Protein AF-0000000084361034 (afdb_homodimer)

Radius of gyration: 26.68 Å; Cα contacts (8 Å, |Δi|>4): 525; chains: 2; bounding box: 54×85×68 Å

Organism: NCBI:txid28181

Structure (mmCIF, N/CA/C/O backbone):
data_AF-0000000084361034-model_v1
#
loop_
_entity.id
_entity.type
_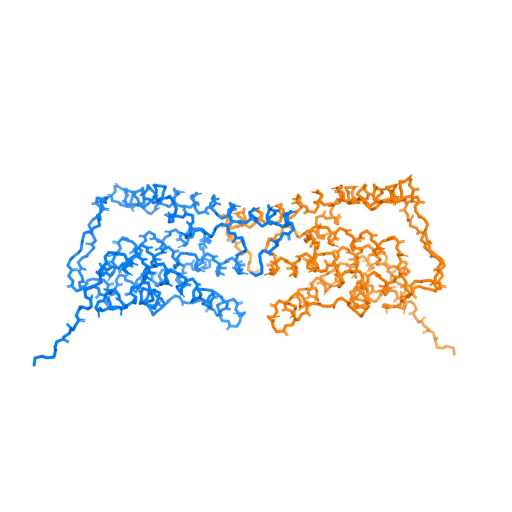entity.pdbx_description
1 polymer 'Fido domain-containing protein'
#
loop_
_atom_site.group_PDB
_atom_site.id
_atom_site.type_symbol
_atom_site.label_atom_id
_atom_site.label_alt_id
_atom_site.label_comp_id
_atom_site.label_asym_id
_atom_site.label_entity_id
_atom_site.label_seq_id
_atom_site.pdbx_PDB_ins_code
_atom_site.Cartn_x
_atom_site.Cartn_y
_atom_site.Cartn_z
_atom_site.occupancy
_atom_site.B_iso_or_equiv
_atom_site.auth_seq_id
_atom_site.auth_comp_id
_atom_site.auth_asym_id
_atom_site.auth_atom_id
_atom_site.pdbx_PDB_model_num
ATOM 1 N N . MET A 1 1 ? -24.469 48.094 -0.222 1 27.14 1 MET A N 1
ATOM 2 C CA . MET A 1 1 ? -24.328 47.312 1.001 1 27.14 1 MET A CA 1
ATOM 3 C C . MET A 1 1 ? -24.328 45.812 0.693 1 27.14 1 MET A C 1
ATOM 5 O O . MET A 1 1 ? -25.375 45.25 0.354 1 27.14 1 MET A O 1
ATOM 9 N N . GLU A 1 2 ? -23.391 45.281 -0.049 1 29.22 2 GLU A N 1
ATOM 10 C CA . GLU A 1 2 ? -23.297 43.906 -0.553 1 29.22 2 GLU A CA 1
ATOM 11 C C . GLU A 1 2 ? -23.359 42.906 0.585 1 29.22 2 GLU A C 1
ATOM 13 O O . GLU A 1 2 ? -22.562 42.969 1.521 1 29.22 2 GLU A O 1
ATOM 18 N N . PHE A 1 3 ? -24.547 42.438 1.02 1 31.61 3 PHE A N 1
ATOM 19 C CA . PHE A 1 3 ? -24.859 41.438 2.045 1 31.61 3 PHE A CA 1
ATOM 20 C C . PHE A 1 3 ? -23.969 40.219 1.903 1 31.61 3 PHE A C 1
ATOM 22 O O . PHE A 1 3 ? -24.031 39.5 0.891 1 31.61 3 PHE A O 1
ATOM 29 N N . VAL A 1 4 ? -22.766 40.281 2.271 1 39.34 4 VAL A N 1
ATOM 30 C CA . VAL A 1 4 ? -22.031 39.031 2.445 1 39.34 4 VAL A CA 1
ATOM 31 C C . VAL A 1 4 ? -22.891 38.031 3.221 1 39.34 4 VAL A C 1
ATOM 33 O O . VAL A 1 4 ? -23.219 38.281 4.387 1 39.34 4 VAL A O 1
ATOM 36 N N . LEU A 1 5 ? -23.906 37.5 2.695 1 39.25 5 LEU A N 1
ATOM 37 C CA . LEU A 1 5 ? -24.75 36.469 3.301 1 39.25 5 LEU A CA 1
ATOM 38 C C . LEU A 1 5 ? -23.906 35.438 4.023 1 39.25 5 LEU A C 1
ATOM 40 O O . LEU A 1 5 ? -23.203 34.656 3.383 1 39.25 5 LEU A O 1
ATOM 44 N N . SER A 1 6 ? -23.219 35.781 5.09 1 47.78 6 SER A N 1
ATOM 45 C CA . SER A 1 6 ? -22.734 34.719 5.988 1 47.78 6 SER A CA 1
ATOM 46 C C . SER A 1 6 ? -23.766 33.625 6.137 1 47.78 6 SER A C 1
ATOM 48 O O . SER A 1 6 ? -24.922 33.844 6.48 1 47.78 6 SER A O 1
ATOM 50 N N . ILE A 1 7 ? -23.875 32.75 5.25 1 54.47 7 ILE A N 1
ATOM 51 C CA . ILE A 1 7 ? -24.812 31.625 5.324 1 54.47 7 ILE A CA 1
ATOM 52 C C . ILE A 1 7 ? -24.828 31.062 6.742 1 54.47 7 ILE A C 1
ATOM 54 O O . ILE A 1 7 ? -23.797 30.641 7.258 1 54.47 7 ILE A O 1
ATOM 58 N N . ASN A 1 8 ? -25.688 31.562 7.578 1 68.75 8 ASN A N 1
ATOM 59 C CA . ASN A 1 8 ? -25.953 31.016 8.906 1 68.75 8 ASN A CA 1
AT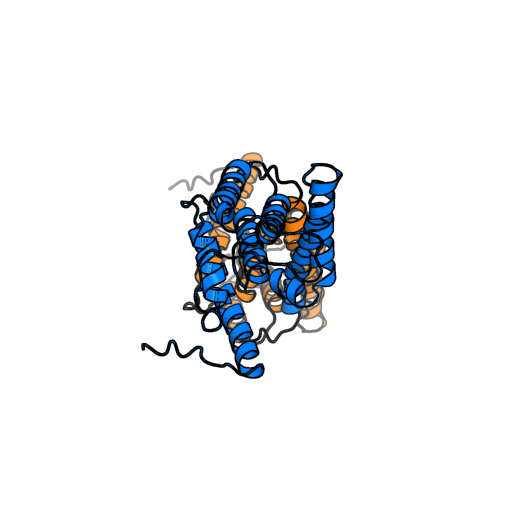OM 60 C C . ASN A 1 8 ? -26.25 29.516 8.852 1 68.75 8 ASN A C 1
ATOM 62 O O . ASN A 1 8 ? -27.375 29.125 8.516 1 68.75 8 ASN A O 1
ATOM 66 N N . LEU A 1 9 ? -25.25 28.75 8.859 1 79.62 9 LEU A N 1
ATOM 67 C CA . LEU A 1 9 ? -25.422 27.312 8.867 1 79.62 9 LEU A CA 1
ATOM 68 C C . LEU A 1 9 ? -25.859 26.812 10.242 1 79.62 9 LEU A C 1
ATOM 70 O O . LEU A 1 9 ? -25.391 27.328 11.266 1 79.62 9 LEU A O 1
ATOM 74 N N . SER A 1 10 ? -26.906 26.047 10.219 1 88.88 10 SER A N 1
ATOM 75 C CA . SER A 1 10 ? -27.203 25.328 11.453 1 88.88 10 SER A CA 1
ATOM 76 C C . SER A 1 10 ? -26.031 24.438 11.867 1 88.88 10 SER A C 1
ATOM 78 O O . SER A 1 10 ? -25.141 24.156 11.062 1 88.88 10 SER A O 1
ATOM 80 N N . ASP A 1 11 ? -26.016 24.141 13.102 1 89.56 11 ASP A N 1
ATOM 81 C CA . ASP A 1 11 ? -24.984 23.25 13.602 1 89.56 11 ASP A CA 1
ATOM 82 C C . ASP A 1 11 ? -24.953 21.938 12.812 1 89.56 11 ASP A C 1
ATOM 84 O O . ASP A 1 11 ? -23.891 21.406 12.508 1 89.56 11 ASP A O 1
ATOM 88 N N . GLU A 1 12 ? -26.125 21.484 12.508 1 91.31 12 GLU A N 1
ATOM 89 C CA . GLU A 1 12 ? -26.234 20.234 11.758 1 91.31 12 GLU A CA 1
ATOM 90 C C . GLU A 1 12 ? -25.719 20.391 10.336 1 91.31 12 GLU A C 1
ATOM 92 O O . GLU A 1 12 ? -25.031 19.516 9.812 1 91.31 12 GLU A O 1
ATOM 97 N N . GLU A 1 13 ? -26.031 21.484 9.805 1 92.44 13 GLU A N 1
ATOM 98 C CA . GLU A 1 13 ? -25.562 21.766 8.453 1 92.44 13 GLU A CA 1
ATOM 99 C C . GLU A 1 13 ? -24.047 21.906 8.414 1 92.44 13 GLU A C 1
ATOM 101 O O . GLU A 1 13 ? -23.391 21.406 7.488 1 92.44 13 GLU A O 1
ATOM 106 N N . LYS A 1 14 ? -23.562 22.562 9.406 1 93.06 14 LYS A N 1
ATOM 107 C CA . LYS A 1 14 ? -22.109 22.734 9.492 1 93.06 14 LYS A CA 1
ATOM 108 C C . LYS A 1 14 ? -21.406 21.406 9.641 1 93.06 14 LYS A C 1
ATOM 110 O O . LYS A 1 14 ? -20.375 21.156 8.992 1 93.06 14 LYS A O 1
ATOM 115 N N . ARG A 1 15 ? -21.938 20.578 10.438 1 92.75 15 ARG A N 1
ATOM 116 C CA . ARG A 1 15 ? -21.359 19.25 10.664 1 92.75 15 ARG A CA 1
ATOM 117 C C . ARG A 1 15 ? -21.344 18.438 9.375 1 92.75 15 ARG A C 1
ATOM 119 O O . ARG A 1 15 ? -20.359 17.766 9.07 1 92.75 15 ARG A O 1
ATOM 126 N N . GLN A 1 16 ? -22.375 18.469 8.68 1 95.06 16 GLN A N 1
ATOM 127 C CA . GLN A 1 16 ? -22.469 17.734 7.418 1 95.06 16 GLN A CA 1
ATOM 128 C C . GLN A 1 16 ? -21.453 18.266 6.406 1 95.06 16 GLN A C 1
ATOM 130 O O . GLN A 1 16 ? -20.812 17.484 5.695 1 95.06 16 GLN A O 1
ATOM 135 N N . LEU A 1 17 ? -21.312 19.578 6.359 1 95.31 17 LEU A N 1
ATOM 136 C CA . LEU A 1 17 ? -20.344 20.188 5.457 1 95.31 17 LEU A CA 1
ATOM 137 C C . LEU A 1 17 ? -18.922 19.766 5.824 1 95.31 17 LEU A C 1
ATOM 139 O O . LEU A 1 17 ? -18.078 19.531 4.945 1 95.31 17 LEU A O 1
ATOM 143 N N . GLU A 1 18 ? -18.688 19.719 7.125 1 95.5 18 GLU A N 1
ATOM 144 C CA . GLU A 1 18 ? -17.375 19.297 7.582 1 95.5 18 GLU A CA 1
ATOM 145 C C . GLU A 1 18 ? -17.047 17.875 7.152 1 95.5 18 GLU A C 1
ATOM 147 O O . GLU A 1 18 ? -15.922 17.562 6.773 1 95.5 18 GLU A O 1
ATOM 152 N N . ILE A 1 19 ? -18.031 17.031 7.203 1 95.44 19 ILE A N 1
ATOM 153 C CA . ILE A 1 19 ? -17.875 15.641 6.785 1 95.44 19 ILE A CA 1
ATOM 154 C C . ILE A 1 19 ? -17.594 15.578 5.281 1 95.44 19 ILE A C 1
ATOM 156 O O . ILE A 1 19 ? -16.641 14.93 4.844 1 95.44 19 ILE A O 1
ATOM 160 N N . ASP A 1 20 ? -18.359 16.281 4.539 1 97.25 20 ASP A N 1
ATOM 161 C CA . ASP A 1 20 ? -18.203 16.328 3.088 1 97.25 20 ASP A CA 1
ATOM 162 C C . ASP A 1 20 ? -16.844 16.891 2.703 1 97.25 20 ASP A C 1
ATOM 164 O O . ASP A 1 20 ? -16.172 16.375 1.809 1 97.25 20 ASP A O 1
ATOM 168 N N . ASN A 1 21 ? -16.453 17.984 3.365 1 98.25 21 ASN A N 1
ATOM 169 C CA . ASN A 1 21 ? -15.164 18.594 3.111 1 98.25 21 ASN A CA 1
ATOM 170 C C . ASN A 1 21 ? -14.016 17.641 3.43 1 98.25 21 ASN A C 1
ATOM 172 O O . ASN A 1 21 ? -13 17.641 2.734 1 98.25 21 ASN A O 1
ATOM 176 N N . GLY A 1 22 ? -14.219 16.875 4.516 1 97.69 22 GLY A N 1
ATOM 177 C CA . GLY A 1 22 ? -13.211 15.891 4.863 1 97.69 22 GLY A CA 1
ATOM 178 C C . GLY A 1 22 ? -12.977 14.867 3.768 1 97.69 22 GLY A C 1
ATOM 179 O O . GLY A 1 22 ? -11.828 14.516 3.477 1 97.69 22 GLY A O 1
ATOM 180 N N . LEU A 1 23 ? -14.047 14.453 3.146 1 97.19 23 LEU A N 1
ATOM 181 C CA . LEU A 1 23 ? -13.953 13.492 2.053 1 97.19 23 LEU A CA 1
ATOM 182 C C . LEU A 1 23 ? -13.273 14.117 0.839 1 97.19 23 LEU A C 1
ATOM 184 O O . LEU A 1 23 ? -12.414 13.484 0.211 1 97.19 23 LEU A O 1
ATOM 188 N N . ARG A 1 24 ? -13.617 15.297 0.533 1 98.38 24 ARG A N 1
ATOM 189 C CA . ARG A 1 24 ? -13.016 16 -0.59 1 98.38 24 ARG A CA 1
ATOM 190 C C . ARG A 1 24 ? -11.531 16.266 -0.337 1 98.38 24 ARG A C 1
ATOM 192 O O . ARG A 1 24 ? -10.719 16.188 -1.26 1 98.38 24 ARG A O 1
ATOM 199 N N . GLN A 1 25 ? -11.227 16.594 0.891 1 98.69 25 GLN A N 1
ATOM 200 C CA . GLN A 1 25 ? -9.836 16.828 1.254 1 98.69 25 GLN A CA 1
ATOM 201 C C . GLN A 1 25 ? -9 15.57 1.081 1 98.69 25 GLN A C 1
ATOM 203 O O . GLN A 1 25 ? -7.867 15.625 0.604 1 98.69 25 GLN A O 1
ATOM 208 N N . TYR A 1 26 ? -9.594 14.492 1.462 1 98.12 26 TYR A N 1
ATOM 209 C CA . TYR A 1 26 ? -8.914 13.211 1.293 1 98.12 26 TYR A CA 1
ATOM 210 C C . TYR A 1 26 ? -8.688 12.906 -0.183 1 98.12 26 TYR A C 1
ATOM 212 O O . TYR A 1 26 ? -7.605 12.461 -0.569 1 98.12 26 TYR A O 1
ATOM 220 N N . ASP A 1 27 ? -9.688 13.109 -1.018 1 97.94 27 ASP A N 1
ATOM 221 C CA . ASP A 1 27 ? -9.555 12.898 -2.455 1 97.94 27 ASP A CA 1
ATOM 222 C C . ASP A 1 27 ? -8.43 13.758 -3.029 1 97.94 27 ASP A C 1
ATOM 224 O O . ASP A 1 27 ? -7.625 13.281 -3.836 1 97.94 27 ASP A O 1
ATOM 228 N N . PHE A 1 28 ? -8.414 14.969 -2.631 1 98.75 28 PHE A N 1
ATOM 229 C CA . PHE A 1 28 ? -7.363 15.883 -3.068 1 98.75 28 PHE A CA 1
ATOM 230 C C . PHE A 1 28 ? -5.992 15.391 -2.627 1 98.75 28 PHE A C 1
ATOM 232 O O . PHE A 1 28 ? -5.023 15.461 -3.391 1 98.75 28 PHE A O 1
ATOM 239 N N . ALA A 1 29 ? -5.945 14.914 -1.387 1 98.62 29 ALA A N 1
ATOM 240 C CA . ALA A 1 29 ? -4.695 14.359 -0.867 1 98.62 29 ALA A CA 1
ATOM 241 C C . ALA A 1 29 ? -4.219 13.188 -1.716 1 98.62 29 ALA A C 1
ATOM 243 O O . ALA A 1 29 ? -3.031 13.086 -2.037 1 98.62 29 ALA A O 1
ATOM 244 N N . GLN A 1 30 ? -5.145 12.352 -2.094 1 97.38 30 GLN A N 1
ATOM 245 C CA . GLN A 1 30 ? -4.809 11.211 -2.934 1 97.38 30 GLN A CA 1
ATOM 246 C C . GLN A 1 30 ? -4.234 11.656 -4.273 1 97.38 30 GLN A C 1
ATOM 248 O O . GLN A 1 30 ? -3.262 11.078 -4.762 1 97.38 30 GLN A O 1
ATOM 253 N N . GLU A 1 31 ? -4.805 12.625 -4.82 1 97.5 31 GLU A N 1
ATOM 254 C CA . GLU A 1 31 ? -4.316 13.18 -6.082 1 97.5 31 GLU A CA 1
ATOM 255 C C . GLU A 1 31 ? -2.92 13.773 -5.922 1 97.5 31 GLU A C 1
ATOM 257 O O . GLU A 1 31 ? -2.061 13.594 -6.789 1 97.5 31 GLU A O 1
ATOM 262 N N . ALA A 1 32 ? -2.736 14.484 -4.848 1 97.81 32 ALA A N 1
ATOM 263 C CA . ALA A 1 32 ? -1.428 15.078 -4.582 1 97.81 32 ALA A CA 1
ATOM 264 C C . ALA A 1 32 ? -0.363 14 -4.414 1 97.81 32 ALA A C 1
ATOM 266 O O . ALA A 1 32 ? 0.738 14.109 -4.957 1 97.81 32 ALA A O 1
ATOM 267 N N . ILE A 1 33 ? -0.691 12.945 -3.705 1 97.5 33 ILE A N 1
ATOM 268 C CA . ILE A 1 33 ? 0.235 11.844 -3.484 1 97.5 33 ILE A CA 1
ATOM 269 C C . ILE A 1 33 ? 0.604 11.203 -4.82 1 97.5 33 ILE A C 1
ATOM 271 O O . ILE A 1 33 ? 1.786 11.016 -5.125 1 97.5 33 ILE A O 1
ATOM 275 N N . GLN A 1 34 ? -0.404 10.922 -5.617 1 94.56 34 GLN A N 1
ATOM 276 C CA . GLN A 1 34 ? -0.168 10.312 -6.922 1 94.56 34 GLN A CA 1
ATOM 277 C C . GLN A 1 34 ? 0.731 11.188 -7.789 1 94.56 34 GLN A C 1
ATOM 279 O O . GLN A 1 34 ? 1.616 10.688 -8.484 1 94.56 34 GLN A O 1
ATOM 284 N N . TYR A 1 35 ? 0.461 12.453 -7.707 1 96.06 35 TYR A N 1
ATOM 285 C CA . TYR A 1 35 ? 1.254 13.414 -8.469 1 96.06 35 TYR A CA 1
ATOM 286 C C . TYR A 1 35 ? 2.729 13.328 -8.086 1 96.06 35 TYR A C 1
ATOM 288 O O . TYR A 1 35 ? 3.594 13.242 -8.961 1 96.06 35 TYR A O 1
ATOM 296 N N . PHE A 1 36 ? 3.029 13.234 -6.852 1 96.56 36 PHE A N 1
ATOM 297 C CA . PHE A 1 36 ? 4.406 13.305 -6.379 1 96.56 36 PHE A CA 1
ATOM 298 C C . PHE A 1 36 ? 5.059 11.922 -6.418 1 96.56 36 PHE A C 1
ATOM 300 O O . PHE A 1 36 ? 6.27 11.797 -6.227 1 96.56 36 PHE A O 1
ATOM 307 N N . LEU A 1 37 ? 4.27 10.883 -6.656 1 93.88 37 LEU A N 1
ATOM 308 C CA . LEU A 1 37 ? 4.828 9.539 -6.781 1 93.88 37 LEU A CA 1
ATOM 309 C C . LEU A 1 37 ? 5.414 9.32 -8.172 1 93.88 37 LEU A C 1
ATOM 311 O O . LEU A 1 37 ? 6.168 8.367 -8.391 1 93.88 37 LEU A O 1
ATOM 315 N N . GLU A 1 38 ? 5.055 10.188 -9.062 1 92 38 GLU A N 1
ATOM 316 C CA . GLU A 1 38 ? 5.668 10.102 -10.391 1 92 38 GLU A CA 1
ATOM 317 C C . GLU A 1 38 ? 7.172 10.352 -10.32 1 92 38 GLU A C 1
ATOM 319 O O . GLU A 1 38 ? 7.613 11.344 -9.727 1 92 38 GLU A O 1
ATOM 324 N N . PRO A 1 39 ? 7.957 9.406 -10.875 1 85.25 39 PRO A N 1
ATOM 325 C CA . PRO A 1 39 ? 9.414 9.461 -10.742 1 85.25 39 PRO A CA 1
ATOM 326 C C . PRO A 1 39 ? 10 10.773 -11.266 1 85.25 39 PRO A C 1
ATOM 328 O O . PRO A 1 39 ? 11.039 11.227 -10.781 1 85.25 39 PRO A O 1
ATOM 331 N N . GLU A 1 40 ? 9.438 11.359 -12.156 1 87.19 40 GLU A N 1
ATOM 332 C CA . GLU A 1 40 ? 9.992 12.547 -12.789 1 87.19 40 GLU A CA 1
ATOM 333 C C . GLU A 1 40 ? 9.617 13.812 -12.023 1 87.19 40 GLU A C 1
ATOM 335 O O . GLU A 1 40 ? 9.977 14.922 -12.438 1 87.19 40 GLU A O 1
ATOM 340 N N . ARG A 1 41 ? 9.023 13.594 -10.844 1 89 41 ARG A N 1
ATOM 341 C CA . ARG A 1 41 ? 8.57 14.766 -10.094 1 89 41 ARG A CA 1
ATOM 342 C C . ARG A 1 41 ? 9.156 14.781 -8.688 1 89 41 ARG A C 1
ATOM 344 O O . ARG A 1 41 ? 8.625 14.141 -7.781 1 89 41 ARG A O 1
ATOM 351 N N . PRO A 1 42 ? 10.172 15.562 -8.594 1 91.69 42 PRO A N 1
ATOM 352 C CA . PRO A 1 42 ? 10.688 15.68 -7.227 1 91.69 42 PRO A CA 1
ATOM 353 C C . PRO A 1 42 ? 9.703 16.359 -6.277 1 91.69 42 PRO A C 1
ATOM 355 O O . PRO A 1 42 ? 8.992 17.281 -6.68 1 91.69 42 PRO A O 1
ATOM 358 N N . PHE A 1 43 ? 9.695 15.938 -5.078 1 95.12 43 PHE A N 1
ATOM 359 C CA . PHE A 1 43 ? 8.781 16.547 -4.113 1 95.12 43 PHE A CA 1
ATOM 360 C C . PHE A 1 43 ? 9.305 17.906 -3.66 1 95.12 43 PHE A C 1
ATOM 362 O O . PHE A 1 43 ? 10.492 18.047 -3.346 1 95.12 43 PHE A O 1
ATOM 369 N N . ALA A 1 44 ? 8.406 18.859 -3.615 1 96.69 44 ALA A N 1
ATOM 370 C CA . ALA A 1 44 ? 8.633 20.172 -3.035 1 96.69 44 ALA A CA 1
ATOM 371 C C . ALA A 1 44 ? 7.379 20.703 -2.354 1 96.69 44 ALA A C 1
ATOM 373 O O . ALA A 1 44 ? 6.355 20.922 -3.01 1 96.69 44 ALA A O 1
ATOM 374 N N . LEU A 1 45 ? 7.543 20.875 -1.093 1 98.44 45 LEU A N 1
ATOM 375 C CA . LEU A 1 45 ? 6.406 21.438 -0.367 1 98.44 45 LEU A CA 1
ATOM 376 C C . LEU A 1 45 ? 6.289 22.938 -0.623 1 98.44 45 LEU A C 1
ATOM 378 O O . LEU A 1 45 ? 7.277 23.672 -0.523 1 98.44 45 LEU A O 1
ATOM 382 N N . ARG A 1 46 ? 5.152 23.344 -0.95 1 98.25 46 ARG A N 1
ATOM 383 C CA . ARG A 1 46 ? 4.855 24.75 -1.191 1 98.25 46 ARG A CA 1
ATOM 384 C C . ARG A 1 46 ? 3.688 25.219 -0.333 1 98.25 46 ARG A C 1
ATOM 386 O O . ARG A 1 46 ? 2.832 24.422 0.053 1 98.25 46 ARG A O 1
ATOM 393 N N . ASN A 1 47 ? 3.633 26.547 -0.126 1 98.56 47 ASN A N 1
ATOM 394 C CA . ASN A 1 47 ? 2.537 27.141 0.639 1 98.56 47 ASN A CA 1
ATOM 395 C C . ASN A 1 47 ? 1.183 26.812 0.016 1 98.56 47 ASN A C 1
ATOM 397 O O . ASN A 1 47 ? 0.192 26.641 0.729 1 98.56 47 ASN A O 1
ATOM 401 N N . SER A 1 48 ? 1.23 26.672 -1.298 1 98.56 48 SER A N 1
ATOM 402 C CA . SER A 1 48 ? -0.021 26.5 -2.027 1 98.56 48 SER A CA 1
ATOM 403 C C . SER A 1 48 ? -0.707 25.188 -1.64 1 98.56 48 SER A C 1
ATOM 405 O O . SER A 1 48 ? -1.936 25.125 -1.557 1 98.56 48 SER A O 1
ATOM 407 N N . LEU A 1 49 ? 0.09 24.141 -1.455 1 98.81 49 LEU A N 1
ATOM 408 C CA . LEU A 1 49 ? -0.497 22.859 -1.054 1 98.81 49 LEU A CA 1
ATOM 409 C C . LEU A 1 49 ? -1.188 22.984 0.301 1 98.81 49 LEU A C 1
ATOM 411 O O . LEU A 1 49 ? -2.279 22.453 0.497 1 98.81 49 LEU A O 1
ATOM 415 N N . ILE A 1 50 ? -0.592 23.703 1.247 1 98.94 50 ILE A N 1
ATOM 416 C CA . ILE A 1 50 ? -1.141 23.922 2.582 1 98.94 50 ILE A CA 1
ATOM 417 C C . ILE A 1 50 ? -2.432 24.734 2.48 1 98.94 50 ILE A C 1
ATOM 419 O O . ILE A 1 50 ? -3.447 24.375 3.078 1 98.94 50 ILE A O 1
ATOM 423 N N . GLN A 1 51 ? -2.371 25.734 1.698 1 98.88 51 GLN A N 1
ATOM 424 C CA . GLN A 1 51 ? -3.529 26.594 1.514 1 98.88 51 GLN A CA 1
ATOM 425 C C . GLN A 1 51 ? -4.672 25.859 0.831 1 98.88 51 GLN A C 1
ATOM 427 O O . GLN A 1 51 ? -5.836 26 1.212 1 98.88 51 GLN A O 1
ATOM 432 N N . ASP A 1 52 ? -4.336 25.062 -0.182 1 98.88 52 ASP A N 1
ATOM 433 C CA . ASP A 1 52 ? -5.355 24.297 -0.896 1 98.88 52 ASP A CA 1
ATOM 434 C C . ASP A 1 52 ? -6.039 23.297 0.031 1 98.88 52 ASP A C 1
ATOM 436 O O . ASP A 1 52 ? -7.262 23.156 0.013 1 98.88 52 ASP A O 1
ATOM 440 N N . LEU A 1 53 ? -5.258 22.594 0.797 1 98.88 53 LEU A N 1
ATOM 441 C CA . LEU A 1 53 ? -5.82 21.641 1.75 1 98.88 53 LEU A CA 1
ATOM 442 C C . LEU A 1 53 ? -6.785 22.328 2.705 1 98.88 53 LEU A C 1
ATOM 444 O O . LEU A 1 53 ? -7.875 21.828 2.975 1 98.88 53 LEU A O 1
ATOM 448 N N . GLN A 1 54 ? -6.395 23.469 3.23 1 98.88 54 GLN A N 1
ATOM 449 C CA . GLN A 1 54 ? -7.238 24.188 4.18 1 98.88 54 GLN A CA 1
ATOM 450 C C . GLN A 1 54 ? -8.484 24.75 3.492 1 98.88 54 GLN A C 1
ATOM 452 O O . GLN A 1 54 ? -9.578 24.703 4.059 1 98.88 54 GLN A O 1
ATOM 457 N N . ARG A 1 55 ? -8.297 25.281 2.283 1 98.75 55 ARG A N 1
ATOM 458 C CA . ARG A 1 55 ? -9.43 25.781 1.511 1 98.75 55 ARG A CA 1
ATOM 459 C C . ARG A 1 55 ? -10.523 24.734 1.379 1 98.75 55 ARG A C 1
ATOM 461 O O . ARG A 1 55 ? -11.703 25.031 1.617 1 98.75 55 ARG A O 1
ATOM 468 N N . ILE A 1 56 ? -10.156 23.547 1.073 1 98.81 56 ILE A N 1
ATOM 469 C CA . ILE A 1 56 ? -11.109 22.453 0.905 1 98.81 56 ILE A CA 1
ATOM 470 C C . ILE A 1 56 ? -11.742 22.094 2.252 1 98.81 56 ILE A C 1
ATOM 472 O O . ILE A 1 56 ? -12.961 21.906 2.344 1 98.81 56 ILE A O 1
ATOM 476 N N . ALA A 1 57 ? -11 22.094 3.35 1 98.31 57 ALA A N 1
ATOM 477 C CA . ALA A 1 57 ? -11.43 21.672 4.68 1 98.31 57 ALA A CA 1
ATOM 478 C C . ALA A 1 57 ? -12.531 22.594 5.215 1 98.31 57 ALA A C 1
ATOM 480 O O . ALA A 1 57 ? -13.375 22.156 6.004 1 98.31 57 ALA A O 1
ATOM 481 N N . VAL A 1 58 ? -12.57 23.891 4.73 1 98 58 VAL A N 1
ATOM 482 C CA . VAL A 1 58 ? -13.484 24.844 5.355 1 98 58 VAL A CA 1
ATOM 483 C C . VAL A 1 58 ? -14.414 25.438 4.297 1 98 58 VAL A C 1
ATOM 485 O O . VAL A 1 58 ? -15.039 26.484 4.527 1 98 58 VAL A O 1
ATOM 488 N N . ASP A 1 59 ? -14.375 24.812 3.123 1 97.19 59 ASP A N 1
ATOM 489 C CA . ASP A 1 59 ? -15.211 25.297 2.025 1 97.19 59 ASP A CA 1
ATOM 490 C C . ASP A 1 59 ? -16.672 25.438 2.461 1 97.19 59 ASP A C 1
ATOM 492 O O . ASP A 1 59 ? -17.25 24.5 2.99 1 97.19 59 ASP A O 1
ATOM 496 N N . GLY A 1 60 ? -17.219 26.609 2.316 1 95.69 60 GLY A N 1
ATOM 497 C CA . GLY A 1 60 ? -18.609 26.844 2.67 1 95.69 60 GLY A CA 1
ATOM 498 C C . GLY A 1 60 ? -18.812 27.141 4.145 1 95.69 60 GLY A C 1
ATOM 499 O O . GLY A 1 60 ? -19.922 27.453 4.578 1 95.69 60 GLY A O 1
ATOM 500 N N . ILE A 1 61 ? -17.781 27.109 4.918 1 95.06 61 ILE A N 1
ATOM 501 C CA . ILE A 1 61 ? -17.875 27.297 6.367 1 95.06 61 ILE A CA 1
ATOM 502 C C . ILE A 1 61 ? -17.219 28.609 6.766 1 95.06 61 ILE A C 1
ATOM 504 O O . ILE A 1 61 ? -17.797 29.375 7.551 1 95.06 61 ILE A O 1
ATOM 508 N N . GLU A 1 62 ? -16.094 28.859 6.199 1 93.75 62 GLU A N 1
ATOM 509 C CA . GLU A 1 62 ? -15.336 30.062 6.539 1 93.75 62 GLU A CA 1
ATOM 510 C C . GLU A 1 62 ? -15.406 31.094 5.414 1 93.75 62 GLU A C 1
ATOM 512 O O . GLU A 1 62 ? -15.562 30.734 4.246 1 93.75 62 GLU A O 1
ATOM 517 N N . ASP A 1 63 ? -15.117 32.281 5.766 1 92.56 63 ASP A N 1
ATOM 518 C CA . ASP A 1 63 ? -15.266 33.406 4.828 1 92.56 63 ASP A CA 1
ATOM 519 C C . ASP A 1 63 ? -14.039 33.531 3.93 1 92.56 63 ASP A C 1
ATOM 521 O O . ASP A 1 63 ? -14.148 33.969 2.779 1 92.56 63 ASP A O 1
ATOM 525 N N . PHE A 1 64 ? -12.922 33.219 4.434 1 94.44 64 PHE A N 1
ATOM 526 C CA . PHE A 1 64 ? -11.688 33.438 3.684 1 94.44 64 PHE A CA 1
ATOM 527 C C . PHE A 1 64 ? -10.875 32.156 3.615 1 94.44 64 PHE A C 1
ATOM 529 O O . PHE A 1 64 ? -9.75 32.094 4.105 1 94.44 64 PHE A O 1
ATOM 536 N N . PRO A 1 65 ? -11.422 31.141 2.953 1 97.31 65 PRO A N 1
ATOM 537 C CA . PRO A 1 65 ? -10.711 29.875 2.836 1 97.31 65 PRO A CA 1
ATOM 538 C C . PRO A 1 65 ? -9.367 30 2.127 1 97.31 65 PRO A C 1
ATOM 540 O O . PRO A 1 65 ? -9.266 30.703 1.116 1 97.31 65 PRO A O 1
ATOM 543 N N . GLY A 1 66 ? -8.328 29.422 2.666 1 97.94 66 GLY A N 1
ATOM 544 C CA . GLY A 1 66 ? -7.008 29.391 2.051 1 97.94 66 GLY A CA 1
ATOM 545 C C . GLY A 1 66 ? -6.152 30.594 2.402 1 97.94 66 GLY A C 1
ATOM 546 O O . GLY A 1 66 ? -4.984 30.656 2.018 1 97.94 66 GLY A O 1
ATOM 547 N N . GLU A 1 67 ? -6.738 31.5 3.193 1 97.94 67 GLU A N 1
ATOM 548 C CA . GLU A 1 67 ? -5.992 32.719 3.547 1 97.94 67 GLU A CA 1
ATOM 549 C C . GLU A 1 67 ? -5.391 32.594 4.945 1 97.94 67 GLU A C 1
ATOM 551 O O . GLU A 1 67 ? -6.023 32.062 5.859 1 97.94 67 GLU A O 1
ATOM 556 N N . TRP A 1 68 ? -4.195 33.125 5.051 1 98.62 68 TRP A N 1
ATOM 557 C CA . TRP A 1 68 ? -3.59 33.219 6.375 1 98.62 68 TRP A CA 1
ATOM 558 C C . TRP A 1 68 ? -4.398 34.125 7.289 1 98.62 68 TRP A C 1
ATOM 560 O O . TRP A 1 68 ? -4.902 35.156 6.852 1 98.62 68 TRP A O 1
ATOM 570 N N . ARG A 1 69 ? -4.453 33.75 8.555 1 97.81 69 ARG A N 1
ATOM 571 C CA . ARG A 1 69 ? -5.176 34.594 9.516 1 97.81 69 ARG A CA 1
ATOM 572 C C . ARG A 1 69 ? -4.539 35.969 9.625 1 97.81 69 ARG A C 1
ATOM 574 O O . ARG A 1 69 ? -3.322 36.125 9.508 1 97.81 69 ARG A O 1
ATOM 581 N N . LYS A 1 70 ? -5.336 36.938 9.977 1 96.19 70 LYS A N 1
ATOM 582 C CA . LYS A 1 70 ? -4.887 38.312 10.133 1 96.19 70 LYS A CA 1
ATOM 583 C C . LYS A 1 70 ? -4.957 38.75 11.594 1 96.19 70 LYS A C 1
ATOM 585 O O . LYS A 1 70 ? -4.531 39.875 11.93 1 96.19 70 LYS A O 1
ATOM 590 N N . SER A 1 71 ? -5.531 37.875 12.422 1 95.88 71 SER A N 1
ATOM 591 C CA . SER A 1 71 ? -5.723 38.219 13.828 1 95.88 71 SER A CA 1
ATOM 592 C C . SER A 1 71 ? -5.145 37.125 14.727 1 95.88 71 SER A C 1
ATOM 594 O O . SER A 1 71 ? -4.902 36 14.273 1 95.88 71 SER A O 1
ATOM 596 N N . PRO A 1 72 ? -4.906 37.562 15.977 1 95.06 72 PRO A N 1
ATOM 597 C CA . PRO A 1 72 ? -4.445 36.562 16.922 1 95.06 72 PRO A CA 1
ATOM 598 C C . PRO A 1 72 ? -5.473 35.438 17.125 1 95.06 72 PRO A C 1
ATOM 600 O O . PRO A 1 72 ? -6.672 35.656 16.922 1 95.06 72 PRO A O 1
ATOM 603 N N . VAL A 1 73 ? -4.945 34.219 17.422 1 93.69 73 VAL A N 1
ATOM 604 C CA . VAL A 1 73 ? -5.809 33.094 17.719 1 93.69 73 VAL A CA 1
ATOM 605 C C . VAL A 1 73 ? -5.312 32.375 18.953 1 93.69 73 VAL A C 1
ATOM 607 O O . VAL A 1 73 ? -4.18 32.594 19.406 1 93.69 73 VAL A O 1
ATOM 610 N N . LYS A 1 74 ? -6.238 31.656 19.516 1 90.62 74 LYS A N 1
ATOM 611 C CA . LYS A 1 74 ? -5.922 30.781 20.641 1 90.62 74 LYS A CA 1
ATOM 612 C C . LYS A 1 74 ? -6.324 29.344 20.359 1 90.62 74 LYS A C 1
ATOM 614 O O . LYS A 1 74 ? -7.336 29.094 19.703 1 90.62 74 LYS A O 1
ATOM 619 N N . ILE A 1 75 ? -5.465 28.406 20.781 1 88.94 75 ILE A N 1
ATOM 620 C CA . ILE A 1 75 ? -5.758 27 20.609 1 88.94 75 ILE A CA 1
ATOM 621 C C . ILE A 1 75 ? -6.457 26.453 21.844 1 88.94 75 ILE A C 1
ATOM 623 O O . ILE A 1 75 ? -5.926 26.547 22.953 1 88.94 75 ILE A O 1
ATOM 627 N N . SER A 1 76 ? -7.562 25.875 21.609 1 78.88 76 SER A N 1
ATOM 628 C CA . SER A 1 76 ? -8.305 25.328 22.734 1 78.88 76 SER A CA 1
ATOM 629 C C . SER A 1 76 ? -7.559 24.172 23.375 1 78.88 76 SER A C 1
ATOM 631 O O . SER A 1 76 ? -6.984 23.328 22.688 1 78.88 76 SER A O 1
ATOM 633 N N . LYS A 1 77 ? -7.395 24.141 24.672 1 72.81 77 LYS A N 1
ATOM 634 C CA . LYS A 1 77 ? -6.82 23.047 25.438 1 72.81 77 LYS A CA 1
ATOM 635 C C . LYS A 1 77 ? -5.309 22.969 25.25 1 72.81 77 LYS A C 1
ATOM 637 O O . LYS A 1 77 ? -4.73 21.875 25.266 1 72.81 77 LYS A O 1
ATOM 642 N N . SER A 1 78 ? -4.762 24 24.781 1 83.25 78 SER A N 1
ATOM 643 C CA . SER A 1 78 ? -3.312 24.047 24.625 1 83.25 78 SER A CA 1
ATOM 644 C C . SER A 1 78 ? -2.693 25.172 25.453 1 83.25 78 SER A C 1
ATOM 646 O O . SER A 1 78 ? -3.303 26.219 25.641 1 83.25 78 SER A O 1
ATOM 648 N N . GLN A 1 79 ? -1.545 24.906 25.922 1 85.25 79 GLN A N 1
ATOM 649 C CA . GLN A 1 79 ? -0.794 25.922 26.641 1 85.25 79 GLN A CA 1
ATOM 650 C C . GLN A 1 79 ? 0.003 26.797 25.688 1 85.25 79 GLN A C 1
ATOM 652 O O . GLN A 1 79 ? 0.501 27.859 26.062 1 85.25 79 GLN A O 1
ATOM 657 N N . HIS A 1 80 ? 0.11 26.359 24.516 1 91.5 80 HIS A N 1
ATOM 658 C CA . HIS A 1 80 ? 0.86 27.078 23.5 1 91.5 80 HIS A CA 1
ATOM 659 C C . HIS A 1 80 ? 0.054 28.25 22.938 1 91.5 80 HIS A C 1
ATOM 661 O O . HIS A 1 80 ? -1.147 28.109 22.703 1 91.5 80 HIS A O 1
ATOM 667 N N . THR A 1 81 ? 0.7 29.406 22.844 1 93.56 81 THR A N 1
ATOM 668 C CA . THR A 1 81 ? 0.137 30.562 22.141 1 93.56 81 THR A CA 1
ATOM 669 C C . THR A 1 81 ? 0.764 30.703 20.766 1 93.56 81 THR A C 1
ATOM 671 O O . THR A 1 81 ? 1.974 30.922 20.641 1 93.56 81 THR A O 1
ATOM 674 N N . PRO A 1 82 ? -0.041 30.703 19.75 1 97.25 82 PRO A N 1
ATOM 675 C CA . PRO A 1 82 ? 0.521 30.812 18.391 1 97.25 82 PRO A CA 1
ATOM 676 C C . PRO A 1 82 ? 1.209 32.156 18.156 1 97.25 82 PRO A C 1
ATOM 678 O O . PRO A 1 82 ? 0.884 33.156 18.812 1 97.25 82 PRO A O 1
ATOM 681 N N . PRO A 1 83 ? 2.123 32.219 17.25 1 97.56 83 PRO A N 1
ATOM 682 C CA . PRO A 1 83 ? 2.799 33.469 16.922 1 97.56 83 PRO A CA 1
ATOM 683 C C . PRO A 1 83 ? 1.837 34.531 16.406 1 97.56 83 PRO A C 1
ATOM 685 O O . PRO A 1 83 ? 0.719 34.219 15.984 1 97.56 83 PRO A O 1
ATOM 688 N N . GLU A 1 84 ? 2.309 35.75 16.406 1 97.94 84 GLU A N 1
ATOM 689 C CA . GLU A 1 84 ? 1.521 36.875 15.883 1 97.94 84 GLU A CA 1
ATOM 690 C C . GLU A 1 84 ? 1.221 36.656 14.398 1 97.94 84 GLU A C 1
ATOM 692 O O . GLU A 1 84 ? 2.039 36.125 13.664 1 97.94 84 GLU A O 1
ATOM 697 N N . ALA A 1 85 ? 0.07 37.219 13.977 1 98.12 85 ALA A N 1
ATOM 698 C CA . ALA A 1 85 ? -0.454 36.969 12.633 1 98.12 85 ALA A CA 1
ATOM 699 C C . ALA A 1 85 ? 0.529 37.469 11.57 1 98.12 85 ALA A C 1
ATOM 701 O O . ALA A 1 85 ? 0.68 36.812 10.523 1 98.12 85 ALA A O 1
ATOM 702 N N . HIS A 1 86 ? 1.227 38.531 11.797 1 97.88 86 HIS A N 1
ATOM 703 C CA . HIS A 1 86 ? 2.088 39.125 10.781 1 97.88 86 HIS A CA 1
ATOM 704 C C . HIS A 1 86 ? 3.311 38.25 10.516 1 97.88 86 HIS A C 1
ATOM 706 O O . HIS A 1 86 ? 3.996 38.406 9.508 1 97.88 86 HIS A O 1
ATOM 712 N N . LEU A 1 87 ? 3.57 37.281 11.398 1 98.5 87 LEU A N 1
ATOM 713 C CA . LEU A 1 87 ? 4.727 36.406 11.266 1 98.5 87 LEU A CA 1
ATOM 714 C C . LEU A 1 87 ? 4.363 35.125 10.5 1 98.5 87 LEU A C 1
ATOM 716 O O . LEU A 1 87 ? 5.246 34.375 10.062 1 98.5 87 LEU A O 1
ATOM 720 N N . VAL A 1 88 ? 3.154 34.875 10.281 1 98.62 88 VAL A N 1
ATOM 721 C CA . VAL A 1 88 ? 2.623 33.594 9.805 1 98.62 88 VAL A CA 1
ATOM 722 C C . VAL A 1 88 ? 3.184 33.312 8.422 1 98.62 88 VAL A C 1
ATOM 724 O O . VAL A 1 88 ? 3.732 32.219 8.188 1 98.62 88 VAL A O 1
ATOM 727 N N . PRO A 1 89 ? 3.164 34.25 7.449 1 98.56 89 PRO A N 1
ATOM 728 C CA . PRO A 1 89 ? 3.66 33.906 6.113 1 98.56 89 PRO A CA 1
ATOM 729 C C . PRO A 1 89 ? 5.117 33.438 6.129 1 98.56 89 PRO A C 1
ATOM 731 O O . PRO A 1 89 ? 5.465 32.438 5.492 1 98.56 89 PRO A O 1
ATOM 734 N N . ASN A 1 90 ? 5.914 34.156 6.871 1 98.62 90 ASN A N 1
ATOM 735 C CA . ASN A 1 90 ? 7.328 33.812 6.938 1 98.62 90 ASN A CA 1
ATOM 736 C C . ASN A 1 90 ? 7.543 32.469 7.629 1 98.62 90 ASN A C 1
ATOM 738 O O . ASN A 1 90 ? 8.383 31.672 7.199 1 98.62 90 ASN A O 1
ATOM 742 N N . LEU A 1 91 ? 6.832 32.188 8.656 1 98.69 91 LEU A N 1
ATOM 743 C CA . LEU A 1 91 ? 6.98 30.938 9.414 1 98.69 91 LEU A CA 1
ATOM 744 C C . LEU A 1 91 ? 6.547 29.734 8.586 1 98.69 91 LEU A C 1
ATOM 746 O O . LEU A 1 91 ? 7.156 28.672 8.672 1 98.69 91 LEU A O 1
ATOM 750 N N . VAL A 1 92 ? 5.516 29.906 7.758 1 98.88 92 VAL A N 1
ATOM 751 C CA . VAL A 1 92 ? 5.062 28.828 6.895 1 98.88 92 VAL A CA 1
ATOM 752 C C . VAL A 1 92 ? 6.094 28.562 5.801 1 98.88 92 VAL A C 1
ATOM 754 O O . VAL A 1 92 ? 6.387 27.422 5.477 1 98.88 92 VAL A O 1
ATOM 757 N N . THR A 1 93 ? 6.652 29.625 5.285 1 98.69 93 THR A N 1
ATOM 758 C CA . THR A 1 93 ? 7.711 29.484 4.293 1 98.69 93 THR A CA 1
ATOM 759 C C . THR A 1 93 ? 8.906 28.734 4.887 1 98.69 93 THR A C 1
ATOM 761 O O . THR A 1 93 ? 9.469 27.844 4.25 1 98.69 93 THR A O 1
ATOM 764 N N . GLU A 1 94 ? 9.258 29.078 6.078 1 98.56 94 GLU A N 1
ATOM 765 C CA . GLU A 1 94 ? 10.367 28.422 6.762 1 98.56 94 GLU A CA 1
ATOM 766 C C . GLU A 1 94 ? 10.078 26.938 6.98 1 98.56 94 GLU A C 1
ATOM 768 O O . GLU A 1 94 ? 10.977 26.109 6.863 1 98.56 94 GLU A O 1
ATOM 773 N N . LEU A 1 95 ? 8.859 26.688 7.34 1 98.5 95 LEU A N 1
ATOM 774 C CA . LEU A 1 95 ? 8.438 25.297 7.5 1 98.5 95 LEU A CA 1
ATOM 775 C C . LEU A 1 95 ? 8.625 24.516 6.203 1 98.5 95 LEU A C 1
ATOM 777 O O . LEU A 1 95 ? 9.203 23.422 6.211 1 98.5 95 LEU A O 1
ATOM 781 N N . CYS A 1 96 ? 8.156 25.047 5.098 1 98.81 96 CYS A N 1
ATOM 782 C CA . CYS A 1 96 ? 8.281 24.391 3.799 1 98.81 96 CYS A CA 1
ATOM 783 C C . CYS A 1 96 ? 9.75 24.203 3.428 1 98.81 96 CYS A C 1
ATOM 785 O O . CYS A 1 96 ? 10.148 23.125 2.977 1 98.81 96 CYS A O 1
ATOM 787 N N . ASP A 1 97 ? 10.562 25.25 3.674 1 98.56 97 ASP A N 1
ATOM 788 C CA . ASP A 1 97 ? 11.984 25.188 3.361 1 98.56 97 ASP A CA 1
ATOM 789 C C . ASP A 1 97 ? 12.68 24.078 4.16 1 98.56 97 ASP A C 1
ATOM 791 O O . ASP A 1 97 ? 13.531 23.375 3.633 1 98.56 97 ASP A O 1
ATOM 795 N N . PHE A 1 98 ? 12.336 23.969 5.355 1 98.12 98 PHE A N 1
ATOM 796 C CA . PHE A 1 98 ? 12.93 22.953 6.207 1 98.12 98 PHE A CA 1
ATOM 797 C C . PHE A 1 98 ? 12.602 21.547 5.684 1 98.12 98 PHE A C 1
ATOM 799 O O . PHE A 1 98 ? 13.484 20.719 5.539 1 98.12 98 PHE A O 1
ATOM 806 N N . VAL A 1 99 ? 11.352 21.312 5.391 1 98.31 99 VAL A N 1
ATOM 807 C CA . VAL A 1 99 ? 10.922 20.016 4.898 1 98.31 99 VAL A CA 1
ATOM 808 C C . VAL A 1 99 ? 11.656 19.672 3.604 1 98.31 99 VAL A C 1
ATOM 810 O O . VAL A 1 99 ? 12.156 18.562 3.438 1 98.31 99 VAL A O 1
ATOM 813 N N . ASN A 1 100 ? 11.742 20.672 2.723 1 98.31 100 ASN A N 1
ATOM 814 C CA . ASN A 1 100 ? 12.406 20.453 1.443 1 98.31 100 ASN A CA 1
ATOM 815 C C . ASN A 1 100 ? 13.898 20.172 1.629 1 98.31 100 ASN A C 1
ATOM 817 O O . ASN A 1 100 ? 14.453 19.281 0.984 1 98.31 100 ASN A O 1
ATOM 821 N N . SER A 1 101 ? 14.555 20.906 2.541 1 97.69 101 SER A N 1
ATOM 822 C CA . SER A 1 101 ? 15.984 20.75 2.768 1 97.69 101 SER A CA 1
ATOM 823 C C . SER A 1 101 ? 16.297 19.422 3.447 1 97.69 101 SER A C 1
ATOM 825 O O . SER A 1 101 ? 17.344 18.828 3.199 1 97.69 101 SER A O 1
ATOM 827 N N . GLU A 1 102 ? 15.359 18.953 4.27 1 96.81 102 GLU A N 1
ATOM 828 C CA . GLU A 1 102 ? 15.602 17.75 5.074 1 96.81 102 GLU A CA 1
ATOM 829 C C . GLU A 1 102 ? 14.953 16.516 4.449 1 96.81 102 GLU A C 1
ATOM 831 O O . GLU A 1 102 ? 14.945 15.445 5.051 1 96.81 102 GLU A O 1
ATOM 836 N N . TRP A 1 103 ? 14.43 16.656 3.285 1 96.56 103 TRP A N 1
ATOM 837 C CA . TRP A 1 103 ? 13.625 15.625 2.654 1 96.56 103 TRP A CA 1
ATOM 838 C C . TRP A 1 103 ? 14.391 14.305 2.584 1 96.56 103 TRP A C 1
ATOM 840 O O . TRP A 1 103 ? 13.836 13.242 2.879 1 96.56 103 TRP A O 1
ATOM 850 N N . HIS A 1 104 ? 15.688 14.406 2.27 1 94.38 104 HIS A N 1
ATOM 851 C CA . HIS A 1 104 ? 16.453 13.188 2.041 1 94.38 104 HIS A CA 1
ATOM 852 C C . HIS A 1 104 ? 17.172 12.734 3.312 1 94.38 104 HIS A C 1
ATOM 854 O O . HIS A 1 104 ? 17.516 11.562 3.451 1 94.38 104 HIS A O 1
ATOM 860 N N . GLU A 1 105 ? 17.297 13.625 4.281 1 94.88 105 GLU A N 1
ATOM 861 C CA . GLU A 1 105 ? 18.109 13.336 5.461 1 94.88 105 GLU A CA 1
ATOM 862 C C . GLU A 1 105 ? 17.25 12.789 6.598 1 94.88 105 GLU A C 1
ATOM 864 O O . GLU A 1 105 ? 17.734 12.023 7.438 1 94.88 105 GLU A O 1
ATOM 869 N N . GLN A 1 106 ? 15.961 13.148 6.621 1 96.06 106 GLN A N 1
ATOM 870 C CA . GLN A 1 106 ? 15.117 12.758 7.742 1 96.06 106 GLN A CA 1
ATOM 871 C C . GLN A 1 106 ? 14.188 11.609 7.359 1 96.06 106 GLN A C 1
ATOM 873 O O . GLN A 1 106 ? 13.852 11.438 6.184 1 96.06 106 GLN A O 1
ATOM 878 N N . SER A 1 107 ? 13.773 10.844 8.312 1 96.81 107 SER A N 1
ATOM 879 C CA . SER A 1 107 ? 12.867 9.719 8.094 1 96.81 107 SER A CA 1
ATOM 880 C C . SER A 1 107 ? 11.445 10.203 7.789 1 96.81 107 SER A C 1
ATOM 882 O O . SER A 1 107 ? 11.094 11.336 8.102 1 96.81 107 SER A O 1
ATOM 884 N N . PRO A 1 108 ? 10.68 9.344 7.215 1 97.81 108 PRO A N 1
ATOM 885 C CA . PRO A 1 108 ? 9.281 9.688 6.957 1 97.81 108 PRO A CA 1
ATOM 886 C C . PRO A 1 108 ? 8.523 10.078 8.227 1 97.81 108 PRO A C 1
ATOM 888 O O . PRO A 1 108 ? 7.785 11.062 8.227 1 97.81 108 PRO A O 1
ATOM 891 N N . PHE A 1 109 ? 8.789 9.375 9.328 1 98.25 109 PHE A N 1
ATOM 892 C CA . PHE A 1 109 ? 8.047 9.633 10.555 1 98.25 109 PHE A CA 1
ATOM 893 C C . PHE A 1 109 ? 8.492 10.945 11.195 1 98.25 109 PHE A C 1
ATOM 895 O O . PHE A 1 109 ? 7.672 11.672 11.758 1 98.25 109 PHE A O 1
ATOM 902 N N . TYR A 1 110 ? 9.719 11.219 11.062 1 97.69 110 TYR A N 1
ATOM 903 C CA . TYR A 1 110 ? 10.195 12.484 11.617 1 97.69 110 TYR A CA 1
ATOM 904 C C . TYR A 1 110 ? 9.555 13.672 10.906 1 97.69 110 TYR A C 1
ATOM 906 O O . TYR A 1 110 ? 8.984 14.547 11.555 1 97.69 110 TYR A O 1
ATOM 914 N N . LEU A 1 111 ? 9.641 13.664 9.586 1 97.88 111 LEU A N 1
ATOM 915 C CA . LEU A 1 111 ? 9.133 14.812 8.836 1 97.88 111 LEU A CA 1
ATOM 916 C C . LEU A 1 111 ? 7.621 14.922 8.969 1 97.88 111 LEU A C 1
ATOM 918 O O . LEU A 1 111 ? 7.082 16.031 9.062 1 97.88 111 LEU A O 1
ATOM 922 N N . SER A 1 112 ? 6.949 13.797 8.953 1 98.31 112 SER A N 1
ATOM 923 C CA . SER A 1 112 ? 5.5 13.812 9.133 1 98.31 112 SER A CA 1
ATOM 924 C C . SER A 1 112 ? 5.125 14.367 10.5 1 98.31 112 SER A C 1
ATOM 926 O O . SER A 1 112 ? 4.164 15.133 10.625 1 98.31 112 SER A O 1
ATOM 928 N N . SER A 1 113 ? 5.871 13.992 11.508 1 98.44 113 SER A N 1
ATOM 929 C CA . SER A 1 113 ? 5.637 14.484 12.859 1 98.44 113 SER A CA 1
ATOM 930 C C . SER A 1 113 ? 5.922 15.977 12.961 1 98.44 113 SER A C 1
ATOM 932 O O . SER A 1 113 ? 5.129 16.734 13.539 1 98.44 113 SER A O 1
ATOM 934 N N . PHE A 1 114 ? 7.047 16.375 12.398 1 98.31 114 PHE A N 1
ATOM 935 C CA . PHE A 1 114 ? 7.434 17.781 12.406 1 98.31 114 PHE A CA 1
ATOM 936 C C . PHE A 1 114 ? 6.352 18.641 11.773 1 98.31 114 PHE A C 1
ATOM 938 O O . PHE A 1 114 ? 5.938 19.656 12.352 1 98.31 114 PHE A O 1
ATOM 945 N N . ILE A 1 115 ? 5.879 18.203 10.625 1 98.19 115 ILE A N 1
ATOM 946 C CA . ILE A 1 115 ? 4.906 18.984 9.859 1 98.19 115 ILE A CA 1
ATOM 947 C C . ILE A 1 115 ? 3.604 19.094 10.648 1 98.19 115 ILE A C 1
ATOM 949 O O . ILE A 1 115 ? 3.01 20.172 10.734 1 98.19 115 ILE A O 1
ATOM 953 N N . MET A 1 116 ? 3.168 17.969 11.141 1 98.56 116 MET A N 1
ATOM 954 C CA . MET A 1 116 ? 1.924 17.969 11.906 1 98.56 116 MET A CA 1
ATOM 955 C C . MET A 1 116 ? 2.016 18.906 13.102 1 98.56 116 MET A C 1
ATOM 957 O O . MET A 1 116 ? 1.127 19.734 13.312 1 98.56 116 MET A O 1
ATOM 961 N N . TRP A 1 117 ? 3.094 18.812 13.797 1 98.38 117 TRP A N 1
ATOM 962 C CA . TRP A 1 117 ? 3.303 19.656 14.969 1 98.38 117 TRP A CA 1
ATOM 963 C C . TRP A 1 117 ? 3.459 21.109 14.562 1 98.38 117 TRP A C 1
ATOM 965 O O . TRP A 1 117 ? 2.775 21.984 15.102 1 98.38 117 TRP A O 1
ATOM 975 N N . ARG A 1 118 ? 4.375 21.391 13.641 1 98.5 118 ARG A N 1
ATOM 976 C CA . ARG A 1 118 ? 4.781 22.75 13.336 1 98.5 118 ARG A CA 1
ATOM 977 C C . ARG A 1 118 ? 3.613 23.562 12.789 1 98.5 118 ARG A C 1
ATOM 979 O O . ARG A 1 118 ? 3.475 24.75 13.094 1 98.5 118 ARG A O 1
ATOM 986 N N . LEU A 1 119 ? 2.824 22.922 11.969 1 98.69 119 LEU A N 1
ATOM 987 C CA . LEU A 1 119 ? 1.666 23.641 11.43 1 98.69 119 LEU A CA 1
ATOM 988 C C . LEU A 1 119 ? 0.681 23.984 12.539 1 98.69 119 LEU A C 1
ATOM 990 O O . LEU A 1 119 ? 0.091 25.062 12.539 1 98.69 119 LEU A O 1
ATOM 994 N N . ASN A 1 120 ? 0.513 23.062 13.445 1 97.69 120 ASN A N 1
ATOM 995 C CA . ASN A 1 120 ? -0.333 23.359 14.594 1 97.69 120 ASN A CA 1
ATOM 996 C C . ASN A 1 120 ? 0.277 24.453 15.469 1 97.69 120 ASN A C 1
ATOM 998 O O . ASN A 1 120 ? -0.443 25.297 16.016 1 97.69 120 ASN A O 1
ATOM 1002 N N . TRP A 1 121 ? 1.551 24.422 15.602 1 97.56 121 TRP A N 1
ATOM 1003 C CA . TRP A 1 121 ? 2.281 25.391 16.406 1 97.56 121 TRP A CA 1
ATOM 1004 C C . TRP A 1 121 ? 2.17 26.797 15.82 1 97.56 121 TRP A C 1
ATOM 1006 O O . TRP A 1 121 ? 1.922 27.766 16.531 1 97.56 121 TRP A O 1
ATOM 1016 N N . ILE A 1 122 ? 2.33 26.891 14.5 1 98.44 122 ILE A N 1
ATOM 1017 C CA . ILE A 1 122 ? 2.203 28.172 13.812 1 98.44 122 ILE A CA 1
ATOM 1018 C C . ILE A 1 122 ? 0.742 28.609 13.812 1 98.44 122 ILE A C 1
ATOM 1020 O O . ILE A 1 122 ? 0.445 29.781 14.047 1 98.44 122 ILE A O 1
ATOM 1024 N N . HIS A 1 123 ? -0.166 27.609 13.508 1 98.5 123 HIS A N 1
ATOM 1025 C CA . HIS A 1 123 ? -1.606 27.828 13.445 1 98.5 123 HIS A CA 1
ATOM 1026 C C . HIS A 1 123 ? -1.953 28.953 12.477 1 98.5 123 HIS A C 1
ATOM 1028 O O . HIS A 1 123 ? -2.531 29.953 12.867 1 98.5 123 HIS A O 1
ATOM 1034 N N . PRO A 1 124 ? -1.71 28.766 11.25 1 98.69 124 PRO A N 1
ATOM 1035 C CA . PRO A 1 124 ? -1.659 29.859 10.281 1 98.69 124 PRO A CA 1
ATOM 1036 C C . PRO A 1 124 ? -3.045 30.312 9.828 1 98.69 124 PRO A C 1
ATOM 1038 O O . PRO A 1 124 ? -3.178 31.359 9.172 1 98.69 124 PRO A O 1
ATOM 1041 N N . PHE A 1 125 ? -4.129 29.578 10.188 1 98.5 125 PHE A N 1
ATOM 1042 C CA . PHE A 1 125 ? -5.469 29.891 9.703 1 98.5 125 PHE A CA 1
ATOM 1043 C C . PHE A 1 125 ? -6.406 30.203 10.867 1 98.5 125 PHE A C 1
ATOM 1045 O O . PHE A 1 125 ? -6.082 29.922 12.023 1 98.5 125 PHE A O 1
ATOM 1052 N N . SER A 1 126 ? -7.555 30.812 10.57 1 96 126 SER A N 1
ATOM 1053 C CA . SER A 1 126 ? -8.57 31.094 11.586 1 96 126 SER A CA 1
ATOM 1054 C C . SER A 1 126 ? -9.289 29.812 12.008 1 96 126 SER A C 1
ATOM 1056 O O . SER A 1 126 ? -9.797 29.719 13.125 1 96 126 SER A O 1
ATOM 1058 N N . ASP A 1 127 ? -9.352 28.859 11.07 1 95.31 127 ASP A N 1
ATOM 1059 C CA . ASP A 1 127 ? -9.977 27.547 11.289 1 95.31 127 ASP A CA 1
ATOM 1060 C C . ASP A 1 127 ? -9.383 26.5 10.367 1 95.31 127 ASP A C 1
ATOM 1062 O O . ASP A 1 127 ? -8.781 26.828 9.344 1 95.31 127 ASP A O 1
ATOM 1066 N N . GLY A 1 128 ? -9.477 25.25 10.836 1 96.94 128 GLY A N 1
ATOM 1067 C CA . GLY A 1 128 ? -9.102 24.156 9.961 1 96.94 128 GLY A CA 1
ATOM 1068 C C . GLY A 1 128 ? -7.633 23.781 10.07 1 96.94 128 GLY A C 1
ATOM 1069 O O . GLY A 1 128 ? -7.117 23.016 9.25 1 96.94 128 GLY A O 1
ATOM 1070 N N . ASN A 1 129 ? -6.961 24.312 11.062 1 97.56 129 ASN A N 1
ATOM 1071 C CA . ASN A 1 129 ? -5.535 24.047 11.227 1 97.56 129 ASN A CA 1
ATOM 1072 C C . ASN A 1 129 ? -5.27 22.578 11.516 1 97.56 129 ASN A C 1
ATOM 1074 O O . ASN A 1 129 ? -4.41 21.969 10.875 1 97.56 129 ASN A O 1
ATOM 1078 N N . GLY A 1 130 ? -5.984 21.969 12.398 1 96.69 130 GLY A N 1
ATOM 1079 C CA . GLY A 1 130 ? -5.812 20.562 12.75 1 96.69 130 GLY A CA 1
ATOM 1080 C C . GLY A 1 130 ? -6.059 19.625 11.586 1 96.69 130 GLY A C 1
ATOM 1081 O O . GLY A 1 130 ? -5.215 18.781 11.273 1 96.69 130 GLY A O 1
ATOM 1082 N N . ARG A 1 131 ? -7.164 19.844 10.898 1 97.38 131 ARG A N 1
ATOM 1083 C CA . ARG A 1 131 ? -7.512 19 9.758 1 97.38 131 ARG A CA 1
ATOM 1084 C C . ARG A 1 131 ? -6.469 19.125 8.648 1 97.38 131 ARG A C 1
ATOM 1086 O O . ARG A 1 131 ? -6.086 18.125 8.039 1 97.38 131 ARG A O 1
ATOM 1093 N N . THR A 1 132 ? -5.984 20.281 8.445 1 98.75 132 THR A N 1
ATOM 1094 C CA . THR A 1 132 ? -4.977 20.547 7.426 1 98.75 132 THR A CA 1
ATOM 1095 C C . THR A 1 132 ? -3.645 19.906 7.805 1 98.75 132 THR A C 1
ATOM 1097 O O . THR A 1 132 ? -3.006 19.25 6.977 1 98.75 132 THR A O 1
ATOM 1100 N N . SER A 1 133 ? -3.264 20.062 9.055 1 98.75 133 SER A N 1
ATOM 1101 C CA . SER A 1 133 ? -1.988 19.531 9.508 1 98.75 133 SER A CA 1
ATOM 1102 C C . SER A 1 133 ? -1.973 18 9.422 1 98.75 133 SER A C 1
ATOM 1104 O O . SER A 1 133 ? -0.979 17.406 9 1 98.75 133 SER A O 1
ATOM 1106 N N . ARG A 1 134 ? -3.053 17.391 9.836 1 98.69 134 ARG A N 1
ATOM 1107 C CA . ARG A 1 134 ? -3.131 15.93 9.812 1 98.69 134 ARG A CA 1
ATOM 1108 C C . ARG A 1 134 ? -3.08 15.398 8.383 1 98.69 134 ARG A C 1
ATOM 1110 O O . ARG A 1 134 ? -2.381 14.422 8.102 1 98.69 134 ARG A O 1
ATOM 1117 N N . MET A 1 135 ? -3.793 16.016 7.516 1 98.88 135 MET A N 1
ATOM 1118 C CA . MET A 1 135 ? -3.818 15.562 6.129 1 98.88 135 MET A CA 1
ATOM 1119 C C . MET A 1 135 ? -2.469 15.797 5.457 1 98.88 135 MET A C 1
ATOM 1121 O O . MET A 1 135 ? -1.99 14.938 4.711 1 98.88 135 MET A O 1
ATOM 1125 N N . LEU A 1 136 ? -1.861 16.938 5.695 1 98.94 136 LEU A N 1
ATOM 1126 C CA . LEU A 1 136 ? -0.549 17.219 5.121 1 98.94 136 LEU A CA 1
ATOM 1127 C C . LEU A 1 136 ? 0.484 16.219 5.625 1 98.94 136 LEU A C 1
ATOM 1129 O O . LEU A 1 136 ? 1.296 15.711 4.844 1 98.94 136 LEU A O 1
ATOM 1133 N N . SER A 1 137 ? 0.457 15.977 6.918 1 98.81 137 SER A N 1
ATOM 1134 C CA . SER A 1 137 ? 1.332 14.969 7.512 1 98.81 137 SER A CA 1
ATOM 1135 C C . SER A 1 137 ? 1.189 13.625 6.801 1 98.81 137 SER A C 1
ATOM 1137 O O . SER A 1 137 ? 2.188 12.977 6.488 1 98.81 137 SER A O 1
ATOM 1139 N N . TYR A 1 138 ? -0.017 13.242 6.512 1 98.81 138 TYR A N 1
ATOM 1140 C CA . TYR A 1 138 ? -0.31 11.977 5.844 1 98.81 138 TYR A CA 1
ATOM 1141 C C . TYR A 1 138 ? 0.239 11.977 4.422 1 98.81 138 TYR A C 1
ATOM 1143 O O . TYR A 1 138 ? 0.807 10.984 3.969 1 98.81 138 TYR A O 1
ATOM 1151 N N . ILE A 1 139 ? 0.074 13.094 3.695 1 98.75 139 ILE A N 1
ATOM 1152 C CA . ILE A 1 139 ? 0.606 13.234 2.344 1 98.75 139 ILE A CA 1
ATOM 1153 C C . ILE A 1 139 ? 2.121 13.047 2.365 1 98.75 139 ILE A C 1
ATOM 1155 O O . ILE A 1 139 ? 2.666 12.273 1.575 1 98.75 139 ILE A O 1
ATOM 1159 N N . ILE A 1 140 ? 2.77 13.688 3.289 1 98.38 140 ILE A N 1
ATOM 1160 C CA . ILE A 1 140 ? 4.223 13.633 3.393 1 98.38 140 ILE A CA 1
ATOM 1161 C C . ILE A 1 140 ? 4.664 12.195 3.678 1 98.38 140 ILE A C 1
ATOM 1163 O O . ILE A 1 140 ? 5.613 11.695 3.064 1 98.38 140 ILE A O 1
ATOM 1167 N N . LEU A 1 141 ? 3.955 11.594 4.547 1 98.19 141 LEU A N 1
ATOM 1168 C CA . LEU A 1 141 ? 4.27 10.211 4.887 1 98.19 141 LEU A CA 1
ATOM 1169 C C . LEU A 1 141 ? 4.172 9.32 3.654 1 98.19 141 LEU A C 1
ATOM 1171 O O . LEU A 1 141 ? 5.102 8.562 3.354 1 98.19 141 LEU A O 1
ATOM 1175 N N . CYS A 1 142 ? 3.104 9.398 2.943 1 98 142 CYS A N 1
ATOM 1176 C CA . CYS A 1 142 ? 2.861 8.57 1.767 1 98 142 CYS A CA 1
ATOM 1177 C C . CYS A 1 142 ? 3.912 8.828 0.693 1 98 142 CYS A C 1
ATOM 1179 O O . CYS A 1 142 ? 4.453 7.891 0.107 1 98 142 CYS A O 1
ATOM 1181 N N . VAL A 1 143 ? 4.199 10.094 0.473 1 97.56 143 VAL A N 1
ATOM 1182 C CA . VAL A 1 143 ? 5.148 10.461 -0.574 1 97.56 143 VAL A CA 1
ATOM 1183 C C . VAL A 1 143 ? 6.543 9.953 -0.204 1 97.56 143 VAL A C 1
ATOM 1185 O O . VAL A 1 143 ? 7.266 9.43 -1.053 1 97.56 143 VAL A O 1
ATOM 1188 N N . LYS A 1 144 ? 6.883 10.094 1.027 1 96.12 144 LYS A N 1
ATOM 1189 C CA . LYS A 1 144 ? 8.195 9.625 1.473 1 96.12 144 LYS A CA 1
ATOM 1190 C C . LYS A 1 144 ? 8.305 8.109 1.38 1 96.12 144 LYS A C 1
ATOM 1192 O O . LYS A 1 144 ? 9.375 7.574 1.097 1 96.12 144 LYS A O 1
ATOM 1197 N N . LEU A 1 145 ? 7.23 7.5 1.614 1 95.62 145 LEU A N 1
ATOM 1198 C CA . LEU A 1 145 ? 7.211 6.043 1.56 1 95.62 145 LEU A CA 1
ATOM 1199 C C . LEU A 1 145 ? 6.996 5.555 0.131 1 95.62 145 LEU A C 1
ATOM 1201 O O . LEU A 1 145 ? 6.949 4.348 -0.117 1 95.62 145 LEU A O 1
ATOM 1205 N N . ARG A 1 146 ? 6.754 6.484 -0.804 1 93.88 146 ARG A N 1
ATOM 1206 C CA . ARG A 1 146 ? 6.539 6.207 -2.221 1 93.88 146 ARG A CA 1
ATOM 1207 C C . ARG A 1 146 ? 5.379 5.238 -2.418 1 93.88 146 ARG A C 1
ATOM 1209 O O . ARG A 1 146 ? 5.48 4.285 -3.195 1 93.88 146 ARG A O 1
ATOM 1216 N N . SER A 1 147 ? 4.289 5.523 -1.623 1 94.44 147 SER A N 1
ATOM 1217 C CA . SER A 1 147 ? 3.168 4.59 -1.662 1 94.44 147 SER A CA 1
ATOM 1218 C C . SER A 1 147 ? 1.854 5.285 -1.321 1 94.44 147 SER A C 1
ATOM 1220 O O . SER A 1 147 ? 1.802 6.105 -0.403 1 94.44 147 SER A O 1
ATOM 1222 N N . ILE A 1 148 ? 0.873 4.98 -2.145 1 94.69 148 ILE A N 1
ATOM 1223 C CA . ILE A 1 148 ? -0.484 5.172 -1.643 1 94.69 148 ILE A CA 1
ATOM 1224 C C . ILE A 1 148 ? -0.821 4.07 -0.639 1 94.69 148 ILE A C 1
ATOM 1226 O O . ILE A 1 148 ? -1.018 2.914 -1.019 1 94.69 148 ILE A O 1
ATOM 1230 N N . LEU A 1 149 ? -0.801 4.371 0.588 1 96.81 149 LEU A N 1
ATOM 1231 C CA . LEU A 1 149 ? -0.909 3.373 1.646 1 96.81 149 LEU A CA 1
ATOM 1232 C C . LEU A 1 149 ? -2.303 2.756 1.671 1 96.81 149 LEU A C 1
ATOM 1234 O O . LEU A 1 149 ? -3.305 3.475 1.723 1 96.81 149 LEU A O 1
ATOM 1238 N N . PRO A 1 150 ? -2.398 1.474 1.649 1 96.5 150 PRO A N 1
ATOM 1239 C CA . PRO A 1 150 ? -3.705 0.812 1.711 1 96.5 150 PRO A CA 1
ATOM 1240 C C . PRO A 1 150 ? -4.234 0.685 3.137 1 96.5 150 PRO A C 1
ATOM 1242 O O . PRO A 1 150 ? -3.5 0.93 4.098 1 96.5 150 PRO A O 1
ATOM 1245 N N . GLY A 1 151 ? -5.531 0.34 3.178 1 96.44 151 GLY A N 1
ATOM 1246 C CA . GLY A 1 151 ? -6.148 0.051 4.465 1 96.44 151 GLY A CA 1
ATOM 1247 C C . GLY A 1 151 ? -7.016 1.186 4.98 1 96.44 151 GLY A C 1
ATOM 1248 O O . GLY A 1 151 ? -6.945 2.307 4.473 1 96.44 151 GLY A O 1
ATOM 1249 N N . SER A 1 152 ? -7.797 0.861 5.926 1 95.94 152 SER A N 1
ATOM 1250 C CA . SER A 1 152 ? -8.711 1.766 6.613 1 95.94 152 SER A CA 1
ATOM 1251 C C . SER A 1 152 ? -8.945 1.32 8.055 1 95.94 152 SER A C 1
ATOM 1253 O O . SER A 1 152 ? -8.906 0.125 8.352 1 95.94 152 SER A O 1
ATOM 1255 N N . PRO A 1 153 ? -9.188 2.266 8.984 1 97.62 153 PRO A N 1
ATOM 1256 C CA . PRO A 1 153 ? -9.148 3.719 8.812 1 97.62 153 PRO A CA 1
ATOM 1257 C C . PRO A 1 153 ? -7.738 4.258 8.602 1 97.62 153 PRO A C 1
ATOM 1259 O O . PRO A 1 153 ? -6.777 3.715 9.164 1 97.62 153 PRO A O 1
ATOM 1262 N N . THR A 1 154 ? -7.594 5.297 7.777 1 98.38 154 THR A N 1
ATOM 1263 C CA . THR A 1 154 ? -6.316 5.977 7.59 1 98.38 154 THR A CA 1
ATOM 1264 C C . THR A 1 154 ? -5.871 6.656 8.883 1 98.38 154 THR A C 1
ATOM 1266 O O . THR A 1 154 ? -6.645 6.754 9.836 1 98.38 154 THR A O 1
ATOM 1269 N N . ILE A 1 155 ? -4.664 7.117 8.875 1 98.56 155 ILE A N 1
ATOM 1270 C CA . ILE A 1 155 ? -4.09 7.762 10.055 1 98.56 155 ILE A CA 1
ATOM 1271 C C . ILE A 1 155 ? -4.918 8.992 10.422 1 98.56 155 ILE A C 1
ATOM 1273 O O . ILE A 1 155 ? -5.344 9.148 11.57 1 98.56 155 ILE A O 1
ATOM 1277 N N . PRO A 1 156 ? -5.262 9.883 9.438 1 98.5 156 PRO A N 1
ATOM 1278 C CA . PRO A 1 156 ? -6.094 11.023 9.812 1 98.5 156 PRO A CA 1
ATOM 1279 C C . PRO A 1 156 ? -7.445 10.602 10.391 1 98.5 156 PRO A C 1
ATOM 1281 O O . PRO A 1 156 ? -7.938 11.219 11.336 1 98.5 156 PRO A O 1
ATOM 1284 N N . GLN A 1 157 ? -8.023 9.539 9.891 1 97.81 157 GLN A N 1
ATOM 1285 C CA . GLN A 1 157 ? -9.289 9.039 10.391 1 97.81 157 GLN A CA 1
ATOM 1286 C C . GLN A 1 157 ? -9.148 8.508 11.812 1 97.81 157 GLN A C 1
ATOM 1288 O O . GLN A 1 157 ? -10.039 8.68 12.648 1 97.81 157 GLN A O 1
ATOM 1293 N N . GLN A 1 158 ? -8.047 7.836 12.062 1 98.38 158 GLN A N 1
ATOM 1294 C CA . GLN A 1 158 ? -7.785 7.309 13.398 1 98.38 158 GLN A CA 1
ATOM 1295 C C . GLN A 1 158 ? -7.645 8.438 14.414 1 98.38 158 GLN A C 1
ATOM 1297 O O . GLN A 1 158 ? -8.148 8.336 15.539 1 98.38 158 GLN A O 1
ATOM 1302 N N . ILE A 1 159 ? -6.953 9.484 14.023 1 98.31 159 ILE A N 1
ATOM 1303 C CA . ILE A 1 159 ? -6.773 10.625 14.906 1 98.31 159 ILE A CA 1
ATOM 1304 C C . ILE A 1 159 ? -8.125 11.281 15.188 1 98.31 159 ILE A C 1
ATOM 1306 O O . ILE A 1 159 ? -8.414 11.664 16.312 1 98.31 159 ILE A O 1
ATOM 1310 N N . GLU A 1 160 ? -8.906 11.445 14.141 1 95.88 160 GLU A N 1
ATOM 1311 C CA . GLU A 1 160 ? -10.227 12.047 14.297 1 95.88 160 GLU A CA 1
ATOM 1312 C C . GLU A 1 160 ? -11.086 11.242 15.266 1 95.88 160 GLU A C 1
ATOM 1314 O O . GLU A 1 160 ? -11.844 11.82 16.062 1 95.88 160 GLU A O 1
ATOM 1319 N N . ALA A 1 161 ? -10.977 9.961 15.281 1 95.81 161 ALA A N 1
ATOM 1320 C CA . ALA A 1 161 ? -11.789 9.07 16.109 1 95.81 161 ALA A CA 1
ATOM 1321 C C . ALA A 1 161 ? -11.391 9.188 17.578 1 95.81 161 ALA A C 1
ATOM 1323 O O . ALA A 1 161 ? -12.242 9.055 18.469 1 95.81 161 ALA A O 1
ATOM 1324 N N . ASN A 1 162 ? -10.117 9.359 17.844 1 92.44 162 ASN A N 1
ATOM 1325 C CA . ASN A 1 162 ? -9.594 9.539 19.203 1 92.44 162 ASN A CA 1
ATOM 1326 C C . ASN A 1 162 ? -8.438 10.531 19.219 1 92.44 162 ASN A C 1
ATOM 1328 O O . ASN A 1 162 ? -7.293 10.164 18.953 1 92.44 162 ASN A O 1
ATOM 1332 N N . ARG A 1 163 ? -8.75 11.695 19.734 1 94.56 163 ARG A N 1
ATOM 1333 C CA . ARG A 1 163 ? -7.805 12.797 19.609 1 94.56 163 ARG A CA 1
ATOM 1334 C C . ARG A 1 163 ? -6.867 12.852 20.812 1 94.56 163 ARG A C 1
ATOM 1336 O O . ARG A 1 163 ? -5.945 13.672 20.859 1 94.56 163 ARG A O 1
ATOM 1343 N N . ALA A 1 164 ? -7.062 12.039 21.797 1 93.38 164 ALA A N 1
ATOM 1344 C CA . ALA A 1 164 ? -6.324 12.141 23.047 1 93.38 164 ALA A CA 1
ATOM 1345 C C . ALA A 1 164 ? -4.824 11.984 22.828 1 93.38 164 ALA A C 1
ATOM 1347 O O . ALA A 1 164 ? -4.035 12.828 23.25 1 93.38 164 ALA A O 1
ATOM 1348 N N . HIS A 1 165 ? -4.449 10.93 22.125 1 94.69 165 HIS A N 1
ATOM 1349 C CA . HIS A 1 165 ? -3.037 10.688 21.859 1 94.69 165 HIS A CA 1
ATOM 1350 C C . HIS A 1 165 ? -2.438 11.781 20.984 1 94.69 165 HIS A C 1
ATOM 1352 O O . HIS A 1 165 ? -1.275 12.156 21.156 1 94.69 165 HIS A O 1
ATOM 1358 N N . TYR A 1 166 ? -3.199 12.234 20.141 1 96.56 166 TYR A N 1
ATOM 1359 C CA . TYR A 1 166 ? -2.801 13.312 19.234 1 96.56 166 TYR A CA 1
ATOM 1360 C C . TYR A 1 166 ? -2.467 14.578 20.016 1 96.56 166 TYR A C 1
ATOM 1362 O O . TYR A 1 166 ? -1.389 15.156 19.859 1 96.56 166 TYR A O 1
ATOM 1370 N N . PHE A 1 167 ? -3.299 14.945 20.906 1 95.19 167 PHE A N 1
ATOM 1371 C CA . PHE A 1 167 ? -3.084 16.141 21.719 1 95.19 167 PHE A CA 1
ATOM 1372 C C . PHE A 1 167 ? -1.899 15.953 22.656 1 95.19 167 PHE A C 1
ATOM 1374 O O . PHE A 1 167 ? -1.111 16.875 22.859 1 95.19 167 PHE A O 1
ATOM 1381 N N . GLN A 1 168 ? -1.814 14.797 23.172 1 95.12 168 GLN A N 1
ATOM 1382 C CA . GLN A 1 168 ? -0.684 14.492 24.031 1 95.12 168 GLN A CA 1
ATOM 1383 C C . GLN A 1 168 ? 0.639 14.617 23.281 1 95.12 168 GLN A C 1
ATOM 1385 O O . GLN A 1 168 ? 1.616 15.141 23.828 1 95.12 168 GLN A O 1
ATOM 1390 N N . ALA A 1 169 ? 0.687 14.141 22.094 1 96.88 169 ALA A N 1
ATOM 1391 C CA . ALA A 1 169 ? 1.898 14.203 21.281 1 96.88 169 ALA A CA 1
ATOM 1392 C C . ALA A 1 169 ? 2.26 15.641 20.938 1 96.88 169 ALA A C 1
ATOM 1394 O O . ALA A 1 169 ? 3.432 16.016 20.984 1 96.88 169 ALA A O 1
ATOM 1395 N N . LEU A 1 170 ? 1.264 16.438 20.578 1 96.94 170 LEU A N 1
ATOM 1396 C CA . LEU A 1 170 ? 1.496 17.844 20.297 1 96.94 170 LEU A CA 1
ATOM 1397 C C . LEU A 1 170 ? 2.064 18.562 21.531 1 96.94 170 LEU A C 1
ATOM 1399 O O . LEU A 1 170 ? 3.035 19.312 21.422 1 96.94 170 LEU A O 1
ATOM 1403 N N . GLU A 1 171 ? 1.467 18.297 22.656 1 95.56 171 GLU A N 1
ATOM 1404 C CA . GLU A 1 171 ? 1.894 18.938 23.891 1 95.56 171 GLU A CA 1
ATOM 1405 C C . GLU A 1 171 ? 3.318 18.531 24.266 1 95.56 171 GLU A C 1
ATOM 1407 O O . GLU A 1 171 ? 4.102 19.359 24.734 1 95.56 171 GLU A O 1
ATOM 1412 N N . ALA A 1 172 ? 3.586 17.297 24.109 1 96.38 172 ALA A N 1
ATOM 1413 C CA . ALA A 1 172 ? 4.934 16.828 24.406 1 96.38 172 ALA A CA 1
ATOM 1414 C C . ALA A 1 172 ? 5.969 17.547 23.547 1 96.38 172 ALA A C 1
ATOM 1416 O O . ALA A 1 172 ? 7.039 17.922 24.031 1 96.38 172 ALA A O 1
ATOM 1417 N N . ALA A 1 173 ? 5.711 17.734 22.312 1 97.06 173 ALA A N 1
ATOM 1418 C CA . ALA A 1 173 ? 6.617 18.453 21.406 1 97.06 173 ALA A CA 1
ATOM 1419 C C . ALA A 1 173 ? 6.742 19.922 21.812 1 97.06 173 ALA A C 1
ATOM 1421 O O . ALA A 1 173 ? 7.84 20.484 21.797 1 97.06 173 ALA A O 1
ATOM 1422 N N . ASP A 1 174 ? 5.609 20.531 22.156 1 96 174 ASP A N 1
ATOM 1423 C CA . ASP A 1 174 ? 5.625 21.906 22.641 1 96 174 ASP A CA 1
ATOM 1424 C C . ASP A 1 174 ? 6.531 22.062 23.859 1 96 174 ASP A C 1
ATOM 1426 O O . ASP A 1 174 ? 7.34 22.984 23.922 1 96 174 ASP A O 1
ATOM 1430 N N . LYS A 1 175 ? 6.34 21.172 24.797 1 94.94 175 LYS A N 1
ATOM 1431 C CA . LYS A 1 175 ? 7.09 21.219 26.047 1 94.94 175 LYS A CA 1
ATOM 1432 C C . LYS A 1 175 ? 8.586 21.047 25.797 1 94.94 175 LYS A C 1
ATOM 1434 O O . LYS A 1 175 ? 9.406 21.719 26.422 1 94.94 175 LYS A O 1
ATOM 1439 N N . ALA A 1 176 ? 8.906 20.141 24.922 1 95.19 176 ALA A N 1
ATOM 1440 C CA . ALA A 1 176 ? 10.312 19.906 24.609 1 95.19 176 ALA A CA 1
ATOM 1441 C C . ALA A 1 176 ? 10.961 21.172 24.047 1 95.19 176 ALA A C 1
ATOM 1443 O O . ALA A 1 176 ? 12.086 21.531 24.422 1 95.19 176 ALA A O 1
ATOM 1444 N N . LEU A 1 177 ? 10.242 21.828 23.172 1 93.44 177 LEU A N 1
ATOM 1445 C CA . LEU A 1 177 ? 10.781 23.062 22.594 1 93.44 177 LEU A CA 1
ATOM 1446 C C . LEU A 1 177 ? 10.852 24.156 23.641 1 93.44 177 LEU A C 1
ATOM 1448 O O . LEU A 1 177 ? 11.883 24.812 23.797 1 93.44 177 LEU A O 1
ATOM 1452 N N . SER A 1 178 ? 9.844 24.344 24.438 1 92.31 178 SER A N 1
ATOM 1453 C CA . SER A 1 178 ? 9.75 25.469 25.375 1 92.31 178 SER A CA 1
ATOM 1454 C C . SER A 1 178 ? 10.656 25.266 26.578 1 92.31 178 SER A C 1
ATOM 1456 O O . SER A 1 178 ? 11.242 26.219 27.094 1 92.31 178 SER A O 1
ATOM 1458 N N . GLN A 1 179 ? 10.812 24.078 26.969 1 90.69 179 GLN A N 1
ATOM 1459 C CA . GLN A 1 179 ? 11.523 23.828 28.219 1 90.69 179 GLN A CA 1
ATOM 1460 C C . GLN A 1 179 ? 12.977 23.422 27.938 1 90.69 179 GLN A C 1
ATOM 1462 O O . GLN A 1 179 ? 13.859 23.688 28.75 1 90.69 179 GLN A O 1
ATOM 1467 N N . GLN A 1 180 ? 13.172 22.812 26.844 1 91.31 180 GLN A N 1
ATOM 1468 C CA . GLN A 1 180 ? 14.5 22.266 26.594 1 91.31 180 GLN A CA 1
ATOM 1469 C C . GLN A 1 180 ? 15.148 22.922 25.391 1 91.31 180 GLN A C 1
ATOM 1471 O O . GLN A 1 180 ? 16.344 22.766 25.141 1 91.31 180 GLN A O 1
ATOM 1476 N N . GLY A 1 181 ? 14.367 23.578 24.609 1 89.94 181 GLY A N 1
ATOM 1477 C CA . GLY A 1 181 ? 14.875 24.203 23.406 1 89.94 181 GLY A CA 1
ATOM 1478 C C . GLY A 1 181 ? 15.203 23.203 22.312 1 89.94 181 GLY A C 1
ATOM 1479 O O . GLY A 1 181 ? 16.062 23.469 21.469 1 89.94 181 GLY A O 1
ATOM 1480 N N . LEU A 1 182 ? 14.547 22.016 22.406 1 91 182 LEU A N 1
ATOM 1481 C CA . LEU A 1 182 ? 14.852 20.938 21.469 1 91 182 LEU A CA 1
ATOM 1482 C C . LEU A 1 182 ? 13.578 20.469 20.75 1 91 182 LEU A C 1
ATOM 1484 O O . LEU A 1 182 ? 12.484 20.547 21.312 1 91 182 LEU A O 1
ATOM 1488 N N . PHE A 1 183 ? 13.867 20.109 19.547 1 93.25 183 PHE A N 1
ATOM 1489 C CA . PHE A 1 183 ? 12.805 19.375 18.875 1 93.25 183 PHE A CA 1
ATOM 1490 C C . PHE A 1 183 ? 12.797 17.922 19.297 1 93.25 183 PHE A C 1
ATOM 1492 O O . PHE A 1 183 ? 13.828 17.25 19.234 1 93.25 183 PHE A O 1
ATOM 1499 N N . ASN A 1 184 ? 11.695 17.516 19.797 1 95.5 184 ASN A N 1
ATOM 1500 C CA . ASN A 1 184 ? 11.484 16.125 20.156 1 95.5 184 ASN A CA 1
ATOM 1501 C C . ASN A 1 184 ? 10.102 15.641 19.734 1 95.5 184 ASN A C 1
ATOM 1503 O O . ASN A 1 184 ? 9.086 16.078 20.281 1 95.5 184 ASN A O 1
ATOM 1507 N N . PHE A 1 185 ? 10.109 14.656 18.797 1 97 185 PHE A N 1
ATOM 1508 C CA . PHE A 1 185 ? 8.836 14.188 18.25 1 97 185 PHE A CA 1
ATOM 1509 C C . PHE A 1 185 ? 8.617 12.719 18.578 1 97 185 PHE A C 1
ATOM 1511 O O . PHE A 1 185 ? 7.867 12.031 17.875 1 97 185 PHE A O 1
ATOM 1518 N N . ASP A 1 186 ? 9.258 12.242 19.641 1 96.31 186 ASP A N 1
ATOM 1519 C CA . ASP A 1 186 ? 9.219 10.82 19.969 1 96.31 186 ASP A CA 1
ATOM 1520 C C . ASP A 1 186 ? 7.777 10.336 20.141 1 96.31 186 ASP A C 1
ATOM 1522 O O . ASP A 1 186 ? 7.387 9.305 19.594 1 96.31 186 ASP A O 1
ATOM 1526 N N . GLU A 1 187 ? 7 11.055 20.875 1 97.38 187 GLU A N 1
ATOM 1527 C CA . GLU A 1 187 ? 5.617 10.664 21.125 1 97.38 187 GLU A CA 1
ATOM 1528 C C . GLU A 1 187 ? 4.793 10.68 19.844 1 97.38 187 GLU A C 1
ATOM 1530 O O . GLU A 1 187 ? 3.992 9.773 19.609 1 97.38 187 GLU A O 1
ATOM 1535 N N . MET A 1 188 ? 4.984 11.641 19.047 1 97.62 188 MET A N 1
ATOM 1536 C CA . MET A 1 188 ? 4.238 11.758 17.797 1 97.62 188 MET A CA 1
ATOM 1537 C C . MET A 1 188 ? 4.66 10.68 16.812 1 97.62 188 MET A C 1
ATOM 1539 O O . MET A 1 188 ? 3.814 10.086 16.141 1 97.62 188 MET A O 1
ATOM 1543 N N . GLU A 1 189 ? 5.945 10.398 16.703 1 97.81 189 GLU A N 1
ATOM 1544 C CA . GLU A 1 189 ? 6.422 9.336 15.828 1 97.81 189 GLU A CA 1
ATOM 1545 C C . GLU A 1 189 ? 5.84 7.984 16.234 1 97.81 189 GLU A C 1
ATOM 1547 O O . GLU A 1 189 ? 5.418 7.203 15.375 1 97.81 189 GLU A O 1
ATOM 1552 N N . ASN A 1 190 ? 5.859 7.773 17.531 1 97.12 190 ASN A N 1
ATOM 1553 C CA . ASN A 1 190 ? 5.309 6.512 18.031 1 97.12 190 ASN A CA 1
ATOM 1554 C C . ASN A 1 190 ? 3.82 6.391 17.719 1 97.12 190 ASN A C 1
ATOM 1556 O O . ASN A 1 190 ? 3.342 5.312 17.359 1 97.12 190 ASN A O 1
ATOM 1560 N N . MET A 1 191 ? 3.113 7.434 17.844 1 97.94 191 MET A N 1
ATOM 1561 C CA . MET A 1 191 ? 1.695 7.457 17.5 1 97.94 191 MET A CA 1
ATOM 1562 C C . MET A 1 191 ? 1.488 7.129 16.031 1 97.94 191 MET A C 1
ATOM 1564 O O . MET A 1 191 ? 0.675 6.27 15.688 1 97.94 191 MET A O 1
ATOM 1568 N N . LEU A 1 192 ? 2.252 7.797 15.164 1 98.12 192 LEU A N 1
ATOM 1569 C CA . LEU A 1 192 ? 2.125 7.609 13.719 1 98.12 192 LEU A CA 1
ATOM 1570 C C . LEU A 1 192 ? 2.488 6.18 13.328 1 98.12 192 LEU A C 1
ATOM 1572 O O . LEU A 1 192 ? 1.824 5.578 12.484 1 98.12 192 LEU A O 1
ATOM 1576 N N . LYS A 1 193 ? 3.523 5.637 13.984 1 97.81 193 LYS A N 1
ATOM 1577 C CA . LYS A 1 193 ? 3.934 4.258 13.719 1 97.81 193 LYS A CA 1
ATOM 1578 C C . LYS A 1 193 ? 2.814 3.277 14.055 1 97.81 193 LYS A C 1
ATOM 1580 O O . LYS A 1 193 ? 2.506 2.383 13.266 1 97.81 193 LYS A O 1
ATOM 1585 N N . GLY A 1 194 ? 2.297 3.455 15.211 1 97.94 194 GLY A N 1
ATOM 1586 C CA . GLY A 1 194 ? 1.205 2.588 15.617 1 97.94 194 GLY A CA 1
ATOM 1587 C C . GLY A 1 194 ? -0.012 2.693 14.719 1 97.94 194 GLY A C 1
ATOM 1588 O O . GLY A 1 194 ? -0.628 1.68 14.383 1 97.94 194 GLY A O 1
ATOM 1589 N N . MET A 1 195 ? -0.354 3.85 14.328 1 98.44 195 MET A N 1
ATOM 1590 C CA . MET A 1 195 ? -1.53 4.07 13.492 1 98.44 195 MET A CA 1
ATOM 1591 C C . MET A 1 195 ? -1.299 3.551 12.078 1 98.44 195 MET A C 1
ATOM 1593 O O . MET A 1 195 ? -2.223 3.047 11.438 1 98.44 195 MET A O 1
ATOM 1597 N N . LEU A 1 196 ? -0.072 3.699 11.586 1 98.31 196 LEU A N 1
ATOM 1598 C CA . LEU A 1 196 ? 0.245 3.125 10.281 1 98.31 196 LEU A CA 1
ATOM 1599 C C . LEU A 1 196 ? 0.114 1.605 10.312 1 98.31 196 LEU A C 1
ATOM 1601 O O . LEU A 1 196 ? -0.453 1.009 9.391 1 98.31 196 LEU A O 1
ATOM 1605 N N . ALA A 1 197 ? 0.649 1.009 11.352 1 97.94 197 ALA A N 1
ATOM 1606 C CA . ALA A 1 197 ? 0.538 -0.44 11.5 1 97.94 197 ALA A CA 1
ATOM 1607 C C . ALA A 1 197 ? -0.924 -0.88 11.5 1 97.94 197 ALA A C 1
ATOM 1609 O O . ALA A 1 197 ? -1.289 -1.844 10.82 1 97.94 197 ALA A O 1
ATOM 1610 N N . THR A 1 198 ? -1.692 -0.178 12.273 1 98.12 198 THR A N 1
ATOM 1611 C CA . THR A 1 198 ? -3.117 -0.484 12.344 1 98.12 198 THR A CA 1
ATOM 1612 C C . THR A 1 198 ? -3.76 -0.376 10.961 1 98.12 198 THR A C 1
ATOM 1614 O O . THR A 1 198 ? -4.5 -1.27 10.547 1 98.12 198 THR A O 1
ATOM 1617 N N . GLN A 1 199 ? -3.498 0.702 10.258 1 98.06 199 GLN A N 1
ATOM 1618 C CA . GLN A 1 199 ? -4.047 0.92 8.922 1 98.06 199 GLN A CA 1
ATOM 1619 C C . GLN A 1 199 ? -3.629 -0.194 7.969 1 98.06 199 GLN A C 1
ATOM 1621 O O . GLN A 1 199 ? -4.469 -0.779 7.285 1 98.06 199 GLN A O 1
ATOM 1626 N N . LEU A 1 200 ? -2.377 -0.537 7.965 1 97.75 200 LEU A N 1
ATOM 1627 C CA . LEU A 1 200 ? -1.848 -1.533 7.039 1 97.75 200 LEU A CA 1
ATOM 1628 C C . LEU A 1 200 ? -2.387 -2.922 7.371 1 97.75 200 LEU A C 1
ATOM 1630 O O . LEU A 1 200 ? -2.768 -3.674 6.473 1 97.75 200 LEU A O 1
ATOM 1634 N N . LEU A 1 201 ? -2.482 -3.25 8.602 1 97.12 201 LEU A N 1
ATOM 1635 C CA . LEU A 1 201 ? -2.916 -4.582 9.008 1 97.12 201 LEU A CA 1
ATOM 1636 C C . LEU A 1 201 ? -4.406 -4.77 8.742 1 97.12 201 LEU A C 1
ATOM 1638 O O . LEU A 1 201 ? -4.879 -5.902 8.609 1 97.12 201 LEU A O 1
ATOM 1642 N N . SER A 1 202 ? -5.094 -3.693 8.664 1 97.31 202 SER A N 1
ATOM 1643 C CA . SER A 1 202 ? -6.52 -3.791 8.352 1 97.31 202 SER A CA 1
ATOM 1644 C C . SER A 1 202 ? -6.746 -4.406 6.977 1 97.31 202 SER A C 1
ATOM 1646 O O . SER A 1 202 ? -7.816 -4.949 6.703 1 97.31 202 SER A O 1
ATOM 1648 N N . VAL A 1 203 ? -5.777 -4.293 6.098 1 96.88 203 VAL A N 1
ATOM 1649 C CA . VAL A 1 203 ? -5.863 -4.883 4.766 1 96.88 203 VAL A CA 1
ATOM 1650 C C . VAL A 1 203 ? -6.031 -6.395 4.875 1 96.88 203 VAL A C 1
ATOM 1652 O O . VAL A 1 203 ? -6.863 -6.984 4.184 1 96.88 203 VAL A O 1
ATOM 1655 N N . VAL A 1 204 ? -5.246 -7.016 5.742 1 96.12 204 VAL A N 1
ATOM 1656 C CA . VAL A 1 204 ? -5.297 -8.461 5.938 1 96.12 204 VAL A CA 1
ATOM 1657 C C . VAL A 1 204 ? -6.66 -8.859 6.496 1 96.12 204 VAL A C 1
ATOM 1659 O O . VAL A 1 204 ? -7.25 -9.852 6.055 1 96.12 204 VAL A O 1
ATOM 1662 N N . GLU A 1 205 ? -7.156 -8.062 7.387 1 93.06 205 GLU A N 1
ATOM 1663 C CA . GLU A 1 205 ? -8.406 -8.367 8.07 1 93.06 205 GLU A CA 1
ATOM 1664 C C . GLU A 1 205 ? -9.594 -8.258 7.125 1 93.06 205 GLU A C 1
ATOM 1666 O O . GLU A 1 205 ? -10.523 -9.07 7.18 1 93.06 205 GLU A O 1
ATOM 1671 N N . THR A 1 206 ? -9.531 -7.312 6.285 1 89.75 206 THR A N 1
ATOM 1672 C CA . THR A 1 206 ? -10.656 -7.055 5.395 1 89.75 206 THR A CA 1
ATOM 1673 C C . THR A 1 206 ? -10.641 -8.016 4.207 1 89.75 206 THR A C 1
ATOM 1675 O O . THR A 1 206 ? -11.688 -8.336 3.641 1 89.75 206 THR A O 1
ATOM 1678 N N . ALA A 1 207 ? -9.43 -8.375 3.809 1 88.69 207 ALA A N 1
ATOM 1679 C CA . ALA A 1 207 ? -9.281 -9.281 2.678 1 88.69 207 ALA A CA 1
ATOM 1680 C C . ALA A 1 207 ? -9.812 -10.672 3.016 1 88.69 207 ALA A C 1
ATOM 1682 O O . ALA A 1 207 ? -10.117 -11.461 2.121 1 88.69 207 ALA A O 1
ATOM 1683 N N . ASN A 1 208 ? -9.742 -11.031 4.359 1 74.94 208 ASN A N 1
ATOM 1684 C CA . ASN A 1 208 ? -10.273 -12.312 4.812 1 74.94 208 ASN A CA 1
ATOM 1685 C C . ASN A 1 208 ? -11.773 -12.406 4.586 1 74.94 208 ASN A C 1
ATOM 1687 O O . ASN A 1 208 ? -12.305 -13.492 4.344 1 74.94 208 ASN A O 1
ATOM 1691 N N . GLY A 1 209 ? -12.57 -11.203 4.852 1 64.19 209 GLY A N 1
ATOM 1692 C CA . GLY A 1 209 ? -14.023 -11.219 4.789 1 64.19 209 GLY A CA 1
ATOM 1693 C C . GLY A 1 209 ? -14.562 -10.938 3.398 1 64.19 209 GLY A C 1
ATOM 1694 O O . GLY A 1 209 ? -13.852 -10.414 2.543 1 64.19 209 GLY A O 1
ATOM 1695 N N . GLY A 1 210 ? -15.039 -11.844 2.51 1 49.78 210 GLY A N 1
ATOM 1696 C CA . GLY A 1 210 ? -15.656 -11.773 1.195 1 49.78 210 GLY A CA 1
ATOM 1697 C C . GLY A 1 210 ? -16.031 -10.367 0.785 1 49.78 210 GLY A C 1
ATOM 1698 O O . GLY A 1 210 ? -15.906 -10 -0.386 1 49.78 210 GLY A O 1
ATOM 1699 N N . LYS A 1 211 ? -17.172 -9.641 1.416 1 39.91 211 LYS A N 1
ATOM 1700 C CA . LYS A 1 211 ? -17.875 -8.664 0.599 1 39.91 211 LYS A CA 1
ATOM 1701 C C . LYS A 1 211 ? -17.047 -7.383 0.438 1 39.91 211 LYS A C 1
ATOM 1703 O O . LYS A 1 211 ? -16.828 -6.656 1.407 1 39.91 211 LYS A O 1
ATOM 1708 N N . LEU A 1 212 ? -15.891 -7.363 -0.26 1 38.84 212 LEU A N 1
ATOM 1709 C CA . LEU A 1 212 ? -15.344 -6.039 -0.542 1 38.84 212 LEU A CA 1
ATOM 1710 C C . LEU A 1 212 ? -16.469 -5.055 -0.864 1 38.84 212 LEU A C 1
ATOM 1712 O O . LEU A 1 212 ? -17.391 -5.383 -1.601 1 38.84 212 LEU A O 1
ATOM 1716 N N . THR A 1 213 ? -16.812 -4.281 0.027 1 30.86 213 THR A N 1
ATOM 1717 C CA . THR A 1 213 ? -17.844 -3.334 -0.371 1 30.86 213 THR A CA 1
ATOM 1718 C C . THR A 1 213 ? -17.609 -2.83 -1.791 1 30.86 213 THR A C 1
ATOM 1720 O O . THR A 1 213 ? -16.5 -2.418 -2.127 1 30.86 213 THR A O 1
ATOM 1723 N N . PRO A 1 214 ? -18.625 -2.822 -2.707 1 28.95 214 PRO A N 1
ATOM 1724 C CA . PRO A 1 214 ? -18.547 -2.15 -4.004 1 28.95 214 PRO A CA 1
ATOM 1725 C C . PRO A 1 214 ? -18.031 -0.719 -3.9 1 28.95 214 PRO A C 1
ATOM 1727 O O . PRO A 1 214 ? -18.219 -0.064 -2.873 1 28.95 214 PRO A O 1
ATOM 1730 N N . MET B 1 1 ? 21.391 -28.172 -40.969 1 27.73 1 MET B N 1
ATOM 1731 C CA . MET B 1 1 ? 21.438 -28.656 -39.594 1 27.73 1 MET B CA 1
ATOM 1732 C C . MET B 1 1 ? 21.516 -27.5 -38.594 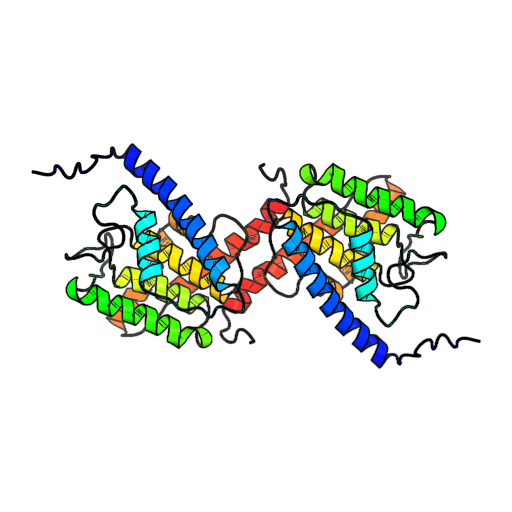1 27.73 1 MET B C 1
ATOM 1734 O O . MET B 1 1 ? 22.562 -26.859 -38.469 1 27.73 1 MET B O 1
ATOM 1738 N N . GLU B 1 2 ? 20.531 -26.625 -38.531 1 29.31 2 GLU B N 1
ATOM 1739 C CA . GLU B 1 2 ? 20.5 -25.391 -37.75 1 29.31 2 GLU B CA 1
ATOM 1740 C C . GLU B 1 2 ? 20.734 -25.688 -36.25 1 29.31 2 GLU B C 1
ATOM 1742 O O . GLU B 1 2 ? 20 -26.453 -35.656 1 29.31 2 GLU B O 1
ATOM 1747 N N . PHE B 1 3 ? 22.016 -25.75 -35.75 1 32.28 3 PHE B N 1
ATOM 1748 C CA . PHE B 1 3 ? 22.5 -25.969 -34.406 1 32.28 3 PHE B CA 1
ATOM 1749 C C . PHE B 1 3 ? 21.719 -25.109 -33.406 1 32.28 3 PHE B C 1
ATOM 1751 O O . PHE B 1 3 ? 21.766 -23.875 -33.469 1 32.28 3 PHE B O 1
ATOM 1758 N N . VAL B 1 4 ? 20.531 -25.516 -33.062 1 39.94 4 VAL B N 1
ATOM 1759 C CA . VAL B 1 4 ? 19.938 -24.891 -31.891 1 39.94 4 VAL B CA 1
ATOM 1760 C C . VAL B 1 4 ? 20.953 -24.844 -30.766 1 39.94 4 VAL B C 1
ATOM 1762 O O . VAL B 1 4 ? 21.391 -25.875 -30.266 1 39.94 4 VAL B O 1
ATOM 1765 N N . LEU B 1 5 ? 21.938 -24.031 -30.812 1 39.78 5 LEU B N 1
ATOM 1766 C CA . LEU B 1 5 ? 22.906 -23.812 -29.75 1 39.78 5 LEU B CA 1
ATOM 1767 C C . LEU B 1 5 ? 22.234 -23.797 -28.375 1 39.78 5 LEU B C 1
ATOM 1769 O O . LEU B 1 5 ? 21.484 -22.875 -28.062 1 39.78 5 LEU B O 1
ATOM 1773 N N . SER B 1 6 ? 21.688 -24.891 -27.922 1 48.12 6 SER B N 1
ATOM 1774 C CA . SER B 1 6 ? 21.391 -24.984 -26.5 1 48.12 6 SER B CA 1
ATOM 1775 C C . SER B 1 6 ? 22.484 -24.344 -25.656 1 48.12 6 SER B C 1
ATOM 1777 O O . SER B 1 6 ? 23.656 -24.688 -25.797 1 48.12 6 SER B O 1
ATOM 1779 N N . ILE B 1 7 ? 22.547 -23.109 -25.516 1 54.69 7 ILE B N 1
ATOM 1780 C CA . ILE B 1 7 ? 23.547 -22.422 -24.703 1 54.69 7 ILE B CA 1
ATOM 1781 C C . ILE B 1 7 ? 23.781 -23.188 -23.406 1 54.69 7 ILE B C 1
ATOM 1783 O O . ILE B 1 7 ? 22.844 -23.406 -22.641 1 54.69 7 ILE B O 1
ATOM 1787 N N . ASN B 1 8 ? 24.703 -24.094 -23.422 1 69 8 ASN B N 1
ATOM 1788 C CA . ASN B 1 8 ? 25.156 -24.781 -22.219 1 69 8 ASN B CA 1
ATOM 1789 C C . ASN B 1 8 ? 25.547 -23.812 -21.125 1 69 8 ASN B C 1
ATOM 1791 O O . ASN B 1 8 ? 26.641 -23.234 -21.156 1 69 8 ASN B O 1
ATOM 1795 N N . LEU B 1 9 ? 24.594 -23.422 -20.391 1 79.94 9 LEU B N 1
ATOM 1796 C CA . LEU B 1 9 ? 24.844 -22.516 -19.266 1 79.94 9 LEU B CA 1
ATOM 1797 C C . LEU B 1 9 ? 25.484 -23.266 -18.094 1 79.94 9 LEU B C 1
ATOM 1799 O O . LEU B 1 9 ? 25.125 -24.422 -17.828 1 79.94 9 LEU B O 1
ATOM 1803 N N . SER B 1 10 ? 26.562 -22.703 -17.625 1 88.88 10 SER B N 1
ATOM 1804 C CA . SER B 1 10 ? 27.047 -23.219 -16.344 1 88.88 10 SER B CA 1
ATOM 1805 C C . SER B 1 10 ? 26 -23.062 -15.25 1 88.88 10 SER B C 1
ATOM 1807 O O . SER B 1 10 ? 25.047 -22.312 -15.414 1 88.88 10 SER B O 1
ATOM 1809 N N . ASP B 1 11 ? 26.156 -23.844 -14.266 1 89.62 11 ASP B N 1
ATOM 1810 C CA . ASP B 1 11 ? 25.25 -23.734 -13.133 1 89.62 11 ASP B CA 1
ATOM 1811 C C . ASP B 1 11 ? 25.203 -22.312 -12.586 1 89.62 11 ASP B C 1
ATOM 1813 O O . ASP B 1 11 ? 24.141 -21.812 -12.219 1 89.62 11 ASP B O 1
ATOM 1817 N N . GLU B 1 12 ? 26.344 -21.734 -12.555 1 91.38 12 GLU B N 1
ATOM 1818 C CA . GLU B 1 12 ? 26.438 -20.359 -12.047 1 91.38 12 GLU B CA 1
ATOM 1819 C C . GLU B 1 12 ? 25.734 -19.375 -12.977 1 91.38 12 GLU B C 1
ATOM 1821 O O . GLU B 1 12 ? 25.047 -18.469 -12.516 1 91.38 12 GLU B O 1
ATOM 1826 N N . GLU B 1 13 ? 25.922 -19.609 -14.195 1 92.44 13 GLU B N 1
ATOM 1827 C CA . GLU B 1 13 ? 25.281 -18.75 -15.18 1 92.44 13 GLU B CA 1
ATOM 1828 C C . GLU B 1 13 ? 23.75 -18.891 -15.117 1 92.44 13 GLU B C 1
ATOM 1830 O O . GLU B 1 13 ? 23.031 -17.906 -15.211 1 92.44 13 GLU B O 1
ATOM 1835 N N . LYS B 1 14 ? 23.359 -20.109 -14.977 1 93 14 LYS B N 1
ATOM 1836 C CA . LYS B 1 14 ? 21.922 -20.375 -14.883 1 93 14 LYS B CA 1
ATOM 1837 C C . LYS B 1 14 ? 21.312 -19.719 -13.656 1 93 14 LYS B C 1
ATOM 1839 O O . LYS B 1 14 ? 20.234 -19.109 -13.734 1 93 14 LYS B O 1
ATOM 1844 N N . ARG B 1 15 ? 22.016 -19.797 -12.586 1 92.94 15 ARG B N 1
ATOM 1845 C CA . ARG B 1 15 ? 21.531 -19.188 -11.352 1 92.94 15 ARG B CA 1
ATOM 1846 C C . ARG B 1 15 ? 21.422 -17.672 -11.484 1 92.94 15 ARG B C 1
ATOM 1848 O O . ARG B 1 15 ? 20.438 -17.078 -11.023 1 92.94 15 ARG B O 1
ATOM 1855 N N . GLN B 1 16 ? 22.359 -17.094 -12.055 1 95.19 16 GLN B N 1
ATOM 1856 C CA . GLN B 1 16 ? 22.328 -15.641 -12.266 1 95.19 16 GLN B CA 1
ATOM 1857 C C . GLN B 1 16 ? 21.172 -15.234 -13.172 1 95.19 16 GLN B C 1
ATOM 1859 O O . GLN B 1 16 ? 20.5 -14.234 -12.914 1 95.19 16 GLN B O 1
ATOM 1864 N N . LEU B 1 17 ? 20.938 -16.016 -14.195 1 95.31 17 LEU B N 1
ATOM 1865 C CA . LEU B 1 17 ? 19.828 -15.742 -15.102 1 95.31 17 LEU B CA 1
ATOM 1866 C C . LEU B 1 17 ? 18.484 -15.867 -14.383 1 95.31 17 LEU B C 1
ATOM 1868 O O . LEU B 1 17 ? 17.578 -15.078 -14.633 1 95.31 17 LEU B O 1
ATOM 1872 N N . GLU B 1 18 ? 18.438 -16.859 -13.523 1 95.5 18 GLU B N 1
ATOM 1873 C CA . GLU B 1 18 ? 17.203 -17.047 -12.758 1 95.5 18 GLU B CA 1
ATOM 1874 C C . GLU B 1 18 ? 16.922 -15.844 -11.859 1 95.5 18 GLU B C 1
ATOM 1876 O O . GLU B 1 18 ? 15.773 -15.43 -11.719 1 95.5 18 GLU B O 1
ATOM 1881 N N . ILE B 1 19 ? 17.953 -15.305 -11.281 1 95.5 19 ILE B N 1
ATOM 1882 C CA . ILE B 1 19 ? 17.828 -14.125 -10.422 1 95.5 19 ILE B CA 1
ATOM 1883 C C . ILE B 1 19 ? 17.375 -12.93 -11.258 1 95.5 19 ILE B C 1
ATOM 1885 O O . ILE B 1 19 ? 16.422 -12.234 -10.898 1 95.5 19 ILE B O 1
ATOM 1889 N N . ASP B 1 20 ? 17.984 -12.734 -12.367 1 97.31 20 ASP B N 1
ATOM 1890 C CA . ASP B 1 20 ? 17.641 -11.633 -13.266 1 97.31 20 ASP B CA 1
ATOM 1891 C C . ASP B 1 20 ? 16.219 -11.766 -13.781 1 97.31 20 ASP B C 1
ATOM 1893 O O . ASP B 1 20 ? 15.477 -10.781 -13.836 1 97.31 20 ASP B O 1
ATOM 1897 N N . ASN B 1 21 ? 15.859 -12.977 -14.18 1 98.25 21 ASN B N 1
ATOM 1898 C CA . ASN B 1 21 ? 14.5 -13.234 -14.656 1 98.25 21 ASN B CA 1
ATOM 1899 C C . ASN B 1 21 ? 13.461 -12.969 -13.578 1 98.25 21 ASN B C 1
ATOM 1901 O O . ASN B 1 21 ? 12.367 -12.477 -13.867 1 98.25 21 ASN B O 1
ATOM 1905 N N . GLY B 1 22 ? 13.852 -13.336 -12.336 1 97.75 22 GLY B N 1
ATOM 1906 C CA . GLY B 1 22 ? 12.945 -13.055 -11.227 1 97.75 22 GLY B CA 1
ATOM 1907 C C . GLY B 1 22 ? 12.641 -11.578 -11.062 1 97.75 22 GLY B C 1
ATOM 1908 O O . GLY B 1 22 ? 11.492 -11.203 -10.828 1 97.75 22 GLY B O 1
ATOM 1909 N N . LEU B 1 23 ? 13.656 -10.773 -11.25 1 97.19 23 LEU B N 1
ATOM 1910 C CA . LEU B 1 23 ? 13.484 -9.328 -11.148 1 97.19 23 LEU B CA 1
ATOM 1911 C C . LEU B 1 23 ? 12.633 -8.805 -12.297 1 97.19 23 LEU B C 1
ATOM 1913 O O . LEU B 1 23 ? 11.742 -7.969 -12.086 1 97.19 23 LEU B O 1
ATOM 1917 N N . ARG B 1 24 ? 12.859 -9.273 -13.445 1 98.38 24 ARG B N 1
ATOM 1918 C CA . ARG B 1 24 ? 12.078 -8.867 -14.609 1 98.38 24 ARG B CA 1
ATOM 1919 C C . ARG B 1 24 ? 10.625 -9.312 -14.477 1 98.38 24 ARG B C 1
ATOM 1921 O O . ARG B 1 24 ? 9.711 -8.594 -14.883 1 98.38 24 ARG B O 1
ATOM 1928 N N . GLN B 1 25 ? 10.461 -10.5 -13.961 1 98.69 25 GLN B N 1
ATOM 1929 C CA . GLN B 1 25 ? 9.109 -11.008 -13.758 1 98.69 25 GLN B CA 1
ATOM 1930 C C . GLN B 1 25 ? 8.336 -10.141 -12.766 1 98.69 25 GLN B C 1
ATOM 1932 O O . GLN B 1 25 ? 7.152 -9.867 -12.969 1 98.69 25 GLN B O 1
ATOM 1937 N N . TYR B 1 26 ? 9.031 -9.742 -11.766 1 98.12 26 TYR B N 1
ATOM 1938 C CA . TYR B 1 26 ? 8.414 -8.859 -10.781 1 98.12 26 TYR B CA 1
ATOM 1939 C C . TYR B 1 26 ? 8.023 -7.523 -11.414 1 98.12 26 TYR B C 1
ATOM 1941 O O . TYR B 1 26 ? 6.934 -7.008 -11.164 1 98.12 26 TYR B O 1
ATOM 1949 N N . ASP B 1 27 ? 8.906 -6.93 -12.195 1 98 27 ASP B N 1
ATOM 1950 C CA . ASP B 1 27 ? 8.609 -5.68 -12.891 1 98 27 ASP B CA 1
ATOM 1951 C C . ASP B 1 27 ? 7.379 -5.828 -13.781 1 98 27 ASP B C 1
ATOM 1953 O O . ASP B 1 27 ? 6.512 -4.949 -13.805 1 98 27 ASP B O 1
ATOM 1957 N N . PHE B 1 28 ? 7.336 -6.891 -14.477 1 98.75 28 PHE B N 1
ATOM 1958 C CA . PHE B 1 28 ? 6.191 -7.172 -15.336 1 98.75 28 PHE B CA 1
ATOM 1959 C C . PHE B 1 28 ? 4.914 -7.293 -14.516 1 98.75 28 PHE B C 1
ATOM 1961 O O . PHE B 1 28 ? 3.861 -6.793 -14.914 1 98.75 28 PHE B O 1
ATOM 1968 N N . ALA B 1 29 ? 5.043 -7.977 -13.383 1 98.62 29 ALA B N 1
ATOM 1969 C CA . ALA B 1 29 ? 3.9 -8.117 -12.484 1 98.62 29 ALA B CA 1
ATOM 1970 C C . ALA B 1 29 ? 3.396 -6.754 -12.023 1 98.62 29 ALA B C 1
ATOM 1972 O O . ALA B 1 29 ? 2.188 -6.508 -11.992 1 98.62 29 ALA B O 1
ATOM 1973 N N . GLN B 1 30 ? 4.324 -5.883 -11.703 1 97.38 30 GLN B N 1
ATOM 1974 C CA . GLN B 1 30 ? 3.957 -4.539 -11.273 1 97.38 30 GLN B CA 1
ATOM 1975 C C . GLN B 1 30 ? 3.199 -3.797 -12.375 1 97.38 30 GLN B C 1
ATOM 1977 O O . GLN B 1 30 ? 2.209 -3.115 -12.102 1 97.38 30 GLN B O 1
ATOM 1982 N N . GLU B 1 31 ? 3.633 -3.941 -13.539 1 97.5 31 GLU B N 1
ATOM 1983 C CA . GLU B 1 31 ? 2.967 -3.318 -14.68 1 97.5 31 GLU B CA 1
ATOM 1984 C C . GLU B 1 31 ? 1.566 -3.893 -14.883 1 97.5 31 GLU B C 1
ATOM 1986 O O . GLU B 1 31 ? 0.622 -3.152 -15.164 1 97.5 31 GLU B O 1
ATOM 1991 N N . ALA B 1 32 ? 1.475 -5.184 -14.766 1 97.81 32 ALA B N 1
ATOM 1992 C CA . ALA B 1 32 ? 0.175 -5.836 -14.906 1 97.81 32 ALA B CA 1
ATOM 1993 C C . ALA B 1 32 ? -0.796 -5.363 -13.828 1 97.81 32 ALA B C 1
ATOM 1995 O O . ALA B 1 32 ? -1.959 -5.07 -14.117 1 97.81 32 ALA B O 1
ATOM 1996 N N . ILE B 1 33 ? -0.323 -5.254 -12.609 1 97.5 33 ILE B N 1
ATOM 1997 C CA . ILE B 1 33 ? -1.148 -4.797 -11.5 1 97.5 33 ILE B CA 1
ATOM 1998 C C . ILE B 1 33 ? -1.638 -3.377 -11.766 1 97.5 33 ILE B C 1
ATOM 2000 O O . ILE B 1 33 ? -2.834 -3.096 -11.664 1 97.5 33 ILE B O 1
ATOM 2004 N N . GLN B 1 34 ? -0.718 -2.525 -12.164 1 94.56 34 GLN B N 1
ATOM 2005 C CA . GLN B 1 34 ? -1.072 -1.139 -12.445 1 94.56 34 GLN B CA 1
ATOM 2006 C C . GLN B 1 34 ? -2.119 -1.055 -13.555 1 94.56 34 GLN B C 1
ATOM 2008 O O . GLN B 1 34 ? -3.049 -0.25 -13.477 1 94.56 34 GLN B O 1
ATOM 2013 N N . TYR B 1 35 ? -1.919 -1.881 -14.523 1 96.06 35 TYR B N 1
ATOM 2014 C CA . TYR B 1 35 ? -2.854 -1.929 -15.648 1 96.06 35 TYR B CA 1
ATOM 2015 C C . TYR B 1 35 ? -4.262 -2.256 -15.164 1 96.06 35 TYR B C 1
ATOM 2017 O O . TYR B 1 35 ? -5.223 -1.569 -15.523 1 96.06 35 TYR B O 1
ATOM 2025 N N . PHE B 1 36 ? -4.41 -3.182 -14.305 1 96.5 36 PHE B N 1
ATOM 2026 C CA . PHE B 1 36 ? -5.723 -3.67 -13.898 1 96.5 36 PHE B CA 1
ATOM 2027 C C . PHE B 1 36 ? -6.289 -2.824 -12.766 1 96.5 36 PHE B C 1
ATOM 2029 O O . PHE B 1 36 ? -7.461 -2.963 -12.406 1 96.5 36 PHE B O 1
ATOM 2036 N N . LEU B 1 37 ? -5.477 -1.945 -12.188 1 93.75 37 LEU B N 1
ATOM 2037 C CA . LEU B 1 37 ? -5.961 -1.05 -11.148 1 93.75 37 LEU B CA 1
ATOM 2038 C C . LEU B 1 37 ? -6.695 0.142 -11.75 1 93.75 37 LEU B C 1
ATOM 2040 O O . LEU B 1 37 ? -7.414 0.856 -11.047 1 93.75 37 LEU B O 1
ATOM 2044 N N . GLU B 1 38 ? -6.492 0.315 -13.023 1 91.94 38 GLU B N 1
ATOM 2045 C CA . GLU B 1 38 ? -7.25 1.371 -13.688 1 91.94 38 GLU B CA 1
ATOM 2046 C C . GLU B 1 38 ? -8.75 1.074 -13.664 1 91.94 38 GLU B C 1
ATOM 2048 O O . GLU B 1 38 ? -9.172 -0.022 -14.031 1 91.94 38 GLU B O 1
ATOM 2053 N N . PRO B 1 39 ? -9.539 2.061 -13.164 1 85.25 39 PRO B N 1
ATOM 2054 C CA . PRO B 1 39 ? -10.969 1.836 -12.953 1 85.25 39 PRO B CA 1
ATOM 2055 C C . PRO B 1 39 ? -11.695 1.399 -14.227 1 85.25 39 PRO B C 1
ATOM 2057 O O . PRO B 1 39 ? -12.688 0.677 -14.156 1 85.25 39 PRO B O 1
ATOM 2060 N N . GLU B 1 40 ? -11.281 1.763 -15.297 1 87.12 40 GLU B N 1
ATOM 2061 C CA . GLU B 1 40 ? -11.984 1.491 -16.547 1 87.12 40 GLU B CA 1
ATOM 2062 C C . GLU B 1 40 ? -11.594 0.132 -17.125 1 87.12 40 GLU B C 1
ATOM 2064 O O . GLU B 1 40 ? -12.055 -0.252 -18.188 1 87.12 40 GLU B O 1
ATOM 2069 N N . ARG B 1 41 ? -10.852 -0.64 -16.297 1 88.88 41 ARG B N 1
ATOM 2070 C CA . ARG B 1 41 ? -10.383 -1.92 -16.812 1 88.88 41 ARG B CA 1
ATOM 2071 C C . ARG B 1 41 ? -10.789 -3.066 -15.898 1 88.88 41 ARG B C 1
ATOM 2073 O O . ARG B 1 41 ? -10.125 -3.338 -14.898 1 88.88 41 ARG B O 1
ATOM 2080 N N . PRO B 1 42 ? -11.828 -3.699 -16.344 1 91.56 42 PRO B N 1
ATOM 2081 C CA . PRO B 1 42 ? -12.18 -4.871 -15.531 1 91.56 42 PRO B CA 1
ATOM 2082 C C . PRO B 1 42 ? -11.125 -5.977 -15.609 1 91.56 42 PRO B C 1
ATOM 2084 O O . PRO B 1 42 ? -10.516 -6.184 -16.656 1 91.56 42 PRO B O 1
ATOM 2087 N N . PHE B 1 43 ? -10.945 -6.648 -14.555 1 95 43 PHE B N 1
ATOM 2088 C CA . PHE B 1 43 ? -9.961 -7.727 -14.555 1 95 43 PHE B CA 1
ATOM 2089 C C . PHE B 1 43 ? -10.508 -8.953 -15.281 1 95 43 PHE B C 1
ATOM 2091 O O . PHE B 1 43 ? -11.648 -9.359 -15.055 1 95 43 PHE B O 1
ATOM 2098 N N . ALA B 1 44 ? -9.656 -9.516 -16.109 1 96.62 44 ALA B N 1
ATOM 2099 C CA . ALA B 1 44 ? -9.898 -10.797 -16.766 1 96.62 44 ALA B CA 1
ATOM 2100 C C . ALA B 1 44 ? -8.602 -11.578 -16.922 1 96.62 44 ALA B C 1
ATOM 2102 O O . ALA B 1 44 ? -7.68 -11.141 -17.609 1 96.62 44 ALA B O 1
ATOM 2103 N N . LEU B 1 45 ? -8.625 -12.688 -16.266 1 98.44 45 LEU B N 1
ATOM 2104 C CA . LEU B 1 45 ? -7.445 -13.539 -16.406 1 98.44 45 LEU B CA 1
ATOM 2105 C C . LEU B 1 45 ? -7.449 -14.258 -17.75 1 98.44 45 LEU B C 1
ATOM 2107 O O . LEU B 1 45 ? -8.453 -14.852 -18.125 1 98.44 45 LEU B O 1
ATOM 2111 N N . ARG B 1 46 ? -6.383 -14.172 -18.406 1 98.19 46 ARG B N 1
ATOM 2112 C CA . ARG B 1 46 ? -6.203 -14.844 -19.688 1 98.19 46 ARG B CA 1
ATOM 2113 C C . ARG B 1 46 ? -4.969 -15.734 -19.672 1 98.19 46 ARG B C 1
ATOM 2115 O O . ARG B 1 46 ? -4.031 -15.492 -18.922 1 98.19 46 ARG B O 1
ATOM 2122 N N . ASN B 1 47 ? -4.969 -16.719 -20.594 1 98.56 47 ASN B N 1
ATOM 2123 C CA . ASN B 1 47 ? -3.824 -17.625 -20.719 1 98.56 47 ASN B CA 1
ATOM 2124 C C . ASN B 1 47 ? -2.539 -16.844 -21.016 1 98.56 47 ASN B C 1
ATOM 2126 O O . ASN B 1 47 ? -1.461 -17.25 -20.562 1 98.56 47 ASN B O 1
ATOM 2130 N N . SER B 1 48 ? -2.738 -15.734 -21.688 1 98.56 48 SER B N 1
ATOM 2131 C CA . SER B 1 48 ? -1.577 -14.977 -22.141 1 98.56 48 SER B CA 1
ATOM 2132 C C . SER B 1 48 ? -0.774 -14.43 -20.969 1 98.56 48 SER B C 1
ATOM 2134 O O . SER B 1 48 ? 0.457 -14.391 -21.016 1 98.56 48 SER B O 1
ATOM 2136 N N . LEU B 1 49 ? -1.482 -13.977 -19.922 1 98.81 49 LEU B N 1
ATOM 2137 C CA . LEU B 1 49 ? -0.776 -13.469 -18.75 1 98.81 49 LEU B CA 1
ATOM 2138 C C . LEU B 1 49 ? 0.065 -14.562 -18.109 1 98.81 49 LEU B C 1
ATOM 2140 O O . LEU B 1 49 ? 1.203 -14.32 -17.703 1 98.81 49 LEU B O 1
ATOM 2144 N N . ILE B 1 50 ? -0.446 -15.789 -18.031 1 98.94 50 ILE B N 1
ATOM 2145 C CA . ILE B 1 50 ? 0.246 -16.938 -17.469 1 98.94 50 ILE B CA 1
ATOM 2146 C C . ILE B 1 50 ? 1.467 -17.281 -18.312 1 98.94 50 ILE B C 1
ATOM 2148 O O . ILE B 1 50 ? 2.568 -17.453 -17.797 1 98.94 50 ILE B O 1
ATOM 2152 N N . GLN B 1 51 ? 1.251 -17.281 -19.562 1 98.88 51 GLN B N 1
ATOM 2153 C CA . GLN B 1 51 ? 2.328 -17.609 -20.5 1 98.88 51 GLN B CA 1
ATOM 2154 C C . GLN B 1 51 ? 3.42 -16.547 -20.453 1 98.88 51 GLN B C 1
ATOM 2156 O O . GLN B 1 51 ? 4.609 -16.859 -20.484 1 98.88 51 GLN B O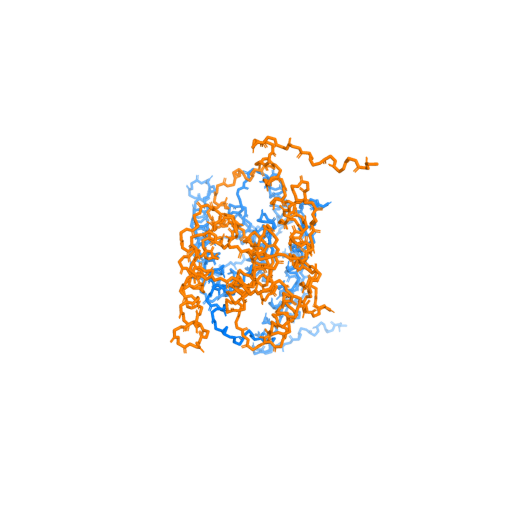 1
ATOM 2161 N N . ASP B 1 52 ? 3.012 -15.273 -20.422 1 98.88 52 ASP B N 1
ATOM 2162 C CA . ASP B 1 52 ? 3.979 -14.18 -20.375 1 98.88 52 ASP B CA 1
ATOM 2163 C C . ASP B 1 52 ? 4.824 -14.25 -19.109 1 98.88 52 ASP B C 1
ATOM 2165 O O . ASP B 1 52 ? 6.047 -14.078 -19.156 1 98.88 52 ASP B O 1
ATOM 2169 N N . LEU B 1 53 ? 4.18 -14.461 -18 1 98.88 53 LEU B N 1
ATOM 2170 C CA . LEU B 1 53 ? 4.91 -14.594 -16.734 1 98.88 53 LEU B CA 1
ATOM 2171 C C . LEU B 1 53 ? 5.941 -15.711 -16.828 1 98.88 53 LEU B C 1
ATOM 2173 O O . LEU B 1 53 ? 7.082 -15.539 -16.391 1 98.88 53 LEU B O 1
ATOM 2177 N N . GLN B 1 54 ? 5.555 -16.844 -17.344 1 98.88 54 GLN B N 1
ATOM 2178 C CA . GLN B 1 54 ? 6.465 -17.984 -17.438 1 98.88 54 GLN B CA 1
ATOM 2179 C C . GLN B 1 54 ? 7.582 -17.719 -18.438 1 98.88 54 GLN B C 1
ATOM 2181 O O . GLN B 1 54 ? 8.734 -18.062 -18.203 1 98.88 54 GLN B O 1
ATOM 2186 N N . ARG B 1 55 ? 7.219 -17.109 -19.562 1 98.75 55 ARG B N 1
ATOM 2187 C CA . ARG B 1 55 ? 8.211 -16.75 -20.578 1 98.75 55 ARG B CA 1
ATOM 2188 C C . ARG B 1 55 ? 9.344 -15.938 -19.969 1 98.75 55 ARG B C 1
ATOM 2190 O O . ARG B 1 55 ? 10.523 -16.219 -20.188 1 98.75 55 ARG B O 1
ATOM 2197 N N . ILE B 1 56 ? 9.023 -14.969 -19.172 1 98.81 56 ILE B N 1
ATOM 2198 C CA . ILE B 1 56 ? 10.008 -14.102 -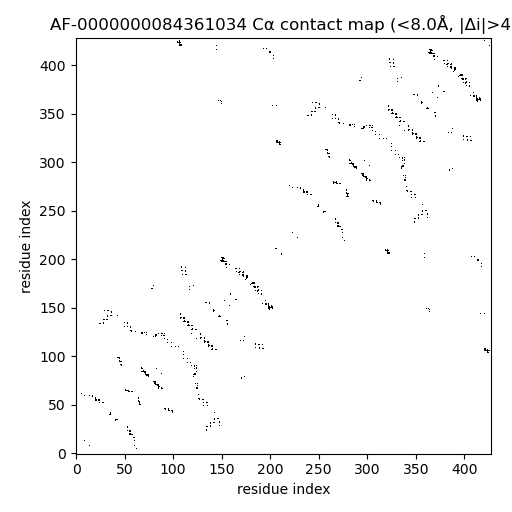18.531 1 98.81 56 ILE B CA 1
ATOM 2199 C C . ILE B 1 56 ? 10.812 -14.906 -17.516 1 98.81 56 ILE B C 1
ATOM 2201 O O . ILE B 1 56 ? 12.039 -14.789 -17.453 1 98.81 56 ILE B O 1
ATOM 2205 N N . ALA B 1 57 ? 10.211 -15.82 -16.75 1 98.31 57 ALA B N 1
ATOM 2206 C CA . ALA B 1 57 ? 10.82 -16.578 -15.664 1 98.31 57 ALA B CA 1
ATOM 2207 C C . ALA B 1 57 ? 11.922 -17.5 -16.188 1 98.31 57 ALA B C 1
ATOM 2209 O O . ALA B 1 57 ? 12.883 -17.797 -15.477 1 98.31 57 ALA B O 1
ATOM 2210 N N . VAL B 1 58 ? 11.828 -17.922 -17.516 1 98 58 VAL B N 1
ATOM 2211 C CA . VAL B 1 58 ? 12.758 -18.938 -17.984 1 98 58 VAL B CA 1
ATOM 2212 C C . VAL B 1 58 ? 13.508 -18.422 -19.203 1 98 58 VAL B C 1
ATOM 2214 O O . VAL B 1 58 ? 14.094 -19.203 -19.953 1 98 58 VAL B O 1
ATOM 2217 N N . ASP B 1 59 ? 13.359 -17.125 -19.438 1 97.12 59 ASP B N 1
ATOM 2218 C CA . ASP B 1 59 ? 14.023 -16.5 -20.594 1 97.12 59 ASP B CA 1
ATOM 2219 C C . ASP B 1 59 ? 15.508 -16.844 -20.609 1 97.12 59 ASP B C 1
ATOM 2221 O O . ASP B 1 59 ? 16.219 -16.641 -19.625 1 97.12 59 ASP B O 1
ATOM 2225 N N . GLY B 1 60 ? 15.977 -17.406 -21.672 1 95.62 60 GLY B N 1
ATOM 2226 C CA . GLY B 1 60 ? 17.375 -17.766 -21.828 1 95.62 60 GLY B CA 1
ATOM 2227 C C . GLY B 1 60 ? 17.734 -19.094 -21.188 1 95.62 60 GLY B C 1
ATOM 2228 O O . GLY B 1 60 ? 18.875 -19.562 -21.312 1 95.62 60 GLY B O 1
ATOM 2229 N N . ILE B 1 61 ? 16.828 -19.75 -20.562 1 95 61 ILE B N 1
ATOM 2230 C CA . ILE B 1 61 ? 17.078 -20.984 -19.828 1 95 61 ILE B CA 1
ATOM 2231 C C . ILE B 1 61 ? 16.406 -22.156 -20.547 1 95 61 ILE B C 1
ATOM 2233 O O . ILE B 1 61 ? 17.016 -23.203 -20.734 1 95 61 ILE B O 1
ATOM 2237 N N . GLU B 1 62 ? 15.188 -21.938 -20.938 1 93.62 62 GLU B N 1
ATOM 2238 C CA . GLU B 1 62 ? 14.406 -22.984 -21.578 1 93.62 62 GLU B CA 1
ATOM 2239 C C . GLU B 1 62 ? 14.281 -22.734 -23.078 1 93.62 62 GLU B C 1
ATOM 2241 O O . GLU B 1 62 ? 14.312 -21.594 -23.531 1 93.62 62 GLU B O 1
ATOM 2246 N N . ASP B 1 63 ? 13.969 -23.766 -23.781 1 92.44 63 ASP B N 1
ATOM 2247 C CA . ASP B 1 63 ? 13.945 -23.719 -25.234 1 92.44 63 ASP B CA 1
ATOM 2248 C C . ASP B 1 63 ? 12.609 -23.156 -25.734 1 92.44 63 ASP B C 1
ATOM 2250 O O . ASP B 1 63 ? 12.555 -22.516 -26.781 1 92.44 63 ASP B O 1
ATOM 2254 N N . PHE B 1 64 ? 11.586 -23.422 -25.062 1 94.31 64 PHE B N 1
ATOM 2255 C CA . PHE B 1 64 ? 10.266 -23.031 -25.531 1 94.31 64 PHE B CA 1
ATOM 2256 C C . PHE B 1 64 ? 9.531 -22.234 -24.453 1 94.31 64 PHE B C 1
ATOM 2258 O O . PHE B 1 64 ? 8.469 -22.656 -23.984 1 94.31 64 PHE B O 1
ATOM 2265 N N . PRO B 1 65 ? 10.062 -21.078 -24.141 1 97.25 65 PRO B N 1
ATOM 2266 C CA . PRO B 1 65 ? 9.414 -20.234 -23.125 1 97.25 65 PRO B CA 1
ATOM 2267 C C . PRO B 1 65 ? 7.988 -19.844 -23.5 1 97.25 65 PRO B C 1
ATOM 2269 O O . PRO B 1 65 ? 7.727 -19.484 -24.656 1 97.25 65 PRO B O 1
ATOM 2272 N N . GLY B 1 66 ? 7.051 -19.969 -22.594 1 97.94 66 GLY B N 1
ATOM 2273 C CA . GLY B 1 66 ? 5.672 -19.547 -22.781 1 97.94 66 GLY B CA 1
ATOM 2274 C C . GLY B 1 66 ? 4.797 -20.609 -23.406 1 97.94 66 GLY B C 1
ATOM 2275 O O . GLY B 1 66 ? 3.59 -20.422 -23.578 1 97.94 66 GLY B O 1
ATOM 2276 N N . GLU B 1 67 ? 5.422 -21.766 -23.703 1 97.94 67 GLU B N 1
ATOM 2277 C CA . GLU B 1 67 ? 4.656 -22.828 -24.344 1 97.94 67 GLU B CA 1
ATOM 2278 C C . GLU B 1 67 ? 4.23 -23.891 -23.328 1 97.94 67 GLU B C 1
ATOM 2280 O O . GLU B 1 67 ? 5.004 -24.234 -22.438 1 97.94 67 GLU B O 1
ATOM 2285 N N . TRP B 1 68 ? 3.027 -24.375 -23.547 1 98.62 68 TRP B N 1
ATOM 2286 C CA . TRP B 1 68 ? 2.58 -25.5 -22.734 1 98.62 68 TRP B CA 1
ATOM 2287 C C . TRP B 1 68 ? 3.436 -26.734 -23 1 98.62 68 TRP B C 1
ATOM 2289 O O . TRP B 1 68 ? 3.818 -27 -24.141 1 98.62 68 TRP B O 1
ATOM 2299 N N . ARG B 1 69 ? 3.666 -27.484 -21.938 1 97.81 69 ARG B N 1
ATOM 2300 C CA . ARG B 1 69 ? 4.445 -28.719 -22.094 1 97.81 69 ARG B CA 1
ATOM 2301 C C . ARG B 1 69 ? 3.746 -29.688 -23.031 1 97.81 69 ARG B C 1
ATOM 2303 O O . ARG B 1 69 ? 2.516 -29.766 -23.062 1 97.81 69 ARG B O 1
ATOM 2310 N N . LYS B 1 70 ? 4.52 -30.516 -23.688 1 96.19 70 LYS B N 1
ATOM 2311 C CA . LYS B 1 70 ? 4.012 -31.516 -24.625 1 96.19 70 LYS B CA 1
ATOM 2312 C C . LYS B 1 70 ? 4.242 -32.938 -24.094 1 96.19 70 LYS B C 1
ATOM 2314 O O . LYS B 1 70 ? 3.799 -33.906 -24.703 1 96.19 70 LYS B O 1
ATOM 2319 N N . SER B 1 71 ? 4.961 -33 -22.969 1 95.88 71 SER B N 1
ATOM 2320 C CA . SER B 1 71 ? 5.309 -34.281 -22.391 1 95.88 71 SER B CA 1
ATOM 2321 C C . SER B 1 71 ? 4.91 -34.344 -20.922 1 95.88 71 SER B C 1
ATOM 2323 O O . SER B 1 71 ? 4.668 -33.312 -20.281 1 95.88 71 SER B O 1
ATOM 2325 N N . PRO B 1 72 ? 4.797 -35.625 -20.484 1 95.06 72 PRO B N 1
ATOM 2326 C CA . PRO B 1 72 ? 4.516 -35.75 -19.062 1 95.06 72 PRO B CA 1
ATOM 2327 C C . PRO B 1 72 ? 5.621 -35.188 -18.188 1 95.06 72 PRO B C 1
ATOM 2329 O O . PRO B 1 72 ? 6.77 -35.094 -18.609 1 95.06 72 PRO B O 1
ATOM 2332 N N . VAL B 1 73 ? 5.211 -34.688 -16.984 1 93.75 73 VAL B N 1
ATOM 2333 C CA . VAL B 1 73 ? 6.168 -34.156 -16.016 1 93.75 73 VAL B CA 1
ATOM 2334 C C . VAL B 1 73 ? 5.867 -34.719 -14.633 1 93.75 73 VAL B C 1
ATOM 2336 O O . VAL B 1 73 ? 4.789 -35.281 -14.398 1 93.75 73 VAL B O 1
ATOM 2339 N N . LYS B 1 74 ? 6.891 -34.656 -13.844 1 90.69 74 LYS B N 1
ATOM 2340 C CA . LYS B 1 74 ? 6.762 -35.031 -12.43 1 90.69 74 LYS B CA 1
ATOM 2341 C C . LYS B 1 74 ? 7.211 -33.875 -11.523 1 90.69 74 LYS B C 1
ATOM 2343 O O . LYS B 1 74 ? 8.141 -33.156 -11.859 1 90.69 74 LYS B O 1
ATOM 2348 N N . ILE B 1 75 ? 6.465 -33.719 -10.445 1 89.06 75 ILE B N 1
ATOM 2349 C CA . ILE B 1 75 ? 6.816 -32.688 -9.469 1 89.06 75 ILE B CA 1
ATOM 2350 C C . ILE B 1 75 ? 7.688 -33.281 -8.367 1 89.06 75 ILE B C 1
ATOM 2352 O O . ILE B 1 75 ? 7.281 -34.25 -7.703 1 89.06 75 ILE B O 1
ATOM 2356 N N . SER B 1 76 ? 8.781 -32.688 -8.203 1 78.81 76 SER B N 1
ATOM 2357 C CA . SER B 1 76 ? 9.688 -33.188 -7.176 1 78.81 76 SER B CA 1
ATOM 2358 C C . SER B 1 76 ? 9.094 -33.031 -5.781 1 78.81 76 SER B C 1
ATOM 2360 O O . SER B 1 76 ? 8.492 -31.984 -5.484 1 78.81 76 SER B O 1
ATOM 2362 N N . LYS B 1 77 ? 9.094 -34.031 -4.953 1 72.81 77 LYS B N 1
ATOM 2363 C CA . LYS B 1 77 ? 8.68 -34 -3.553 1 72.81 77 LYS B CA 1
ATOM 2364 C C . LYS B 1 77 ? 7.168 -33.875 -3.428 1 72.81 77 LYS B C 1
ATOM 2366 O O . LYS B 1 77 ? 6.656 -33.281 -2.492 1 72.81 77 LYS B O 1
ATOM 2371 N N . SER B 1 78 ? 6.512 -34.188 -4.48 1 83.25 78 SER B N 1
ATOM 2372 C CA . SER B 1 78 ? 5.051 -34.156 -4.445 1 83.25 78 SER B CA 1
ATOM 2373 C C . SER B 1 78 ? 4.477 -35.562 -4.738 1 83.25 78 SER B C 1
ATOM 2375 O O . SER B 1 78 ? 5.043 -36.312 -5.523 1 83.25 78 SER B O 1
ATOM 2377 N N . GLN B 1 79 ? 3.406 -35.812 -4.094 1 85.12 79 GLN B N 1
ATOM 2378 C CA . GLN B 1 79 ? 2.689 -37.062 -4.371 1 85.12 79 GLN B CA 1
ATOM 2379 C C . GLN B 1 79 ? 1.731 -36.906 -5.547 1 85.12 79 GLN B C 1
ATOM 2381 O O . GLN B 1 79 ? 1.222 -37.875 -6.086 1 85.12 79 GLN B O 1
ATOM 2386 N N . HIS B 1 80 ? 1.512 -35.719 -5.879 1 91.44 80 HIS B N 1
ATOM 2387 C CA . HIS B 1 80 ? 0.6 -35.406 -6.977 1 91.44 80 HIS B CA 1
ATOM 2388 C C . HIS B 1 80 ? 1.263 -35.656 -8.328 1 91.44 80 HIS B C 1
ATOM 2390 O O . HIS B 1 80 ? 2.43 -35.281 -8.523 1 91.44 80 HIS B O 1
ATOM 2396 N N . THR B 1 81 ? 0.545 -36.312 -9.227 1 93.56 81 THR B N 1
ATOM 2397 C CA . THR B 1 81 ? 0.949 -36.438 -10.625 1 93.56 81 THR B CA 1
ATOM 2398 C C . THR B 1 81 ? 0.15 -35.5 -11.508 1 93.56 81 THR B C 1
ATOM 2400 O O . THR B 1 81 ? -1.075 -35.594 -11.594 1 93.56 81 THR B O 1
ATOM 2403 N N . PRO B 1 82 ? 0.826 -34.656 -12.219 1 97.25 82 PRO B N 1
ATOM 2404 C CA . PRO B 1 82 ? 0.099 -33.688 -13.062 1 97.25 82 PRO B CA 1
ATOM 2405 C C . PRO B 1 82 ? -0.69 -34.375 -14.18 1 97.25 82 PRO B C 1
ATOM 2407 O O . PRO B 1 82 ? -0.347 -35.469 -14.594 1 97.25 82 PRO B O 1
ATOM 2410 N N . PRO B 1 83 ? -1.719 -33.75 -14.656 1 97.62 83 PRO B N 1
ATOM 2411 C CA . PRO B 1 83 ? -2.502 -34.312 -15.766 1 97.62 83 PRO B CA 1
ATOM 2412 C C . PRO B 1 83 ? -1.674 -34.5 -17.031 1 97.62 83 PRO B C 1
ATOM 2414 O O . PRO B 1 83 ? -0.599 -33.906 -17.172 1 97.62 83 PRO B O 1
ATOM 2417 N N . GLU B 1 84 ? -2.203 -35.281 -17.922 1 97.94 84 GLU B N 1
ATOM 2418 C CA . GLU B 1 84 ? -1.551 -35.5 -19.203 1 97.94 84 GLU B CA 1
ATOM 2419 C C . GLU B 1 84 ? -1.419 -34.219 -19.984 1 97.94 84 GLU B C 1
ATOM 2421 O O . GLU B 1 84 ? -2.285 -33.344 -19.906 1 97.94 84 GLU B O 1
ATOM 2426 N N . ALA B 1 85 ? -0.365 -34.156 -20.812 1 98.12 85 ALA B N 1
ATOM 2427 C CA . ALA B 1 85 ? 0.007 -32.938 -21.5 1 98.12 85 ALA B CA 1
ATOM 2428 C C . ALA B 1 85 ? -1.121 -32.438 -22.406 1 98.12 85 ALA B C 1
ATOM 2430 O O . ALA B 1 85 ? -1.359 -31.25 -22.531 1 98.12 85 ALA B O 1
ATOM 2431 N N . HIS B 1 86 ? -1.84 -33.312 -23.047 1 97.88 86 HIS B N 1
ATOM 2432 C CA . HIS B 1 86 ? -2.846 -32.938 -24.031 1 97.88 86 HIS B CA 1
ATOM 2433 C C . HIS B 1 86 ? -4.043 -32.281 -23.359 1 97.88 86 HIS B C 1
ATOM 2435 O O . HIS B 1 86 ? -4.852 -31.625 -24.016 1 97.88 86 HIS B O 1
ATOM 2441 N N . LEU B 1 87 ? -4.145 -32.375 -22.016 1 98.5 87 LEU B N 1
ATOM 2442 C CA . LEU B 1 87 ? -5.258 -31.797 -21.281 1 98.5 87 LEU B CA 1
ATOM 2443 C C . LEU B 1 87 ? -4.914 -30.391 -20.781 1 98.5 87 LEU B C 1
ATOM 2445 O O . LEU B 1 87 ? -5.801 -29.641 -20.375 1 98.5 87 LEU B O 1
ATOM 2449 N N . VAL B 1 88 ? -3.723 -30 -20.859 1 98.62 88 VAL B N 1
ATOM 2450 C CA . VAL B 1 88 ? -3.18 -28.812 -20.219 1 98.62 88 VAL B CA 1
ATOM 2451 C C . VAL B 1 88 ? -3.885 -27.562 -20.75 1 98.62 88 VAL B C 1
ATOM 2453 O O . VAL B 1 88 ? -4.395 -26.75 -19.984 1 98.62 88 VAL B O 1
ATOM 2456 N N . PRO B 1 89 ? -4.043 -27.375 -22.094 1 98.56 89 PRO B N 1
ATOM 2457 C CA . PRO B 1 89 ? -4.676 -26.141 -22.562 1 98.56 89 PRO B CA 1
ATOM 2458 C C . PRO B 1 89 ? -6.094 -25.969 -22.031 1 98.56 89 PRO B C 1
ATOM 2460 O O . PRO B 1 89 ? -6.453 -24.875 -21.594 1 98.56 89 PRO B O 1
ATOM 2463 N N . ASN B 1 90 ? -6.824 -27.016 -22.031 1 98.62 90 ASN B N 1
ATOM 2464 C CA . ASN B 1 90 ? -8.203 -26.953 -21.547 1 98.62 90 ASN B CA 1
ATOM 2465 C C . ASN B 1 90 ? -8.25 -26.672 -20.047 1 98.62 90 ASN B C 1
ATOM 2467 O O . ASN B 1 90 ? -9.086 -25.891 -19.594 1 98.62 90 ASN B O 1
ATOM 2471 N N . LEU B 1 91 ? -7.414 -27.266 -19.281 1 98.69 91 LEU B N 1
ATOM 2472 C CA . LEU B 1 91 ? -7.395 -27.109 -17.828 1 98.69 91 LEU B CA 1
ATOM 2473 C C . LEU B 1 91 ? -6.996 -25.688 -17.453 1 98.69 91 LEU B C 1
ATOM 2475 O O . LEU B 1 91 ? -7.527 -25.125 -16.484 1 98.69 91 LEU B O 1
ATOM 2479 N N . VAL B 1 92 ? -6.078 -25.078 -18.219 1 98.88 92 VAL B N 1
ATOM 2480 C CA . VAL B 1 92 ? -5.668 -23.703 -17.953 1 98.88 92 VAL B CA 1
ATOM 2481 C C . VAL B 1 92 ? -6.809 -22.75 -18.281 1 98.88 92 VAL B C 1
ATOM 2483 O O . VAL B 1 92 ? -7.074 -21.797 -17.547 1 98.88 92 VAL B O 1
ATOM 2486 N N . THR B 1 93 ? -7.492 -23.047 -19.359 1 98.69 93 THR B N 1
ATOM 2487 C CA . THR B 1 93 ? -8.656 -22.234 -19.719 1 98.69 93 THR B CA 1
ATOM 2488 C C . THR B 1 93 ? -9.727 -22.312 -18.625 1 98.69 93 THR B C 1
ATOM 2490 O O . THR B 1 93 ? -10.305 -21.297 -18.25 1 98.69 93 THR B O 1
ATOM 2493 N N . GLU B 1 94 ? -9.945 -23.484 -18.141 1 98.56 94 GLU B N 1
ATOM 2494 C CA . GLU B 1 94 ? -10.922 -23.672 -17.078 1 98.56 94 GLU B CA 1
ATOM 2495 C C . GLU B 1 94 ? -10.523 -22.922 -15.812 1 98.56 94 GLU B C 1
ATOM 2497 O O . GLU B 1 94 ? -11.375 -22.359 -15.117 1 98.56 94 GLU B O 1
ATOM 2502 N N . LEU B 1 95 ? -9.258 -22.969 -15.539 1 98.5 95 LEU B N 1
ATOM 2503 C CA . LEU B 1 95 ? -8.734 -22.219 -14.406 1 98.5 95 LEU B CA 1
ATOM 2504 C C . LEU B 1 95 ? -9.031 -20.734 -14.555 1 98.5 95 LEU B C 1
ATOM 2506 O O . LEU B 1 95 ? -9.547 -20.094 -13.633 1 98.5 95 LEU B O 1
ATOM 2510 N N . CYS B 1 96 ? -8.727 -20.156 -15.703 1 98.81 96 CYS B N 1
ATOM 2511 C CA . CYS B 1 96 ? -8.969 -18.75 -15.969 1 98.81 96 CYS B CA 1
ATOM 2512 C C . CYS B 1 96 ? -10.461 -18.422 -15.867 1 98.81 96 CYS B C 1
ATOM 2514 O O . CYS B 1 96 ? -10.836 -17.422 -15.25 1 98.81 96 CYS B O 1
ATOM 2516 N N . ASP B 1 97 ? -11.297 -19.297 -16.438 1 98.56 97 ASP B N 1
ATOM 2517 C CA . ASP B 1 97 ? -12.742 -19.109 -16.406 1 98.56 97 ASP B CA 1
ATOM 2518 C C . ASP B 1 97 ? -13.273 -19.094 -14.977 1 98.56 97 ASP B C 1
ATOM 2520 O O . ASP B 1 97 ? -14.133 -18.281 -14.633 1 98.56 97 ASP B O 1
ATOM 2524 N N . PHE B 1 98 ? -12.781 -19.938 -14.203 1 98.12 98 PHE B N 1
ATOM 2525 C CA . PHE B 1 98 ? -13.211 -20.016 -12.805 1 98.12 98 PHE B CA 1
ATOM 2526 C C . PHE B 1 98 ? -12.859 -18.719 -12.07 1 98.12 98 PHE B C 1
ATOM 2528 O O . PHE B 1 98 ? -13.711 -18.141 -11.391 1 98.12 98 PHE B O 1
ATOM 2535 N N . VAL B 1 99 ? -11.648 -18.281 -12.211 1 98.31 99 VAL B N 1
ATOM 2536 C CA . VAL B 1 99 ? -11.195 -17.062 -11.539 1 98.31 99 VAL B CA 1
ATOM 2537 C C . VAL B 1 99 ? -12.062 -15.883 -11.969 1 98.31 99 VAL B C 1
ATOM 2539 O O . VAL B 1 99 ? -12.516 -15.102 -11.133 1 98.31 99 VAL B O 1
ATOM 2542 N N . ASN B 1 100 ? -12.312 -15.812 -13.273 1 98.31 100 ASN B N 1
ATOM 2543 C CA . ASN B 1 100 ? -13.117 -14.711 -13.805 1 98.31 100 ASN B CA 1
ATOM 2544 C C . ASN B 1 100 ? -14.555 -14.773 -13.297 1 98.31 100 ASN B C 1
ATOM 2546 O O . ASN B 1 100 ? -15.133 -13.75 -12.922 1 98.31 100 ASN B O 1
ATOM 2550 N N . SER B 1 101 ? -15.133 -15.977 -13.234 1 97.69 101 SER B N 1
ATOM 2551 C CA . SER B 1 101 ? -16.516 -16.141 -12.805 1 97.69 101 SER B CA 1
ATOM 2552 C C . SER B 1 101 ? -16.672 -15.883 -11.312 1 97.69 101 SER B C 1
ATOM 2554 O O . SER B 1 101 ? -17.703 -15.383 -10.867 1 97.69 101 SER B O 1
ATOM 2556 N N . GLU B 1 102 ? -15.602 -16.172 -10.555 1 96.81 102 GLU B N 1
ATOM 2557 C CA . GLU B 1 102 ? -15.68 -16.094 -9.094 1 96.81 102 GLU B CA 1
ATOM 2558 C C . GLU B 1 102 ? -15.039 -14.797 -8.586 1 96.81 102 GLU B C 1
ATOM 2560 O O . GLU B 1 102 ? -14.891 -14.609 -7.379 1 96.81 102 GLU B O 1
ATOM 2565 N N . TRP B 1 103 ? -14.68 -13.93 -9.469 1 96.56 103 TRP B N 1
ATOM 2566 C CA . TRP B 1 103 ? -13.891 -12.75 -9.141 1 96.56 103 TRP B CA 1
ATOM 2567 C C . TRP B 1 103 ? -14.578 -11.922 -8.055 1 96.56 103 TRP B C 1
ATOM 2569 O O . TRP B 1 103 ? -13.93 -11.469 -7.105 1 96.56 103 TRP B O 1
ATOM 2579 N N . HIS B 1 104 ? -15.922 -11.82 -8.164 1 94.25 104 HIS B N 1
ATOM 2580 C CA . HIS B 1 104 ? -16.641 -10.93 -7.246 1 94.25 104 HIS B CA 1
ATOM 2581 C C . HIS B 1 104 ? -17.156 -11.695 -6.035 1 94.25 104 HIS B C 1
ATOM 2583 O O . HIS B 1 104 ? -17.422 -11.102 -4.988 1 94.25 104 HIS B O 1
ATOM 2589 N N . GLU B 1 105 ? -17.219 -13.016 -6.137 1 94.88 105 GLU B N 1
ATOM 2590 C CA . GLU B 1 105 ? -17.859 -13.812 -5.094 1 94.88 105 GLU B CA 1
ATOM 2591 C C . GLU B 1 105 ? -16.844 -14.312 -4.078 1 94.88 105 GLU B C 1
ATOM 2593 O O . GLU B 1 105 ? -17.172 -14.531 -2.91 1 94.88 105 GLU B O 1
ATOM 2598 N N . GLN B 1 106 ? -15.586 -14.477 -4.496 1 96.06 106 GLN B N 1
ATOM 2599 C CA . GLN B 1 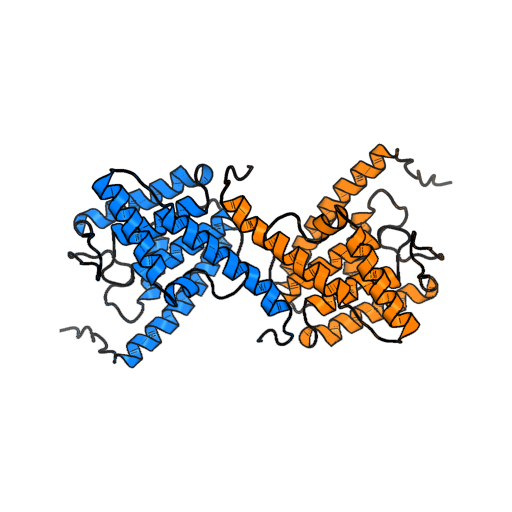106 ? -14.586 -15.062 -3.609 1 96.06 106 GLN B CA 1
ATOM 2600 C C . GLN B 1 106 ? -13.648 -14 -3.055 1 96.06 106 GLN B C 1
ATOM 2602 O O . GLN B 1 106 ? -13.453 -12.953 -3.674 1 96.06 106 GLN B O 1
ATOM 2607 N N . SER B 1 107 ? -13.078 -14.258 -1.928 1 96.75 107 SER B N 1
ATOM 2608 C CA . SER B 1 107 ? -12.141 -13.344 -1.284 1 96.75 107 SER B CA 1
ATOM 2609 C C . SER B 1 107 ? -10.797 -13.312 -2.016 1 96.75 107 SER B C 1
ATOM 2611 O O . SER B 1 107 ? -10.477 -14.25 -2.758 1 96.75 107 SER B O 1
ATOM 2613 N N . PRO B 1 108 ? -10.07 -12.281 -1.791 1 97.75 108 PRO B N 1
ATOM 2614 C CA . PRO B 1 108 ? -8.727 -12.211 -2.387 1 97.75 108 PRO B CA 1
ATOM 2615 C C . PRO B 1 108 ? -7.852 -13.398 -2.01 1 97.75 108 PRO B C 1
ATOM 2617 O O . PRO B 1 108 ? -7.168 -13.961 -2.869 1 97.75 108 PRO B O 1
ATOM 2620 N N . PHE B 1 109 ? -7.922 -13.836 -0.753 1 98.25 109 PHE B N 1
ATOM 2621 C CA . PHE B 1 109 ? -7.055 -14.914 -0.296 1 98.25 109 PHE B CA 1
ATOM 2622 C C . PHE B 1 109 ? -7.492 -16.25 -0.889 1 98.25 109 PHE B C 1
ATOM 2624 O O . PHE B 1 109 ? -6.656 -17.094 -1.218 1 98.25 109 PHE B O 1
ATOM 2631 N N . TYR B 1 110 ? -8.742 -16.391 -1.035 1 97.69 110 TYR B N 1
ATOM 2632 C CA . TYR B 1 110 ? -9.219 -17.641 -1.63 1 97.69 110 TYR B CA 1
ATOM 2633 C C . TYR B 1 110 ? -8.742 -17.766 -3.07 1 97.69 110 TYR B C 1
ATOM 2635 O O . TYR B 1 110 ? -8.141 -18.781 -3.439 1 97.69 110 TYR B O 1
ATOM 2643 N N . LEU B 1 111 ? -8.984 -16.75 -3.861 1 97.88 111 LEU B N 1
ATOM 2644 C CA . LEU B 1 111 ? -8.641 -16.828 -5.277 1 97.88 111 LEU B CA 1
ATOM 2645 C C . LEU B 1 111 ? -7.129 -16.922 -5.465 1 97.88 111 LEU B C 1
ATOM 2647 O O . LEU B 1 111 ? -6.648 -17.641 -6.34 1 97.88 111 LEU B O 1
ATOM 2651 N N . SER B 1 112 ? -6.402 -16.156 -4.676 1 98.31 112 SER B N 1
ATOM 2652 C CA . SER B 1 112 ? -4.949 -16.219 -4.75 1 98.31 112 SER B CA 1
ATOM 2653 C C . SER B 1 112 ? -4.441 -17.625 -4.398 1 98.31 112 SER B C 1
ATOM 2655 O O . SER B 1 112 ? -3.521 -18.141 -5.039 1 98.31 112 SER B O 1
ATOM 2657 N N . SER B 1 113 ? -5.043 -18.219 -3.396 1 98.44 113 SER B N 1
ATOM 2658 C CA . SER B 1 113 ? -4.676 -19.562 -2.986 1 98.44 113 SER B CA 1
ATOM 2659 C C . SER B 1 113 ? -5.035 -20.578 -4.062 1 98.44 113 SER B C 1
ATOM 2661 O O . SER B 1 113 ? -4.223 -21.453 -4.398 1 98.44 113 SER B O 1
ATOM 2663 N N . PHE B 1 114 ? -6.242 -20.453 -4.578 1 98.31 114 PHE B N 1
ATOM 2664 C CA . PHE B 1 114 ? -6.707 -21.359 -5.629 1 98.31 114 PHE B CA 1
ATOM 2665 C C . PHE B 1 114 ? -5.762 -21.328 -6.824 1 98.31 114 PHE B C 1
ATOM 2667 O O . PHE B 1 114 ? -5.344 -22.391 -7.312 1 98.31 114 PHE B O 1
ATOM 2674 N N . ILE B 1 115 ? -5.414 -20.125 -7.25 1 98.19 115 ILE B N 1
ATOM 2675 C CA . ILE B 1 115 ? -4.586 -19.953 -8.438 1 98.19 115 ILE B CA 1
ATOM 2676 C C . ILE B 1 115 ? -3.207 -20.562 -8.203 1 98.19 115 ILE B C 1
ATOM 2678 O O . ILE B 1 115 ? -2.676 -21.266 -9.07 1 98.19 115 ILE B O 1
ATOM 2682 N N . MET B 1 116 ? -2.645 -20.234 -7.074 1 98.56 116 MET B N 1
ATOM 2683 C CA . MET B 1 116 ? -1.319 -20.75 -6.758 1 98.56 116 MET B CA 1
ATOM 2684 C C . MET B 1 116 ? -1.321 -22.281 -6.762 1 98.56 116 MET B C 1
ATOM 2686 O O . MET B 1 116 ? -0.464 -22.906 -7.387 1 98.56 116 MET B O 1
ATOM 2690 N N . TRP B 1 117 ? -2.291 -22.828 -6.113 1 98.38 117 TRP B N 1
ATOM 2691 C CA . TRP B 1 117 ? -2.406 -24.281 -6.043 1 98.38 117 TRP B CA 1
ATOM 2692 C C . TRP B 1 117 ? -2.699 -24.875 -7.418 1 98.38 117 TRP B C 1
ATOM 2694 O O . TRP B 1 117 ? -2.008 -25.797 -7.863 1 98.38 117 TRP B O 1
ATOM 2704 N N . ARG B 1 118 ? -3.746 -24.359 -8.078 1 98.56 118 ARG B N 1
ATOM 2705 C CA . ARG B 1 118 ? -4.266 -25 -9.289 1 98.56 118 ARG B CA 1
ATOM 2706 C C . ARG B 1 118 ? -3.221 -25 -10.398 1 98.56 118 ARG B C 1
ATOM 2708 O O . ARG B 1 118 ? -3.117 -25.953 -11.164 1 98.56 118 ARG B O 1
ATOM 2715 N N . LEU B 1 119 ? -2.5 -23.922 -10.508 1 98.69 119 LEU B N 1
ATOM 2716 C CA . LEU B 1 119 ? -1.457 -23.875 -11.523 1 98.69 119 LEU B CA 1
ATOM 2717 C C . LEU B 1 119 ? -0.369 -24.906 -11.242 1 98.69 119 LEU B C 1
ATOM 2719 O O . LEU B 1 119 ? 0.151 -25.531 -12.164 1 98.69 119 LEU B O 1
ATOM 2723 N N . ASN B 1 120 ? -0.033 -25.016 -9.977 1 97.75 120 ASN B N 1
ATOM 2724 C CA . ASN B 1 120 ? 0.926 -26.062 -9.617 1 97.75 120 ASN B CA 1
ATOM 2725 C C . ASN B 1 120 ? 0.364 -27.453 -9.867 1 97.75 120 ASN B C 1
ATOM 2727 O O . ASN B 1 120 ? 1.095 -28.359 -10.281 1 97.75 120 ASN B O 1
ATOM 2731 N N . TRP B 1 121 ? -0.888 -27.625 -9.617 1 97.62 121 TRP B N 1
ATOM 2732 C CA . TRP B 1 121 ? -1.57 -28.891 -9.797 1 97.62 121 TRP B CA 1
ATOM 2733 C C . TRP B 1 121 ? -1.614 -29.281 -11.273 1 97.62 121 TRP B C 1
ATOM 2735 O O . TRP B 1 121 ? -1.338 -30.438 -11.625 1 97.62 121 TRP B O 1
ATOM 2745 N N . ILE B 1 122 ? -1.936 -28.328 -12.133 1 98.44 122 ILE B N 1
ATOM 2746 C CA . ILE B 1 122 ? -1.965 -28.562 -13.578 1 98.44 122 ILE B CA 1
ATOM 2747 C C . ILE B 1 122 ? -0.542 -28.75 -14.094 1 98.44 122 ILE B C 1
ATOM 2749 O O . ILE B 1 122 ? -0.287 -29.641 -14.906 1 98.44 122 ILE B O 1
ATOM 2753 N N . HIS B 1 123 ? 0.378 -27.828 -13.594 1 98.5 123 HIS B N 1
ATOM 2754 C CA . HIS B 1 123 ? 1.787 -27.828 -13.969 1 98.5 123 HIS B CA 1
ATOM 2755 C C . HIS B 1 123 ? 1.95 -27.734 -15.484 1 98.5 123 HIS B C 1
ATOM 2757 O O . HIS B 1 123 ? 2.51 -28.641 -16.109 1 98.5 123 HIS B O 1
ATOM 2763 N N . PRO B 1 124 ? 1.561 -26.688 -16.062 1 98.75 124 PRO B N 1
ATOM 2764 C CA . PRO B 1 124 ? 1.331 -26.609 -17.516 1 98.75 124 PRO B CA 1
ATOM 2765 C C . PRO B 1 124 ? 2.625 -26.453 -18.297 1 98.75 124 PRO B C 1
ATOM 2767 O O . PRO B 1 124 ? 2.615 -26.562 -19.531 1 98.75 124 PRO B O 1
ATOM 2770 N N . PHE B 1 125 ? 3.791 -26.219 -17.641 1 98.5 125 PHE B N 1
ATOM 2771 C CA . PHE B 1 125 ? 5.043 -25.953 -18.344 1 98.5 125 PHE B CA 1
ATOM 2772 C C . PHE B 1 125 ? 6.094 -27 -17.984 1 98.5 125 PHE B C 1
ATOM 2774 O O . PHE B 1 125 ? 5.926 -27.75 -17.016 1 98.5 125 PHE B O 1
ATOM 2781 N N . SER B 1 126 ? 7.16 -27.078 -18.781 1 96 126 SER B N 1
ATOM 2782 C CA . SER B 1 126 ? 8.266 -27.984 -18.5 1 96 126 SER B CA 1
ATOM 2783 C C . SER B 1 126 ? 9.102 -27.484 -17.328 1 96 126 SER B C 1
ATOM 2785 O O . SER B 1 126 ? 9.742 -28.281 -16.641 1 96 126 SER B O 1
ATOM 2787 N N . ASP B 1 127 ? 9.109 -26.156 -17.156 1 95.31 127 ASP B N 1
ATOM 2788 C CA . ASP B 1 127 ? 9.828 -25.484 -16.078 1 95.31 127 ASP B CA 1
ATOM 2789 C C . ASP B 1 127 ? 9.195 -24.141 -15.734 1 95.31 127 ASP B C 1
ATOM 2791 O O . ASP B 1 127 ? 8.461 -23.578 -16.547 1 95.31 127 ASP B O 1
ATOM 2795 N N . GLY B 1 128 ? 9.422 -23.734 -14.484 1 96.94 128 GLY B N 1
ATOM 2796 C CA . GLY B 1 128 ? 9.008 -22.391 -14.109 1 96.94 128 GLY B CA 1
ATOM 2797 C C . GLY B 1 128 ? 7.59 -22.328 -13.578 1 96.94 128 GLY B C 1
ATOM 2798 O O . GLY B 1 128 ? 7.02 -21.25 -13.422 1 96.94 128 GLY B O 1
ATOM 2799 N N . ASN B 1 129 ? 7 -23.484 -13.312 1 97.56 129 ASN B N 1
ATOM 2800 C CA . ASN B 1 129 ? 5.625 -23.531 -12.836 1 97.56 129 ASN B CA 1
ATOM 2801 C C . ASN B 1 129 ? 5.48 -22.859 -11.469 1 97.56 129 ASN B C 1
ATOM 2803 O O . ASN B 1 129 ? 4.586 -22.031 -11.273 1 97.56 129 ASN B O 1
ATOM 2807 N N . GLY B 1 130 ? 6.336 -23.141 -10.531 1 96.69 130 GLY B N 1
ATOM 2808 C CA . GLY B 1 130 ? 6.293 -22.562 -9.195 1 96.69 130 GLY B CA 1
ATOM 2809 C C . GLY B 1 130 ? 6.445 -21.047 -9.203 1 96.69 130 GLY B C 1
ATOM 2810 O O . GLY B 1 130 ? 5.621 -20.328 -8.633 1 96.69 130 GLY B O 1
ATOM 2811 N N . ARG B 1 131 ? 7.457 -20.578 -9.922 1 97.44 131 ARG B N 1
ATOM 2812 C CA . ARG B 1 131 ? 7.711 -19.141 -10 1 97.44 131 ARG B CA 1
ATOM 2813 C C . ARG B 1 131 ? 6.531 -18.406 -10.648 1 97.44 131 ARG B C 1
ATOM 2815 O O . ARG B 1 131 ? 6.137 -17.344 -10.188 1 97.44 131 ARG B O 1
ATOM 2822 N N . THR B 1 132 ? 5.961 -19 -11.609 1 98.75 132 THR B N 1
ATOM 2823 C CA . THR B 1 132 ? 4.824 -18.422 -12.32 1 98.75 132 THR B CA 1
ATOM 2824 C C . THR B 1 132 ? 3.588 -18.406 -11.422 1 98.75 132 THR B C 1
ATOM 2826 O O . THR B 1 132 ? 2.891 -17.391 -11.336 1 98.75 132 THR B O 1
ATOM 2829 N N . SER B 1 133 ? 3.348 -19.516 -10.758 1 98.69 133 SER B N 1
ATOM 2830 C CA . SER B 1 133 ? 2.17 -19.609 -9.898 1 98.69 133 SER B CA 1
ATOM 2831 C C . SER B 1 133 ? 2.234 -18.609 -8.75 1 98.69 133 SER B C 1
ATOM 2833 O O . SER B 1 133 ? 1.233 -17.953 -8.43 1 98.69 133 SER B O 1
ATOM 2835 N N . ARG B 1 134 ? 3.395 -18.484 -8.156 1 98.69 134 ARG B N 1
ATOM 2836 C CA . ARG B 1 134 ? 3.557 -17.562 -7.035 1 98.69 134 ARG B CA 1
ATOM 2837 C C . ARG B 1 134 ? 3.365 -16.109 -7.48 1 98.69 134 ARG B C 1
ATOM 2839 O O . ARG B 1 134 ? 2.695 -15.336 -6.805 1 98.69 134 ARG B O 1
ATOM 2846 N N . MET B 1 135 ? 3.93 -15.773 -8.586 1 98.88 135 MET B N 1
ATOM 2847 C CA . MET B 1 135 ? 3.814 -14.406 -9.078 1 98.88 135 MET B CA 1
ATOM 2848 C C . MET B 1 135 ? 2.383 -14.102 -9.508 1 98.88 135 MET B C 1
ATOM 2850 O O . MET B 1 135 ? 1.867 -13.016 -9.227 1 98.88 135 MET B O 1
ATOM 2854 N N . LEU B 1 136 ? 1.742 -15.031 -10.172 1 98.94 136 LEU B N 1
ATOM 2855 C CA . LEU B 1 136 ? 0.355 -14.828 -10.578 1 98.94 136 LEU B CA 1
ATOM 2856 C C . LEU B 1 136 ? -0.548 -14.664 -9.359 1 98.94 136 LEU B C 1
ATOM 2858 O O . LEU B 1 136 ? -1.418 -13.789 -9.344 1 98.94 136 LEU B O 1
ATOM 2862 N N . SER B 1 137 ? -0.346 -15.516 -8.398 1 98.81 137 SER B N 1
ATOM 2863 C CA . SER B 1 137 ? -1.08 -15.414 -7.141 1 98.81 137 SER B CA 1
ATOM 2864 C C . SER B 1 137 ? -0.946 -14.016 -6.535 1 98.81 137 SER B C 1
ATOM 2866 O O . SER B 1 137 ? -1.935 -13.43 -6.094 1 98.81 137 SER B O 1
ATOM 2868 N N . TYR B 1 138 ? 0.235 -13.492 -6.566 1 98.81 138 TYR B N 1
ATOM 2869 C CA . TYR B 1 138 ? 0.52 -12.164 -6.016 1 98.81 138 TYR B CA 1
ATOM 2870 C C . TYR B 1 138 ? -0.195 -11.078 -6.812 1 98.81 138 TYR B C 1
ATOM 2872 O O . TYR B 1 138 ? -0.753 -10.148 -6.234 1 98.81 138 TYR B O 1
ATOM 2880 N N . ILE B 1 139 ? -0.19 -11.195 -8.148 1 98.75 139 ILE B N 1
ATOM 2881 C CA . ILE B 1 139 ? -0.89 -10.25 -9.016 1 98.75 139 ILE B CA 1
ATOM 2882 C C . ILE B 1 139 ? -2.377 -10.242 -8.664 1 98.75 139 ILE B C 1
ATOM 2884 O O . ILE B 1 139 ? -2.967 -9.172 -8.477 1 98.75 139 ILE B O 1
ATOM 2888 N N . ILE B 1 140 ? -2.947 -11.391 -8.523 1 98.31 140 ILE B N 1
ATOM 2889 C CA . ILE B 1 140 ? -4.371 -11.523 -8.242 1 98.31 140 ILE B CA 1
ATOM 2890 C C . ILE B 1 140 ? -4.695 -10.898 -6.891 1 98.31 140 ILE B C 1
ATOM 2892 O O . ILE B 1 140 ? -5.676 -10.164 -6.758 1 98.31 140 ILE B O 1
ATOM 2896 N N . LEU B 1 141 ? -3.844 -11.164 -5.98 1 98.19 141 LEU B N 1
ATOM 2897 C CA . LEU B 1 141 ? -4.035 -10.594 -4.648 1 98.19 141 LEU B CA 1
ATOM 2898 C C . LEU B 1 141 ? -4.031 -9.07 -4.707 1 98.19 141 LEU B C 1
ATOM 2900 O O . LEU B 1 141 ? -4.941 -8.43 -4.184 1 98.19 141 LEU B O 1
ATOM 2904 N N . CYS B 1 142 ? -3.07 -8.5 -5.332 1 98 142 CYS B N 1
ATOM 2905 C CA . CYS B 1 142 ? -2.924 -7.055 -5.43 1 98 142 CYS B CA 1
ATOM 2906 C C . CYS B 1 142 ? -4.109 -6.438 -6.16 1 98 142 CYS B C 1
ATOM 2908 O O . CYS B 1 142 ? -4.66 -5.43 -5.715 1 98 142 CYS B O 1
ATOM 2910 N N . VAL B 1 143 ? -4.492 -7.062 -7.246 1 97.5 143 VAL B N 1
ATOM 2911 C CA . VAL B 1 143 ? -5.582 -6.523 -8.055 1 97.5 143 VAL B CA 1
ATOM 2912 C C . VAL B 1 143 ? -6.891 -6.586 -7.266 1 97.5 143 VAL B C 1
ATOM 2914 O O . VAL B 1 143 ? -7.676 -5.637 -7.277 1 97.5 143 VAL B O 1
ATOM 2917 N N . LYS B 1 144 ? -7.09 -7.652 -6.582 1 96.12 144 LYS B N 1
ATOM 2918 C CA . LYS B 1 144 ? -8.305 -7.793 -5.789 1 96.12 144 LYS B CA 1
ATOM 2919 C C . LYS B 1 144 ? -8.336 -6.789 -4.645 1 96.12 144 LYS B C 1
ATOM 2921 O O . LYS B 1 144 ? -9.406 -6.301 -4.266 1 96.12 144 LYS B O 1
ATOM 2926 N N . LEU B 1 145 ? -7.207 -6.523 -4.16 1 95.56 145 LEU B N 1
ATOM 2927 C CA . LEU B 1 145 ? -7.109 -5.582 -3.051 1 95.56 145 LEU B CA 1
ATOM 2928 C C . LEU B 1 145 ? -7.039 -4.145 -3.562 1 95.56 145 LEU B C 1
ATOM 2930 O O . LEU B 1 145 ? -6.949 -3.203 -2.771 1 95.56 145 LEU B O 1
ATOM 2934 N N . ARG B 1 146 ? -6.969 -3.982 -4.883 1 93.75 146 ARG B N 1
ATOM 2935 C CA . ARG B 1 146 ? -6.91 -2.688 -5.555 1 93.75 146 ARG B CA 1
ATOM 2936 C C . ARG B 1 146 ? -5.727 -1.865 -5.055 1 93.75 146 ARG B C 1
ATOM 2938 O O . ARG B 1 146 ? -5.867 -0.674 -4.77 1 93.75 146 ARG B O 1
ATOM 2945 N N . SER B 1 147 ? -4.566 -2.592 -4.926 1 94.31 147 SER B N 1
ATOM 2946 C CA . SER B 1 147 ? -3.406 -1.918 -4.352 1 94.31 147 SER B CA 1
ATOM 2947 C C . SER B 1 147 ? -2.104 -2.539 -4.852 1 94.31 147 SER B C 1
ATOM 2949 O O . SER B 1 147 ? -1.989 -3.764 -4.941 1 94.31 147 SER B O 1
ATOM 2951 N N . ILE B 1 148 ? -1.218 -1.651 -5.23 1 94.62 148 ILE B N 1
ATOM 2952 C CA . ILE B 1 148 ? 0.176 -2.084 -5.238 1 94.62 148 ILE B CA 1
ATOM 2953 C C . ILE B 1 148 ? 0.696 -2.172 -3.807 1 94.62 148 ILE B C 1
ATOM 2955 O O . ILE B 1 148 ? 0.917 -1.147 -3.156 1 94.62 148 ILE B O 1
ATOM 2959 N N . LEU B 1 149 ? 0.809 -3.32 -3.285 1 96.88 149 LEU B N 1
ATOM 2960 C CA . LEU B 1 149 ? 1.104 -3.527 -1.872 1 96.88 149 LEU B CA 1
ATOM 2961 C C . LEU B 1 149 ? 2.525 -3.082 -1.543 1 96.88 149 LEU B C 1
ATOM 2963 O O . LEU B 1 149 ? 3.48 -3.51 -2.195 1 96.88 149 LEU B O 1
ATOM 2967 N N . PRO B 1 150 ? 2.691 -2.26 -0.568 1 96.56 150 PRO B N 1
ATOM 2968 C CA . PRO B 1 150 ? 4.031 -1.82 -0.172 1 96.56 150 PRO B CA 1
ATOM 2969 C C . PRO B 1 150 ? 4.742 -2.828 0.729 1 96.56 150 PRO B C 1
ATOM 2971 O O . PRO B 1 150 ? 4.117 -3.773 1.216 1 96.56 150 PRO B O 1
ATOM 2974 N N . GLY B 1 151 ? 6.055 -2.572 0.867 1 96.56 151 GLY B N 1
ATOM 2975 C CA . GLY B 1 151 ? 6.844 -3.361 1.8 1 96.56 151 GLY B CA 1
ATOM 2976 C C . GLY B 1 151 ? 7.691 -4.418 1.119 1 96.56 151 GLY B C 1
ATOM 2977 O O . GLY B 1 151 ? 7.496 -4.715 -0.062 1 9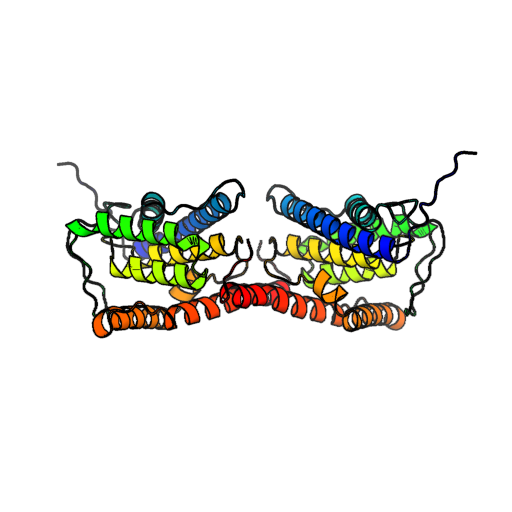6.56 151 GLY B O 1
ATOM 2978 N N . SER B 1 152 ? 8.609 -4.91 1.852 1 96 152 SER B N 1
ATOM 2979 C CA . SER B 1 152 ? 9.539 -5.957 1.448 1 96 152 SER B CA 1
ATOM 2980 C C . SER B 1 152 ? 9.984 -6.793 2.645 1 96 152 SER B C 1
ATOM 2982 O O . SER B 1 152 ? 10.062 -6.289 3.766 1 96 152 SER B O 1
ATOM 2984 N N . PRO B 1 153 ? 10.281 -8.102 2.441 1 97.62 153 PRO B N 1
ATOM 2985 C CA . PRO B 1 153 ? 10.133 -8.875 1.204 1 97.62 153 PRO B CA 1
ATOM 2986 C C . PRO B 1 153 ? 8.68 -9.125 0.83 1 97.62 153 PRO B C 1
ATOM 2988 O O . PRO B 1 153 ? 7.828 -9.289 1.711 1 97.62 153 PRO B O 1
ATOM 2991 N N . THR B 1 154 ? 8.367 -9.133 -0.48 1 98.38 154 THR B N 1
ATOM 2992 C CA . THR B 1 154 ? 7.039 -9.477 -0.973 1 98.38 154 THR B CA 1
ATOM 2993 C C . THR B 1 154 ? 6.711 -10.938 -0.662 1 98.38 154 THR B C 1
ATOM 2995 O O . THR B 1 154 ? 7.586 -11.703 -0.25 1 98.38 154 THR B O 1
ATOM 2998 N N . ILE B 1 155 ? 5.484 -11.289 -0.87 1 98.56 155 ILE B N 1
ATOM 2999 C CA . ILE B 1 155 ? 5.023 -12.641 -0.593 1 98.56 155 ILE B CA 1
ATOM 3000 C C . ILE B 1 155 ? 5.812 -13.641 -1.438 1 98.56 155 ILE B C 1
ATOM 3002 O O . ILE B 1 155 ? 6.367 -14.609 -0.912 1 98.56 155 ILE B O 1
ATOM 3006 N N . PRO B 1 156 ? 5.98 -13.398 -2.773 1 98.5 156 PRO B N 1
ATOM 3007 C CA . PRO B 1 156 ? 6.785 -14.352 -3.539 1 98.5 156 PRO B CA 1
ATOM 3008 C C . PRO B 1 156 ? 8.219 -14.469 -3.02 1 98.5 156 PRO B C 1
ATOM 3010 O O . PRO B 1 156 ? 8.781 -15.562 -2.99 1 98.5 156 PRO B O 1
ATOM 3013 N N . GLN B 1 157 ? 8.789 -13.383 -2.574 1 97.81 157 GLN B N 1
ATOM 3014 C CA . GLN B 1 157 ? 10.141 -13.391 -2.023 1 97.81 157 GLN B CA 1
ATOM 3015 C C . GLN B 1 157 ? 10.195 -14.188 -0.724 1 97.81 157 GLN B C 1
ATOM 3017 O O . GLN B 1 157 ? 11.172 -14.898 -0.467 1 97.81 157 GLN B O 1
ATOM 3022 N N . GLN B 1 158 ? 9.188 -14.031 0.094 1 98.44 158 GLN B N 1
ATOM 3023 C CA . GLN B 1 158 ? 9.125 -14.766 1.351 1 98.44 158 GLN B CA 1
ATOM 3024 C C . GLN B 1 158 ? 9.039 -16.266 1.102 1 98.44 158 GLN B C 1
ATOM 3026 O O . GLN B 1 158 ? 9.68 -17.062 1.797 1 98.44 158 GLN B O 1
ATOM 3031 N N . ILE B 1 159 ? 8.242 -16.656 0.134 1 98.31 159 ILE B N 1
ATOM 3032 C CA . ILE B 1 159 ? 8.102 -18.062 -0.205 1 98.31 159 ILE B CA 1
ATOM 3033 C C . ILE B 1 159 ? 9.438 -18.609 -0.717 1 98.31 159 ILE B C 1
ATOM 3035 O O . ILE B 1 159 ? 9.844 -19.719 -0.36 1 98.31 159 ILE B O 1
ATOM 3039 N N . GLU B 1 160 ? 10.078 -17.844 -1.573 1 96 160 GLU B N 1
ATOM 3040 C CA . GLU B 1 160 ? 11.367 -18.266 -2.109 1 96 160 GLU B CA 1
ATOM 3041 C C . GLU B 1 160 ? 12.391 -18.469 -0.994 1 96 160 GLU B C 1
ATOM 3043 O O . GLU B 1 160 ? 13.195 -19.406 -1.054 1 96 160 GLU B O 1
ATOM 3048 N N . ALA B 1 161 ? 12.352 -17.688 0.038 1 95.88 161 ALA B N 1
ATOM 3049 C CA . ALA B 1 161 ? 13.312 -17.75 1.138 1 95.88 161 ALA B CA 1
ATOM 3050 C C . ALA B 1 161 ? 13.094 -18.984 1.995 1 95.88 161 ALA B C 1
ATOM 3052 O O . ALA B 1 161 ? 14.055 -19.562 2.525 1 95.88 161 ALA B O 1
ATOM 3053 N N . ASN B 1 162 ? 11.852 -19.391 2.174 1 92.69 162 ASN B N 1
ATOM 3054 C CA . ASN B 1 162 ? 11.492 -20.594 2.918 1 92.69 162 ASN B CA 1
ATOM 3055 C C . ASN B 1 162 ? 10.289 -21.281 2.299 1 92.69 162 ASN B C 1
ATOM 3057 O O . ASN B 1 162 ? 9.148 -20.906 2.564 1 92.69 162 ASN B O 1
ATOM 3061 N N . ARG B 1 163 ? 10.578 -22.391 1.645 1 94.56 163 ARG B N 1
ATOM 3062 C CA . ARG B 1 163 ? 9.562 -23.031 0.822 1 94.56 163 ARG B CA 1
ATOM 3063 C C . ARG B 1 163 ? 8.781 -24.062 1.625 1 94.56 163 ARG B C 1
ATOM 3065 O O . ARG B 1 163 ? 7.82 -24.656 1.123 1 94.56 163 ARG B O 1
ATOM 3072 N N . ALA B 1 164 ? 9.141 -24.312 2.828 1 93.31 164 ALA B N 1
ATOM 3073 C CA . ALA B 1 164 ? 8.562 -25.406 3.605 1 93.31 164 ALA B CA 1
ATOM 3074 C C . ALA B 1 164 ? 7.055 -25.219 3.768 1 93.31 164 ALA B C 1
ATOM 3076 O O . ALA B 1 164 ? 6.273 -26.125 3.461 1 93.31 164 ALA B O 1
ATOM 3077 N N . HIS B 1 165 ? 6.664 -24.047 4.219 1 94.62 165 HIS B N 1
ATOM 3078 C CA . HIS B 1 165 ? 5.246 -23.781 4.426 1 94.62 165 HIS B CA 1
ATOM 3079 C C . HIS B 1 165 ? 4.48 -23.812 3.105 1 94.62 165 HIS B C 1
ATOM 3081 O O . HIS B 1 165 ? 3.328 -24.25 3.061 1 94.62 165 HIS B O 1
ATOM 3087 N N . TYR B 1 166 ? 5.098 -23.375 2.141 1 96.5 166 TYR B N 1
ATOM 3088 C CA . TYR B 1 166 ? 4.527 -23.359 0.797 1 96.5 166 TYR B CA 1
ATOM 3089 C C . TYR B 1 166 ? 4.219 -24.766 0.319 1 96.5 166 TYR B C 1
ATOM 3091 O O . TYR B 1 166 ? 3.096 -25.062 -0.104 1 96.5 166 TYR B O 1
ATOM 3099 N N . PHE B 1 167 ? 5.129 -25.641 0.468 1 95.19 167 PHE B N 1
ATOM 3100 C CA . PHE B 1 167 ? 4.945 -27.016 0.047 1 95.19 167 PHE B CA 1
ATOM 3101 C C . PHE B 1 167 ? 3.893 -27.719 0.909 1 95.19 167 PHE B C 1
ATOM 3103 O O . PHE B 1 167 ? 3.08 -28.484 0.403 1 95.19 167 PHE B O 1
ATOM 3110 N N . GLN B 1 168 ? 3.941 -27.406 2.137 1 95.12 168 GLN B N 1
ATOM 3111 C CA . GLN B 1 168 ? 2.943 -27.969 3.039 1 95.12 168 GLN B CA 1
ATOM 3112 C C . GLN B 1 168 ? 1.534 -27.531 2.645 1 95.12 168 GLN B C 1
ATOM 3114 O O . GLN B 1 168 ? 0.599 -28.344 2.676 1 95.12 168 GLN B O 1
ATOM 3119 N N . ALA B 1 169 ? 1.369 -26.312 2.305 1 96.88 169 ALA B N 1
ATOM 3120 C CA . ALA B 1 169 ? 0.067 -25.781 1.911 1 96.88 169 ALA B CA 1
ATOM 3121 C C . ALA B 1 169 ? -0.418 -26.422 0.614 1 96.88 169 ALA B C 1
ATOM 3123 O O . ALA B 1 169 ? -1.597 -26.766 0.484 1 96.88 169 ALA B O 1
ATOM 3124 N N . LEU B 1 170 ? 0.478 -26.562 -0.348 1 96.94 170 LEU B N 1
ATOM 3125 C CA . LEU B 1 170 ? 0.131 -27.234 -1.598 1 96.94 170 LEU B CA 1
ATOM 3126 C C . LEU B 1 170 ? -0.328 -28.672 -1.34 1 96.94 170 LEU B C 1
ATOM 3128 O O . LEU B 1 170 ? -1.347 -29.109 -1.88 1 96.94 170 LEU B O 1
ATOM 3132 N N . GLU B 1 171 ? 0.416 -29.359 -0.521 1 95.56 171 GLU B N 1
ATOM 3133 C CA . GLU B 1 171 ? 0.103 -30.75 -0.222 1 95.56 171 GLU B CA 1
ATOM 3134 C C . GLU B 1 171 ? -1.242 -30.875 0.489 1 95.56 171 GLU B C 1
ATOM 3136 O O . GLU B 1 171 ? -2.014 -31.797 0.214 1 95.56 171 GLU B O 1
ATOM 3141 N N . ALA B 1 172 ? -1.447 -30.016 1.396 1 96.38 172 ALA B N 1
ATOM 3142 C CA . ALA B 1 172 ? -2.721 -30.031 2.109 1 96.38 172 ALA B CA 1
ATOM 3143 C C . ALA B 1 172 ? -3.893 -29.859 1.144 1 96.38 172 ALA B C 1
ATOM 3145 O O . ALA B 1 172 ? -4.91 -30.547 1.275 1 96.38 172 ALA B O 1
ATOM 3146 N N . ALA B 1 173 ? -3.805 -29 0.203 1 97.12 173 ALA B N 1
ATOM 3147 C CA . ALA B 1 173 ? -4.852 -28.781 -0.791 1 97.12 173 ALA B CA 1
ATOM 3148 C C . ALA B 1 173 ? -5.016 -30.016 -1.686 1 97.12 173 ALA B C 1
ATOM 3150 O O . ALA B 1 173 ? -6.137 -30.422 -2.002 1 97.12 173 ALA B O 1
ATOM 3151 N N . ASP B 1 174 ? -3.877 -30.594 -2.102 1 96 174 ASP B N 1
ATOM 3152 C CA . ASP B 1 174 ? -3.918 -31.828 -2.889 1 96 174 ASP B CA 1
ATOM 3153 C C . ASP B 1 174 ? -4.676 -32.906 -2.15 1 96 174 ASP B C 1
ATOM 3155 O O . ASP B 1 174 ? -5.527 -33.594 -2.736 1 96 174 ASP B O 1
ATOM 3159 N N . LYS B 1 175 ? -4.316 -33.125 -0.905 1 94.94 175 LYS B N 1
ATOM 3160 C CA . LYS B 1 175 ? -4.914 -34.156 -0.089 1 94.94 175 LYS B CA 1
ATOM 3161 C C . LYS B 1 175 ? -6.414 -33.938 0.076 1 94.94 175 LYS B C 1
ATOM 3163 O O . LYS B 1 175 ? -7.199 -34.906 0.014 1 94.94 175 LYS B O 1
ATOM 3168 N N . ALA B 1 176 ? -6.789 -32.719 0.301 1 95.19 176 ALA B N 1
ATOM 3169 C CA . ALA B 1 176 ? -8.211 -32.406 0.453 1 95.19 176 ALA B CA 1
ATOM 3170 C C . ALA B 1 176 ? -8.992 -32.812 -0.797 1 95.19 176 ALA B C 1
ATOM 3172 O O . ALA B 1 176 ? -10.078 -33.375 -0.703 1 95.19 176 ALA B O 1
ATOM 3173 N N . LEU B 1 177 ? -8.43 -32.469 -1.932 1 93.38 177 LEU B N 1
ATOM 3174 C CA . LEU B 1 177 ? -9.109 -32.812 -3.176 1 93.38 177 LEU B CA 1
ATOM 3175 C C . LEU B 1 177 ? -9.117 -34.312 -3.395 1 93.38 177 LEU B C 1
ATOM 3177 O O . LEU B 1 177 ? -10.164 -34.906 -3.691 1 93.38 177 LEU B O 1
ATOM 3181 N N . SER B 1 178 ? -8.023 -35 -3.186 1 92.38 178 SER B N 1
ATOM 3182 C CA . SER B 1 178 ? -7.887 -36.406 -3.51 1 92.38 178 SER B CA 1
ATOM 3183 C C . SER B 1 178 ? -8.625 -37.281 -2.5 1 92.38 178 SER B C 1
ATOM 3185 O O . SER B 1 178 ? -9.203 -38.312 -2.861 1 92.38 178 SER B O 1
ATOM 3187 N N . GLN B 1 179 ? -8.664 -36.875 -1.32 1 90.81 179 GLN B N 1
ATOM 3188 C CA . GLN B 1 179 ? -9.203 -37.719 -0.271 1 90.81 179 GLN B CA 1
ATOM 3189 C C . GLN B 1 179 ? -10.648 -37.344 0.048 1 90.81 179 GLN B C 1
ATOM 3191 O O . GLN B 1 179 ? -11.445 -38.219 0.446 1 90.81 179 GLN B O 1
ATOM 3196 N N . GLN B 1 180 ? -10.938 -36.125 -0.114 1 91.38 180 GLN B N 1
ATOM 3197 C CA . GLN B 1 180 ? -12.258 -35.656 0.324 1 91.38 180 GLN B CA 1
ATOM 3198 C C . GLN B 1 180 ? -13.086 -35.156 -0.854 1 91.38 180 GLN B C 1
ATOM 3200 O O . GLN B 1 180 ? -14.289 -34.938 -0.722 1 91.38 180 GLN B O 1
ATOM 3205 N N . GLY B 1 181 ? -12.461 -34.906 -1.932 1 90.06 181 GLY B N 1
ATOM 3206 C CA . GLY B 1 181 ? -13.148 -34.375 -3.098 1 90.06 181 GLY B CA 1
ATOM 3207 C C . GLY B 1 181 ? -13.539 -32.938 -2.943 1 90.06 181 GLY B C 1
ATOM 3208 O O . GLY B 1 181 ? -14.516 -32.469 -3.553 1 90.06 181 GLY B O 1
ATOM 3209 N N . LEU B 1 182 ? -12.805 -32.219 -2.023 1 91.12 182 LEU B N 1
ATOM 3210 C CA . LEU B 1 182 ? -13.148 -30.844 -1.716 1 91.12 182 LEU B CA 1
ATOM 3211 C C . LEU B 1 182 ? -11.953 -29.922 -1.926 1 91.12 182 LEU B C 1
ATOM 3213 O O . LEU B 1 182 ? -10.805 -30.344 -1.76 1 91.12 182 LEU B O 1
ATOM 3217 N N . PHE B 1 183 ? -12.352 -28.781 -2.35 1 93.25 183 PHE B N 1
ATOM 3218 C CA . PHE B 1 183 ? -11.336 -27.734 -2.318 1 93.25 183 PHE B CA 1
ATOM 3219 C C . PHE B 1 183 ? -11.188 -27.156 -0.914 1 93.25 183 PHE B C 1
ATOM 3221 O O . PHE B 1 183 ? -12.18 -26.766 -0.292 1 93.25 183 PHE B O 1
ATOM 3228 N N . ASN B 1 184 ? -10.016 -27.25 -0.428 1 95.56 184 ASN B N 1
ATOM 3229 C CA . ASN B 1 184 ? -9.68 -26.641 0.86 1 95.56 184 ASN B CA 1
ATOM 3230 C C . ASN B 1 184 ? -8.336 -25.938 0.816 1 95.56 184 ASN B C 1
ATOM 3232 O O . ASN B 1 184 ? -7.289 -26.578 0.674 1 95.56 184 ASN B O 1
ATOM 3236 N N . PHE B 1 185 ? -8.391 -24.594 1.021 1 97 185 PHE B N 1
ATOM 3237 C CA . PHE B 1 185 ? -7.172 -23.797 0.902 1 97 185 PHE B CA 1
ATOM 3238 C C . PHE B 1 185 ? -6.832 -23.125 2.229 1 97 185 PHE B C 1
ATOM 3240 O O . PHE B 1 185 ? -6.125 -22.125 2.256 1 97 185 PHE B O 1
ATOM 3247 N N . ASP B 1 186 ? -7.312 -23.703 3.336 1 96.38 186 ASP B N 1
ATOM 3248 C CA . ASP B 1 186 ? -7.148 -23.078 4.645 1 96.38 186 ASP B CA 1
ATOM 3249 C C . ASP B 1 186 ? -5.672 -22.844 4.957 1 96.38 186 ASP B C 1
ATOM 3251 O O . ASP B 1 186 ? -5.293 -21.75 5.383 1 96.38 186 ASP B O 1
ATOM 3255 N N . GLU B 1 187 ? -4.855 -23.812 4.73 1 97.44 187 GLU B N 1
ATOM 3256 C CA . GLU B 1 187 ? -3.432 -23.688 5.023 1 97.44 187 GLU B CA 1
ATOM 3257 C C . GLU B 1 187 ? -2.771 -22.641 4.133 1 97.44 187 GLU B C 1
ATOM 3259 O O . GLU B 1 187 ? -1.954 -21.844 4.598 1 97.44 187 GLU B O 1
ATOM 3264 N N . MET B 1 188 ? -3.111 -22.641 2.92 1 97.69 188 MET B N 1
ATOM 3265 C CA . MET B 1 188 ? -2.531 -21.688 1.973 1 97.69 188 MET B CA 1
ATOM 3266 C C . MET B 1 188 ? -3.004 -20.266 2.268 1 97.69 188 MET B C 1
ATOM 3268 O O . MET B 1 188 ? -2.211 -19.328 2.223 1 97.69 188 MET B O 1
ATOM 3272 N N . GLU B 1 189 ? -4.277 -20.094 2.588 1 97.81 189 GLU B N 1
ATOM 3273 C CA . GLU B 1 189 ? -4.789 -18.766 2.943 1 97.81 189 GLU B CA 1
ATOM 3274 C C . GLU B 1 189 ? -4.082 -18.219 4.176 1 97.81 189 GLU B C 1
ATOM 3276 O O . GLU B 1 189 ? -3.723 -17.031 4.215 1 97.81 189 GLU B O 1
ATOM 3281 N N . ASN B 1 190 ? -3.93 -19.109 5.141 1 97.19 190 ASN B N 1
ATOM 3282 C CA . ASN B 1 190 ? -3.25 -18.688 6.359 1 97.19 190 ASN B CA 1
ATOM 3283 C C . ASN B 1 190 ? -1.807 -18.281 6.082 1 97.19 190 ASN B C 1
ATOM 3285 O O . ASN B 1 190 ? -1.312 -17.297 6.652 1 97.19 190 ASN B O 1
ATOM 3289 N N . MET B 1 191 ? -1.152 -18.969 5.262 1 97.94 191 MET B N 1
ATOM 3290 C CA . MET B 1 191 ? 0.21 -18.641 4.859 1 97.94 191 MET B CA 1
ATOM 3291 C C . MET B 1 191 ? 0.256 -17.266 4.191 1 97.94 191 MET B C 1
ATOM 3293 O O . MET B 1 191 ? 1.071 -16.422 4.562 1 97.94 191 MET B O 1
ATOM 3297 N N . LEU B 1 192 ? -0.646 -17.047 3.24 1 98.19 192 LEU B N 1
ATOM 3298 C CA . LEU B 1 192 ? -0.684 -15.797 2.496 1 98.19 192 LEU B CA 1
ATOM 3299 C C . LEU B 1 192 ? -1.008 -14.633 3.42 1 98.19 192 LEU B C 1
ATOM 3301 O O . LEU B 1 192 ? -0.417 -13.555 3.297 1 98.19 192 LEU B O 1
ATOM 3305 N N . LYS B 1 193 ? -1.922 -14.867 4.371 1 97.81 193 LYS B N 1
ATOM 3306 C CA . LYS B 1 193 ? -2.279 -13.828 5.34 1 97.81 193 LYS B CA 1
ATOM 3307 C C . LYS B 1 193 ? -1.072 -13.422 6.18 1 97.81 193 LYS B C 1
ATOM 3309 O O . LYS B 1 193 ? -0.809 -12.234 6.363 1 97.81 193 LYS B O 1
ATOM 3314 N N . GLY B 1 194 ? -0.432 -14.406 6.676 1 97.94 194 GLY B N 1
ATOM 3315 C CA . GLY B 1 194 ? 0.751 -14.133 7.477 1 97.94 194 GLY B CA 1
ATOM 3316 C C . GLY B 1 194 ? 1.844 -13.422 6.699 1 97.94 194 GLY B C 1
ATOM 3317 O O . GLY B 1 194 ? 2.475 -12.492 7.215 1 97.94 194 GLY B O 1
ATOM 3318 N N . MET B 1 195 ? 2.062 -13.805 5.512 1 98.44 195 MET B N 1
ATOM 3319 C CA . MET B 1 195 ? 3.117 -13.219 4.691 1 98.44 195 MET B CA 1
ATOM 3320 C C . MET B 1 195 ? 2.748 -11.797 4.262 1 98.44 195 MET B C 1
ATOM 3322 O O . MET B 1 195 ? 3.617 -10.938 4.152 1 98.44 195 MET B O 1
ATOM 3326 N N . LEU B 1 196 ? 1.459 -11.586 4.004 1 98.31 196 LEU B N 1
ATOM 3327 C CA . LEU B 1 196 ? 1.022 -10.227 3.699 1 98.31 196 LEU B CA 1
ATOM 3328 C C . LEU B 1 196 ? 1.245 -9.305 4.895 1 98.31 196 LEU B C 1
ATOM 3330 O O . LEU B 1 196 ? 1.732 -8.18 4.734 1 98.31 196 LEU B O 1
ATOM 3334 N N . ALA B 1 197 ? 0.883 -9.781 6.062 1 97.94 197 ALA B N 1
ATOM 3335 C CA . ALA B 1 197 ? 1.098 -8.992 7.273 1 97.94 197 ALA B CA 1
ATOM 3336 C C . ALA B 1 197 ? 2.572 -8.641 7.445 1 97.94 197 ALA B C 1
ATOM 3338 O O . ALA B 1 197 ? 2.908 -7.492 7.75 1 97.94 197 ALA B O 1
ATOM 3339 N N . THR B 1 198 ? 3.389 -9.633 7.27 1 98.19 198 THR B N 1
ATOM 3340 C CA . THR B 1 198 ? 4.828 -9.414 7.379 1 98.19 198 THR B CA 1
ATOM 3341 C C . THR B 1 198 ? 5.293 -8.359 6.379 1 98.19 198 THR B C 1
ATOM 3343 O O . THR B 1 198 ? 6.027 -7.441 6.738 1 98.19 198 THR B O 1
ATOM 3346 N N . GLN B 1 199 ? 4.879 -8.492 5.133 1 98.06 199 GLN B N 1
ATOM 3347 C CA . GLN B 1 199 ? 5.25 -7.547 4.09 1 98.06 199 GLN B CA 1
ATOM 3348 C C . GLN B 1 199 ? 4.789 -6.133 4.434 1 98.06 199 GLN B C 1
ATOM 3350 O O . GLN B 1 199 ? 5.574 -5.184 4.375 1 98.06 199 GLN B O 1
ATOM 3355 N N . LEU B 1 200 ? 3.566 -5.996 4.863 1 97.81 200 LEU B N 1
ATOM 3356 C CA . LEU B 1 200 ? 2.99 -4.684 5.145 1 97.81 200 LEU B CA 1
ATOM 3357 C C . LEU B 1 200 ? 3.643 -4.059 6.375 1 97.81 200 LEU B C 1
ATOM 3359 O O . LEU B 1 200 ? 3.951 -2.863 6.375 1 97.81 200 LEU B O 1
ATOM 3363 N N . LEU B 1 201 ? 3.914 -4.82 7.359 1 97.12 201 LEU B N 1
ATOM 3364 C CA . LEU B 1 201 ? 4.473 -4.293 8.602 1 97.12 201 LEU B CA 1
ATOM 3365 C C . LEU B 1 201 ? 5.93 -3.877 8.406 1 97.12 201 LEU B C 1
ATOM 3367 O O . LEU B 1 201 ? 6.445 -3.045 9.156 1 97.12 201 LEU B O 1
ATOM 3371 N N . SER B 1 202 ? 6.535 -4.426 7.422 1 97.38 202 SER B N 1
ATOM 3372 C CA . SER B 1 202 ? 7.914 -4.039 7.137 1 97.38 202 SER B CA 1
ATOM 3373 C C . SER B 1 202 ? 8.008 -2.564 6.758 1 97.38 202 SER B C 1
ATOM 3375 O O . SER B 1 202 ? 9.062 -1.95 6.883 1 97.38 202 SER B O 1
ATOM 3377 N N . VAL B 1 203 ? 6.926 -2.004 6.258 1 96.94 203 VAL B N 1
ATOM 3378 C CA . VAL B 1 203 ? 6.879 -0.592 5.898 1 96.94 203 VAL B CA 1
ATOM 3379 C C . VAL B 1 203 ? 7.152 0.266 7.133 1 96.94 203 VAL B C 1
ATOM 3381 O O . VAL B 1 203 ? 7.926 1.224 7.07 1 96.94 203 VAL B O 1
ATOM 3384 N N . VAL B 1 204 ? 6.52 -0.079 8.234 1 96.19 204 VAL B N 1
ATOM 3385 C CA . VAL B 1 204 ? 6.676 0.661 9.484 1 96.19 204 VAL B CA 1
ATOM 3386 C C . VAL B 1 204 ? 8.117 0.556 9.969 1 96.19 204 VAL B C 1
ATOM 3388 O O . VAL B 1 204 ? 8.711 1.549 10.398 1 96.19 204 VAL B O 1
ATOM 3391 N N . GLU B 1 205 ? 8.672 -0.604 9.82 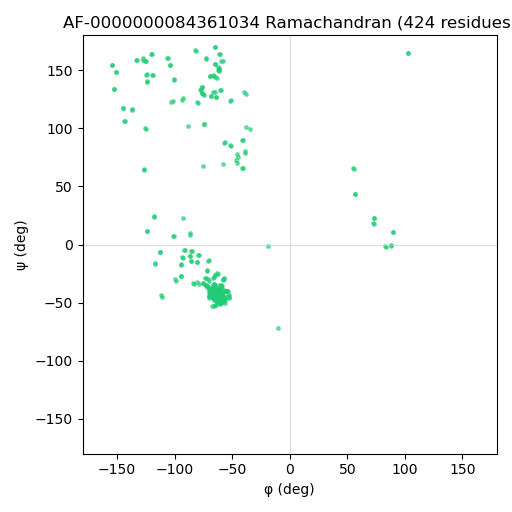1 93.12 205 GLU B N 1
ATOM 3392 C CA . GLU B 1 205 ? 10.023 -0.874 10.32 1 93.12 205 GLU B CA 1
ATOM 3393 C C . GLU B 1 205 ? 11.07 -0.124 9.5 1 93.12 205 GLU B C 1
ATOM 3395 O O . GLU B 1 205 ? 12.039 0.401 10.062 1 93.12 205 GLU B O 1
ATOM 3400 N N . THR B 1 206 ? 10.852 -0.069 8.258 1 89.75 206 THR B N 1
ATOM 3401 C CA . THR B 1 206 ? 11.836 0.545 7.375 1 89.75 206 THR B CA 1
ATOM 3402 C C . THR B 1 206 ? 11.734 2.066 7.418 1 89.75 206 THR B C 1
ATOM 3404 O O . THR B 1 206 ? 12.727 2.771 7.227 1 89.75 206 THR B O 1
ATOM 3407 N N . ALA B 1 207 ? 10.516 2.506 7.594 1 88.62 207 ALA B N 1
ATOM 3408 C CA . ALA B 1 207 ? 10.281 3.945 7.645 1 88.62 207 ALA B CA 1
ATOM 3409 C C . ALA B 1 207 ? 10.945 4.566 8.867 1 88.62 207 ALA B C 1
ATOM 3411 O O . ALA B 1 207 ? 11.188 5.777 8.906 1 88.62 207 ALA B O 1
ATOM 3412 N N . ASN B 1 208 ? 11.094 3.709 9.969 1 75.25 208 ASN B N 1
ATOM 3413 C CA . ASN B 1 208 ? 11.75 4.168 11.188 1 75.25 208 ASN B CA 1
ATOM 3414 C C . ASN B 1 208 ? 13.219 4.492 10.945 1 75.25 208 ASN B C 1
ATOM 3416 O O . ASN B 1 208 ? 13.797 5.348 11.625 1 75.25 208 ASN B O 1
ATOM 3420 N N . GLY B 1 209 ? 13.953 3.516 9.984 1 65.38 209 GLY B N 1
ATOM 3421 C CA . GLY B 1 209 ? 15.398 3.617 9.797 1 65.38 209 GLY B CA 1
ATOM 3422 C C . GLY B 1 209 ? 15.781 4.504 8.625 1 65.38 209 GLY B C 1
ATOM 3423 O O . GLY B 1 209 ? 16.938 4.516 8.211 1 65.38 209 GLY B O 1
ATOM 3424 N N . GLY B 1 210 ? 15.109 5.324 8.18 1 49 210 GLY B N 1
ATOM 3425 C CA . GLY B 1 210 ? 15.328 6.043 6.934 1 49 210 GLY B CA 1
ATOM 3426 C C . GLY B 1 210 ? 16.766 5.957 6.441 1 49 210 GLY B C 1
ATOM 3427 O O . GLY B 1 210 ? 17.219 6.824 5.695 1 49 210 GLY B O 1
ATOM 3428 N N . LYS B 1 211 ? 18.047 5.539 6.578 1 40.94 211 LYS B N 1
ATOM 3429 C CA . LYS B 1 211 ? 18.719 5.926 5.344 1 40.94 211 LYS B CA 1
ATOM 3430 C C . LYS B 1 211 ? 18.031 5.309 4.125 1 40.94 211 LYS B C 1
ATOM 3432 O O . LYS B 1 211 ? 18 4.086 3.98 1 40.94 211 LYS B O 1
ATOM 3437 N N . LEU B 1 212 ? 16.703 5.738 3.688 1 36.66 212 LEU B N 1
ATOM 3438 C CA . LEU B 1 212 ? 16.188 5.168 2.449 1 36.66 212 LEU B CA 1
ATOM 3439 C C . LEU B 1 212 ? 17.312 4.926 1.447 1 36.66 212 LEU B C 1
ATOM 3441 O O . LEU B 1 212 ? 18.172 5.785 1.258 1 36.66 212 LEU B O 1
ATOM 3445 N N . THR B 1 213 ? 17.719 3.775 1.381 1 30.53 213 THR B N 1
ATOM 3446 C CA . THR B 1 213 ? 18.719 3.602 0.341 1 30.53 213 THR B CA 1
ATOM 3447 C C . THR B 1 213 ? 18.375 4.438 -0.889 1 30.53 213 THR B C 1
ATOM 3449 O O . THR B 1 213 ? 17.25 4.398 -1.378 1 30.53 213 THR B O 1
ATOM 3452 N N . PRO B 1 214 ? 19.359 5.242 -1.412 1 27.39 214 PRO B N 1
ATOM 3453 C CA . PRO B 1 214 ? 19.219 5.867 -2.727 1 27.39 214 PRO B CA 1
ATOM 3454 C C . PRO B 1 214 ? 18.75 4.887 -3.803 1 27.39 214 PRO B C 1
ATOM 3456 O O . PRO B 1 214 ? 19.031 3.688 -3.707 1 27.39 214 PRO B O 1
#

Secondary structure (DSSP, 8-state):
----------HHHHHHHHHHHHHHHHHHHHHHHHHHHSTT------HHHHHHHHHHHTTTTSSSTTPPP-S----TT-SPPPPPGGGHHHHHHHHHHHHHHTTTTS-HHHHHHHHHHHHHHH--SSS-HHHHHHHHHHHHHHHHTTS----SS-HHHHHHH--HHHHHHHHHHHHIIIIIS----HHHHHHHHHHHHHHHHHHHHHHHSS----/----------HHHHHHHHHHHHHHHHHHHHHHHHHHHSTT------HHHHHHHHHHHTTTTSSSTTPPP-S----TT-SPPPPPGGGHHHHHHHHHHHHHHTTTTS-HHHHHHHHHHHHHHH--SSS-HHHHHHHHHHHHHHHHTTS----SS-HHHHHHH--HHHHHHHHHHHHIIIIIS----HHHHHHHHHHHHHHHHHHHHHHHS-----

pLDDT: mean 92.39, std 14.23, range [27.14, 98.94]

Nearest PDB structures (foldseek):
  4u04-assembly1_A  TM=8.254E-01  e=3.276E-08  Homo sapiens
  4u04-assembly1_B  TM=8.108E-01  e=2.668E-08  Homo sapiens
  4u0s-assembly1_A  TM=8.313E-01  e=1.013E-07  Homo sapiens
  6i7i-assembly1_A-2  TM=8.159E-01  e=1.782E-07  Homo sapiens
  7xux-assembly1_B  TM=7.771E-01  e=4.724E-07  Yersinia pseudotuberculosis IP 32953

Foldseek 3Di:
DPCPCLVPDDPVRQVVLQVVLLVVLLVVLVVLLVVLLPPVHDDADDLQLLQVSQLSNQPSNDDDRSAFDQAFDDDPPAPAGADGQVCLVVLVVVLRVVCNVCVPPDALLVNLLCQLLSQVRNVGHPDDSNVSSNSVSQSSSQNSVSHPAAFPDALSVVCVVPVVLVVVQSRVQVCCCVPVVDGDRPSSSVSNVVRSVVRNVRVVVVVVPPDPDD/DPPPCLVPADPVRQVVLQVVLLVVLLVVLVVLLVVLLPPVHDDADDLQLLQVSQLSNQPSNDDDRSAFDQAFDDDPPAPAGADGQVCLVVLVVVLRVVCNVCVPPDALLVNLLCQLLSQVRNVGHRDDSNVSSNSVSQSSSQNSVSHPAAFPDALSVVCVVPVVLVVVQSRVQVCCCVPVVDGDRPSSSVSNVVRSVVRNVRCVVDVVVPPVPD

Sequence (428 aa):
MEFVLSINLSDEEKRQLEIDNGLRQYDFAQEAIQYFLEPERPFALRNSLIQDLQRIAVDGIEDFPGEWRKSPVKISKSQHTPPEAHLVPNLVTELCDFVNSEWHEQSPFYLSSFIMWRLNWIHPFSDGNGRTSRMLSYIILCVKLRSILPGSPTIPQQIEANRAHYFQALEAADKALSQQGLFNFDEMENMLKGMLATQLLSVVETANGGKLTPMEFVLSINLSDEEKRQLEIDNGLRQYDFAQEAIQYFLEPERPFALRNSLIQDLQRIAVDGIEDFPGEWRKSPVKISKSQHTPPEAHLVPNLVTELCDFVNSEWHEQSPFYLSSFIMWRLNWIHPFSDGNGRTSRMLSYIILCVKLRSILPGSPTIPQQIEANRAHYFQALEAADKALSQQGLFNFDEMENMLKGMLATQLLSVVETANGGKLTP

InterPro domains:
  IPR003812 Fido domain [PF02661] (48-141)
  IPR003812 Fido domain [PS51459] (45-188)
  IPR036597 Fido-like domain superfamily [G3DSA:1.10.3290.10] (2-209)
  IPR036597 Fido-like domain superfamily [SSF140931] (31-196)
  IPR040198 Fido domain-containing protein [PTHR13504] (21-185)

Solvent-accessible surface area (backbone atoms only — not comparable to full-atom values): 23145 Å² total; per-residue (Å²): 131,82,74,74,72,71,77,82,62,50,72,68,53,46,51,51,46,42,53,53,18,48,53,51,35,49,53,51,42,52,51,52,33,56,56,46,55,39,86,92,33,79,80,70,64,49,71,60,61,57,25,50,43,26,23,40,46,30,57,91,71,51,92,60,58,48,45,71,32,84,55,78,67,79,50,85,98,50,92,62,72,42,62,58,32,89,50,36,68,60,53,52,50,50,51,30,50,48,52,52,72,37,54,82,77,46,24,36,46,55,52,19,33,49,45,29,42,49,43,52,52,50,40,50,39,86,64,47,38,65,65,31,18,41,49,50,19,49,37,48,31,27,45,66,66,64,40,82,77,62,46,57,61,42,56,58,55,48,39,71,75,48,50,64,66,54,53,51,23,46,48,51,28,51,47,30,35,74,74,67,70,34,91,46,53,65,60,35,31,52,50,52,46,52,38,48,47,52,10,40,48,32,42,56,59,52,38,69,49,42,79,66,78,130,132,84,74,74,71,70,74,82,63,50,72,67,53,45,51,51,45,43,54,53,18,49,53,53,35,48,54,50,42,51,51,52,33,56,55,45,54,38,88,90,34,82,80,70,64,49,72,63,60,57,25,50,41,26,22,40,45,30,58,91,73,51,91,60,59,51,46,70,32,83,54,80,67,78,52,84,98,48,90,62,73,40,61,58,31,89,50,37,68,61,54,53,51,51,51,30,50,47,51,51,73,36,55,79,71,44,23,38,45,53,52,22,34,48,45,29,41,49,42,51,52,50,40,48,38,86,65,47,37,65,64,31,19,41,50,51,18,50,36,48,32,27,44,65,65,64,39,82,76,63,46,57,61,43,57,57,54,48,39,70,76,48,49,64,65,53,51,51,24,47,48,52,28,51,46,31,36,75,74,68,71,35,91,45,53,66,60,35,31,52,50,51,45,53,36,48,45,53,11,41,48,32,41,56,59,50,36,73,58,30,79,66,76,129